Protein AF-0000000086156108 (afdb_homodimer)

Nearest PDB structures (foldseek):
  8uez-assembly1_1Y  TM=4.919E-01  e=1.118E+00  Sus scrofa
  5xtc-assembly1_V  TM=6.334E-01  e=3.491E+00  Homo sapiens
  8uew-assembly1_1Y  TM=4.995E-01  e=1.581E+00  Sus scrofa
  7ak6-assembly1_Y  TM=5.318E-01  e=2.725E+00  Mus musculus
  5xtc-assembly1_V  TM=6.334E-01  e=2.615E+00  Homo sapiens

Structure (mmCIF, N/CA/C/O backbone):
data_AF-0000000086156108-model_v1
#
loop_
_entity.id
_entity.type
_entity.pdbx_description
1 polymer 'Peroxisomal membrane protein 4'
#
loop_
_atom_site.group_PDB
_atom_site.id
_atom_site.type_symbol
_atom_site.label_atom_id
_atom_site.label_alt_id
_atom_site.label_comp_id
_atom_site.label_asym_id
_atom_site.label_entity_id
_atom_site.label_seq_id
_atom_site.pdbx_PDB_ins_code
_atom_site.Cartn_x
_atom_site.Cartn_y
_atom_site.Cartn_z
_atom_site.occupancy
_atom_site.B_iso_or_equiv
_atom_site.auth_seq_id
_atom_site.auth_comp_id
_atom_site.auth_asym_id
_atom_site.auth_atom_id
_atom_site.pdbx_PDB_model_num
ATOM 1 N N . MET A 1 1 ? -0.778 -34.375 -17.172 1 77.62 1 MET A N 1
ATOM 2 C CA . MET A 1 1 ? -1.794 -34.219 -16.141 1 77.62 1 MET A CA 1
ATOM 3 C C . MET A 1 1 ? -1.161 -34.219 -14.75 1 77.62 1 MET A C 1
ATOM 5 O O . MET A 1 1 ? -1.37 -33.312 -13.969 1 77.62 1 MET A O 1
ATOM 9 N N . MET A 1 2 ? -0.231 -35.125 -14.516 1 89 2 MET A N 1
ATOM 10 C CA . MET A 1 2 ? 0.404 -35.219 -13.203 1 89 2 MET A CA 1
ATOM 11 C C . MET A 1 2 ? 1.257 -34 -12.93 1 89 2 MET A C 1
ATOM 13 O O . MET A 1 2 ? 1.215 -33.438 -11.828 1 89 2 MET A O 1
ATOM 17 N N . GLU A 1 3 ? 1.919 -33.531 -13.969 1 93.5 3 GLU A N 1
ATOM 18 C CA . GLU A 1 3 ? 2.775 -32.344 -13.797 1 93.5 3 GLU A CA 1
ATOM 19 C C . GLU A 1 3 ? 1.951 -31.094 -13.516 1 93.5 3 GLU A C 1
ATOM 21 O O . GLU A 1 3 ? 2.375 -30.234 -12.75 1 93.5 3 GLU A O 1
ATOM 26 N N . ALA A 1 4 ? 0.832 -31.031 -14.188 1 95.56 4 ALA A N 1
ATOM 27 C CA . ALA A 1 4 ? -0.06 -29.906 -13.945 1 95.56 4 ALA A CA 1
ATOM 28 C C . ALA A 1 4 ? -0.558 -29.891 -12.5 1 95.56 4 ALA A C 1
ATOM 30 O O . ALA A 1 4 ? -0.595 -28.844 -11.859 1 95.56 4 ALA A O 1
ATOM 31 N N . ALA A 1 5 ? -0.933 -31.062 -11.992 1 96.81 5 ALA A N 1
ATOM 32 C CA . ALA A 1 5 ? -1.405 -31.188 -10.617 1 96.81 5 ALA A CA 1
ATOM 33 C C . ALA A 1 5 ? -0.309 -30.812 -9.625 1 96.81 5 ALA A C 1
ATOM 35 O O . ALA A 1 5 ? -0.571 -30.141 -8.625 1 96.81 5 ALA A O 1
ATOM 36 N N . LEU A 1 6 ? 0.897 -31.219 -9.906 1 97.12 6 LEU A N 1
ATOM 37 C CA . LEU A 1 6 ? 2.02 -30.906 -9.031 1 97.12 6 LEU A CA 1
ATOM 38 C C . LEU A 1 6 ? 2.326 -29.406 -9.062 1 97.12 6 LEU A C 1
ATOM 40 O O . LEU A 1 6 ? 2.682 -28.828 -8.031 1 97.12 6 LEU A O 1
ATOM 44 N N . SER A 1 7 ? 2.24 -28.828 -10.234 1 97.75 7 SER A N 1
ATOM 45 C CA . SER A 1 7 ? 2.439 -27.391 -10.344 1 97.75 7 SER A CA 1
ATOM 46 C C . SER A 1 7 ? 1.41 -26.625 -9.523 1 97.75 7 SER A C 1
ATOM 48 O O . SER A 1 7 ? 1.742 -25.625 -8.867 1 97.75 7 SER A O 1
ATOM 50 N N . VAL A 1 8 ? 0.176 -27.078 -9.539 1 98.44 8 VAL A N 1
ATOM 51 C CA . VAL A 1 8 ? -0.891 -26.453 -8.766 1 98.44 8 VAL A CA 1
ATOM 52 C C . VAL A 1 8 ? -0.595 -26.609 -7.27 1 98.44 8 VAL A C 1
ATOM 54 O O . VAL A 1 8 ? -0.672 -25.625 -6.52 1 98.44 8 VAL A O 1
ATOM 57 N N . LEU A 1 9 ? -0.222 -27.797 -6.844 1 98.19 9 LEU A N 1
ATOM 58 C CA . LEU A 1 9 ? 0.06 -28.062 -5.438 1 98.19 9 LEU A CA 1
ATOM 59 C C . LEU A 1 9 ? 1.244 -27.234 -4.953 1 98.19 9 LEU A C 1
ATOM 61 O O . LEU A 1 9 ? 1.215 -26.688 -3.85 1 98.19 9 LEU A O 1
ATOM 65 N N . ARG A 1 10 ? 2.281 -27.172 -5.781 1 98.12 10 ARG A N 1
ATOM 66 C CA . ARG A 1 10 ? 3.439 -26.359 -5.422 1 98.12 10 ARG A CA 1
ATOM 67 C C . ARG A 1 10 ? 3.068 -24.875 -5.344 1 98.12 10 ARG A C 1
ATOM 69 O O . ARG A 1 10 ? 3.564 -24.156 -4.48 1 98.12 10 ARG A O 1
ATOM 76 N N . GLY A 1 11 ? 2.242 -24.406 -6.289 1 98.5 11 GLY A N 1
ATOM 77 C CA . GLY A 1 11 ? 1.744 -23.047 -6.238 1 98.5 11 GLY A CA 1
ATOM 78 C C . GLY A 1 11 ? 0.982 -22.734 -4.961 1 98.5 11 GLY A C 1
ATOM 79 O O . GLY A 1 11 ? 1.173 -21.672 -4.363 1 98.5 11 GLY A O 1
ATOM 80 N N . VAL A 1 12 ? 0.138 -23.641 -4.551 1 98.69 12 VAL A N 1
ATOM 81 C CA . VAL A 1 12 ? -0.616 -23.484 -3.311 1 98.69 12 VAL A CA 1
ATOM 82 C C . VAL A 1 12 ? 0.346 -23.375 -2.129 1 98.69 12 VAL A C 1
ATOM 84 O O . VAL A 1 12 ? 0.198 -22.516 -1.27 1 98.69 12 VAL A O 1
ATOM 87 N N . ARG A 1 13 ? 1.321 -24.281 -2.119 1 98.56 13 ARG A N 1
ATOM 88 C CA . ARG A 1 13 ? 2.33 -24.266 -1.064 1 98.56 13 ARG A CA 1
ATOM 89 C C . ARG A 1 13 ? 3.078 -22.938 -1.044 1 98.56 13 ARG A C 1
ATOM 91 O O . ARG A 1 13 ? 3.252 -22.328 0.017 1 98.56 13 ARG A O 1
ATOM 98 N N . ASN A 1 14 ? 3.504 -22.453 -2.184 1 98.56 14 ASN A N 1
ATOM 99 C CA . ASN A 1 14 ? 4.223 -21.188 -2.26 1 98.56 14 ASN A CA 1
ATOM 100 C C . ASN A 1 14 ? 3.35 -20.016 -1.806 1 98.56 14 ASN A C 1
ATOM 102 O O . ASN A 1 14 ? 3.846 -19.062 -1.207 1 98.56 14 ASN A O 1
ATOM 106 N N . GLY A 1 15 ? 2.057 -20.125 -2.115 1 98.69 15 GLY A N 1
ATOM 107 C CA . GLY A 1 15 ? 1.124 -19.094 -1.67 1 98.69 15 GLY A CA 1
ATOM 108 C C . GLY A 1 15 ? 0.994 -19.031 -0.16 1 98.69 15 GLY A C 1
ATOM 109 O O . GLY A 1 15 ? 1.028 -17.938 0.42 1 98.69 15 GLY A O 1
ATOM 110 N N . THR A 1 16 ? 0.87 -20.172 0.483 1 98.5 16 THR A N 1
ATOM 111 C CA . THR A 1 16 ? 0.756 -20.172 1.938 1 98.5 16 THR A CA 1
ATOM 112 C C . THR A 1 16 ? 2.059 -19.703 2.582 1 98.5 16 THR A C 1
ATOM 114 O O . THR A 1 16 ? 2.037 -18.969 3.566 1 98.5 16 THR A O 1
ATOM 117 N N . PHE A 1 17 ? 3.148 -20.172 2.006 1 97.94 17 PHE A N 1
ATOM 118 C CA . PHE A 1 17 ? 4.461 -19.797 2.523 1 97.94 17 PHE A CA 1
ATOM 119 C C . PHE A 1 17 ? 4.668 -18.297 2.463 1 97.94 17 PHE A C 1
ATOM 121 O O . PHE A 1 17 ? 4.953 -17.656 3.48 1 97.94 17 PHE A O 1
ATOM 128 N N . TYR A 1 18 ? 4.457 -17.781 1.289 1 97.44 18 TYR A N 1
ATOM 129 C CA . TYR A 1 18 ? 4.715 -16.359 1.062 1 97.44 18 TYR A CA 1
ATOM 130 C C . TYR A 1 18 ? 3.703 -15.508 1.808 1 97.44 18 TYR A C 1
ATOM 132 O O . TYR A 1 18 ? 4.062 -14.469 2.377 1 97.44 18 TYR A O 1
ATOM 140 N N . GLY A 1 19 ? 2.471 -15.898 1.773 1 97.75 19 GLY A N 1
ATOM 141 C CA . GLY A 1 19 ? 1.443 -15.18 2.504 1 97.75 19 GLY A CA 1
ATOM 142 C C . GLY A 1 19 ? 1.752 -15.031 3.982 1 97.75 19 GLY A C 1
ATOM 143 O O . GLY A 1 19 ? 1.628 -13.945 4.547 1 97.75 19 GLY A O 1
ATOM 144 N N . THR A 1 20 ? 2.176 -16.109 4.555 1 97.69 20 THR A N 1
ATOM 145 C CA . THR A 1 20 ? 2.52 -16.094 5.973 1 97.69 20 THR A CA 1
ATOM 146 C C . THR A 1 20 ? 3.768 -15.25 6.219 1 97.69 20 THR A C 1
ATOM 148 O O . THR A 1 20 ? 3.787 -14.406 7.121 1 97.69 20 THR A O 1
ATOM 151 N N . LYS A 1 21 ? 4.688 -15.461 5.367 1 95.56 21 LYS A N 1
ATOM 152 C CA . LYS A 1 21 ? 5.984 -14.805 5.527 1 95.56 21 LYS A CA 1
ATOM 153 C C . LYS A 1 21 ? 5.84 -13.289 5.531 1 95.56 21 LYS A C 1
ATOM 155 O O . LYS A 1 21 ? 6.48 -12.594 6.328 1 95.56 21 LYS A O 1
ATOM 160 N N . ILE A 1 22 ? 4.957 -12.758 4.703 1 94.44 22 ILE A N 1
ATOM 161 C CA . ILE A 1 22 ? 4.906 -11.312 4.52 1 94.44 22 ILE A CA 1
ATOM 162 C C . ILE A 1 22 ? 3.822 -10.711 5.414 1 94.44 22 ILE A C 1
ATOM 164 O O . ILE A 1 22 ? 3.984 -9.617 5.949 1 94.44 22 ILE A O 1
ATOM 168 N N . ARG A 1 23 ? 2.766 -11.398 5.629 1 96 23 ARG A N 1
ATOM 169 C CA . ARG A 1 23 ? 1.626 -10.805 6.32 1 96 23 ARG A CA 1
ATOM 170 C C . ARG A 1 23 ? 1.772 -10.93 7.832 1 96 23 ARG A C 1
ATOM 172 O O . ARG A 1 23 ? 1.341 -10.055 8.578 1 96 23 ARG A O 1
ATOM 179 N N . ALA A 1 24 ? 2.375 -11.969 8.328 1 95.94 24 ALA A N 1
ATOM 180 C CA . ALA A 1 24 ? 2.447 -12.195 9.766 1 95.94 24 ALA A CA 1
ATOM 181 C C . ALA A 1 24 ? 3.123 -11.023 10.477 1 95.94 24 ALA A C 1
ATOM 183 O O . ALA A 1 24 ? 2.543 -10.422 11.375 1 95.94 24 ALA A O 1
ATOM 184 N N . PRO A 1 25 ? 4.324 -10.688 10.031 1 94.12 25 PRO A N 1
ATOM 185 C CA . PRO A 1 25 ? 4.957 -9.547 10.703 1 94.12 25 PRO A CA 1
ATOM 186 C C . PRO A 1 25 ? 4.191 -8.242 10.5 1 94.12 25 PRO A C 1
ATOM 188 O O . PRO A 1 25 ? 4.102 -7.426 11.422 1 94.12 25 PRO A O 1
ATOM 191 N N . HIS A 1 26 ? 3.645 -8.047 9.336 1 91.75 26 HIS A N 1
ATOM 192 C CA . HIS A 1 26 ? 2.861 -6.848 9.062 1 91.75 26 HIS A CA 1
ATOM 193 C C . HIS A 1 26 ? 1.633 -6.777 9.969 1 91.75 26 HIS A C 1
ATOM 195 O O . HIS A 1 26 ? 1.346 -5.73 10.555 1 91.75 26 HIS A O 1
ATOM 201 N N . ALA A 1 27 ? 0.904 -7.906 10.031 1 94.38 27 ALA A N 1
ATOM 202 C CA . ALA A 1 27 ? -0.27 -7.973 10.898 1 94.38 27 ALA A CA 1
ATOM 203 C C . ALA A 1 27 ? 0.114 -7.75 12.359 1 94.38 27 ALA A C 1
ATOM 205 O O . ALA A 1 27 ? -0.606 -7.078 13.102 1 94.38 27 ALA A O 1
ATOM 206 N N . PHE A 1 28 ? 1.196 -8.336 12.75 1 93.88 28 PHE A N 1
ATOM 207 C CA . PHE A 1 28 ? 1.688 -8.156 14.117 1 93.88 28 PHE A CA 1
ATOM 208 C C . PHE A 1 28 ? 1.883 -6.684 14.438 1 93.88 28 PHE A C 1
ATOM 210 O O . PHE A 1 28 ? 1.365 -6.188 15.438 1 93.88 28 PHE A O 1
ATOM 217 N N . VAL A 1 29 ? 2.48 -5.977 13.523 1 90.12 29 VAL A N 1
ATOM 218 C CA . VAL A 1 29 ? 2.791 -4.566 13.727 1 90.12 29 VAL A CA 1
ATOM 219 C C . VAL A 1 29 ? 1.499 -3.752 13.742 1 90.12 29 VAL A C 1
ATOM 221 O O . VAL A 1 29 ? 1.271 -2.951 14.648 1 90.12 29 VAL A O 1
ATOM 224 N N . MET A 1 30 ? 0.661 -3.977 12.852 1 89.38 30 MET A N 1
ATOM 225 C CA . MET A 1 30 ? -0.542 -3.162 12.695 1 89.38 30 MET A CA 1
ATOM 226 C C . MET A 1 30 ? -1.505 -3.391 13.859 1 89.38 30 MET A C 1
ATOM 228 O O . MET A 1 30 ? -2.113 -2.445 14.359 1 89.38 30 MET A O 1
ATOM 232 N N . VAL A 1 31 ? -1.625 -4.598 14.273 1 92.69 31 VAL A N 1
ATOM 233 C CA . VAL A 1 31 ? -2.547 -4.934 15.352 1 92.69 31 VAL A CA 1
ATOM 234 C C . VAL A 1 31 ? -2.053 -4.324 16.656 1 92.69 31 VAL A C 1
ATOM 236 O O . VAL A 1 31 ? -2.832 -3.734 17.406 1 92.69 31 VAL A O 1
ATOM 239 N N . PHE A 1 32 ? -0.806 -4.391 16.875 1 91.75 32 PHE A N 1
ATOM 240 C CA . PHE A 1 32 ? -0.268 -3.914 18.156 1 91.75 32 PHE A CA 1
ATOM 241 C C . PHE A 1 32 ? -0.175 -2.393 18.156 1 91.75 32 PHE A C 1
ATOM 243 O O . PHE A 1 32 ? -0.213 -1.773 19.219 1 91.75 32 PHE A O 1
ATOM 250 N N . LEU A 1 33 ? -0.192 -1.805 17.047 1 87.06 33 LEU A N 1
ATOM 251 C CA . LEU A 1 33 ? -0.114 -0.35 16.969 1 87.06 33 LEU A CA 1
ATOM 252 C C . LEU A 1 33 ? -1.504 0.274 17.031 1 87.06 33 LEU A C 1
ATOM 254 O O . LEU A 1 33 ? -1.683 1.349 17.609 1 87.06 33 LEU A O 1
ATOM 258 N N . PHE A 1 34 ? -2.469 -0.407 16.516 1 88.06 34 PHE A N 1
ATOM 259 C CA . PHE A 1 34 ? -3.691 0.345 16.25 1 88.06 34 PHE A CA 1
ATOM 260 C C . PHE A 1 34 ? -4.883 -0.306 16.938 1 88.06 34 PHE A C 1
ATOM 262 O O . PHE A 1 34 ? -5.941 0.314 17.094 1 88.06 34 PHE A O 1
ATOM 269 N N . GLN A 1 35 ? -4.719 -1.556 17.266 1 89.5 35 GLN A N 1
ATOM 270 C CA . GLN A 1 35 ? -5.859 -2.207 17.906 1 89.5 35 GLN A CA 1
ATOM 271 C C . GLN A 1 35 ? -5.727 -2.189 19.422 1 89.5 35 GLN A C 1
ATOM 273 O O . GLN A 1 35 ? -4.617 -2.254 19.953 1 89.5 35 GLN A O 1
ATOM 278 N N . ARG A 1 36 ? -6.828 -2.029 20.078 1 91.69 36 ARG A N 1
ATOM 279 C CA . ARG A 1 36 ? -6.883 -2.119 21.547 1 91.69 36 ARG A CA 1
ATOM 280 C C . ARG A 1 36 ? -7.402 -3.482 21.984 1 91.69 36 ARG A C 1
ATOM 282 O O . ARG A 1 36 ? -8.156 -4.133 21.266 1 91.69 36 ARG A O 1
ATOM 289 N N . GLY A 1 37 ? -6.922 -4.043 23.156 1 94.38 37 GLY A N 1
ATOM 290 C CA . GLY A 1 37 ? -7.359 -5.316 23.703 1 94.38 37 GLY A CA 1
ATOM 291 C C . GLY A 1 37 ? -6.27 -6.043 24.469 1 94.38 37 GLY A C 1
ATOM 292 O O . GLY A 1 37 ? -5.148 -5.547 24.594 1 94.38 37 GLY A O 1
ATOM 293 N N . THR A 1 38 ? -6.758 -7.195 24.969 1 95.75 38 THR A N 1
ATOM 294 C CA . THR A 1 38 ? -5.812 -8.047 25.703 1 95.75 38 THR A CA 1
ATOM 295 C C . THR A 1 38 ? -4.801 -8.664 24.734 1 95.75 38 THR A C 1
ATOM 297 O O . THR A 1 38 ? -5 -8.648 23.516 1 95.75 38 THR A O 1
ATOM 300 N N . LEU A 1 39 ? -3.699 -9.156 25.266 1 94.94 39 LEU A N 1
ATOM 301 C CA . LEU A 1 39 ? -2.689 -9.836 24.453 1 94.94 39 LEU A CA 1
ATOM 302 C C . LEU A 1 39 ? -3.309 -10.984 23.672 1 94.94 39 LEU A C 1
ATOM 304 O O . LEU A 1 39 ? -2.977 -11.188 22.5 1 94.94 39 LEU A O 1
ATOM 308 N N . ARG A 1 40 ? -4.211 -11.641 24.297 1 94.25 40 ARG A N 1
ATOM 309 C CA . ARG A 1 40 ? -4.871 -12.773 23.641 1 94.25 40 ARG A CA 1
ATOM 310 C C . ARG A 1 40 ? -5.703 -12.312 22.453 1 94.25 40 ARG A C 1
ATOM 312 O O . ARG A 1 40 ? -5.672 -12.93 21.391 1 94.25 40 ARG A O 1
ATOM 319 N N . GLU A 1 41 ? -6.355 -11.289 22.672 1 95.19 41 GLU A N 1
ATOM 320 C CA . GLU A 1 41 ? -7.176 -10.742 21.594 1 95.19 41 GLU A CA 1
ATOM 321 C C . GLU A 1 41 ? -6.309 -10.258 20.438 1 95.19 41 GLU A C 1
ATOM 323 O O . GLU A 1 41 ? -6.652 -10.461 19.266 1 95.19 41 GLU A O 1
ATOM 328 N N . LYS A 1 42 ? -5.242 -9.633 20.75 1 95.62 42 LYS A N 1
ATOM 329 C CA . LYS A 1 42 ? -4.336 -9.117 19.734 1 95.62 42 LYS A CA 1
ATOM 330 C C . LYS A 1 42 ? -3.688 -10.25 18.938 1 95.62 42 LYS A C 1
ATOM 332 O O . LYS A 1 42 ? -3.607 -10.195 17.719 1 95.62 42 LYS A O 1
ATOM 337 N N . LEU A 1 43 ? -3.244 -11.242 19.625 1 95.06 43 LEU A N 1
ATOM 338 C CA . LEU A 1 43 ? -2.629 -12.383 18.969 1 95.06 43 LEU A CA 1
ATOM 339 C C . LEU A 1 43 ? -3.639 -13.109 18.078 1 95.06 43 LEU A C 1
ATOM 341 O O . LEU A 1 43 ? -3.293 -13.586 17 1 95.06 43 LEU A O 1
ATOM 345 N N . HIS A 1 44 ? -4.859 -13.18 18.531 1 95.94 44 HIS A N 1
ATOM 346 C CA . HIS A 1 44 ? -5.918 -13.75 17.719 1 95.94 44 HIS A CA 1
ATOM 347 C C . HIS A 1 44 ? -6.109 -12.945 16.422 1 95.94 44 HIS A C 1
ATOM 349 O O . HIS A 1 44 ? -6.305 -13.523 15.359 1 95.94 44 HIS A O 1
ATOM 355 N N . GLY A 1 45 ? -6.062 -11.672 16.562 1 95.81 45 GLY A N 1
ATOM 356 C CA . GLY A 1 45 ? -6.16 -10.805 15.391 1 95.81 45 GLY A CA 1
ATOM 357 C C . GLY A 1 45 ? -5.039 -11.023 14.391 1 95.81 45 GLY A C 1
ATOM 358 O O . GLY A 1 45 ? -5.281 -11.078 13.18 1 95.81 45 GLY A O 1
ATOM 359 N N . VAL A 1 46 ? -3.84 -11.172 14.93 1 96.5 46 VAL A N 1
ATOM 360 C CA . VAL A 1 46 ? -2.674 -11.391 14.078 1 96.5 46 VAL A CA 1
ATOM 361 C C . VAL A 1 46 ? -2.838 -12.695 13.297 1 96.5 46 VAL A C 1
ATOM 363 O O . VAL A 1 46 ? -2.646 -12.727 12.078 1 96.5 46 VAL A O 1
ATOM 366 N N . VAL A 1 47 ? -3.236 -13.781 13.977 1 97.12 47 VAL A N 1
ATOM 367 C CA . VAL A 1 47 ? -3.377 -15.094 13.367 1 97.12 47 VAL A CA 1
ATOM 368 C C . VAL A 1 47 ? -4.5 -15.07 12.328 1 97.12 47 VAL A C 1
ATOM 370 O O . VAL A 1 47 ? -4.352 -15.594 11.227 1 97.12 47 VAL A O 1
ATOM 373 N N . ARG A 1 48 ? -5.547 -14.438 12.633 1 97 48 ARG A N 1
ATOM 374 C CA . ARG A 1 48 ? -6.703 -14.383 11.742 1 97 48 ARG A CA 1
ATOM 375 C C . ARG A 1 48 ? -6.363 -13.664 10.445 1 97 48 ARG A C 1
ATOM 377 O O . ARG A 1 48 ? -6.672 -14.156 9.359 1 97 48 ARG A O 1
ATOM 384 N N . LEU A 1 49 ? -5.781 -12.531 10.555 1 96.81 49 LEU A N 1
ATOM 385 C CA . LEU A 1 49 ? -5.441 -11.742 9.375 1 96.81 49 LEU A CA 1
ATOM 386 C C . LEU A 1 49 ? -4.395 -12.453 8.523 1 96.81 49 LEU A C 1
ATOM 388 O O . LEU A 1 49 ? -4.457 -12.414 7.297 1 96.81 49 LEU A O 1
ATOM 392 N N . THR A 1 50 ? -3.414 -13.039 9.219 1 97.81 50 THR A N 1
ATOM 393 C CA . THR A 1 50 ? -2.389 -13.805 8.516 1 97.81 50 THR A CA 1
ATOM 394 C C . THR A 1 50 ? -3.01 -14.977 7.758 1 97.81 50 THR A C 1
ATOM 396 O O . THR A 1 50 ? -2.701 -15.203 6.586 1 97.81 50 THR A O 1
ATOM 399 N N . PHE A 1 51 ? -3.887 -15.703 8.43 1 97.94 51 PHE A N 1
ATOM 400 C CA . PHE A 1 51 ? -4.547 -16.844 7.812 1 97.94 51 PHE A CA 1
ATOM 401 C C . PHE A 1 51 ? -5.359 -16.422 6.598 1 97.94 51 PHE A C 1
ATOM 403 O O . PHE A 1 51 ? -5.297 -17.047 5.543 1 97.94 51 PHE A O 1
ATOM 410 N N . GLU A 1 52 ? -6.105 -15.391 6.754 1 97.5 52 GLU A N 1
ATOM 411 C CA . GLU A 1 52 ? -6.934 -14.906 5.656 1 97.5 52 GLU A CA 1
ATOM 412 C C . GLU A 1 52 ? -6.094 -14.594 4.426 1 97.5 52 GLU A C 1
ATOM 414 O O . GLU A 1 52 ? -6.406 -15.039 3.32 1 97.5 52 GLU A O 1
ATOM 419 N N . HIS A 1 53 ? -5.055 -13.836 4.621 1 98.06 53 HIS A N 1
ATOM 420 C CA . HIS A 1 53 ? -4.18 -13.477 3.512 1 98.06 53 HIS A CA 1
ATOM 421 C C . HIS A 1 53 ? -3.547 -14.719 2.889 1 98.06 53 HIS A C 1
ATOM 423 O O . HIS A 1 53 ? -3.547 -14.875 1.666 1 98.06 53 HIS A O 1
ATOM 429 N N . SER A 1 54 ? -3.029 -15.562 3.752 1 98.38 54 SER A N 1
ATOM 430 C CA . SER A 1 54 ? -2.305 -16.75 3.293 1 98.38 54 SER A CA 1
ATOM 431 C C . SER A 1 54 ? -3.225 -17.703 2.537 1 98.38 54 SER A C 1
ATOM 433 O O . SER A 1 54 ? -2.857 -18.219 1.48 1 98.38 54 SER A O 1
ATOM 435 N N . LYS A 1 55 ? -4.379 -17.922 3.111 1 98.38 55 LYS A N 1
ATOM 436 C CA . LYS A 1 55 ? -5.359 -18.781 2.461 1 98.38 55 LYS A CA 1
ATOM 437 C C . LYS A 1 55 ? -5.773 -18.219 1.104 1 98.38 55 LYS A C 1
ATOM 439 O O . LYS A 1 55 ? -5.801 -18.938 0.108 1 98.38 55 LYS A O 1
ATOM 444 N N . ASN A 1 56 ? -6.078 -16.969 1.08 1 98.69 56 ASN A N 1
ATOM 445 C CA . ASN A 1 56 ? -6.527 -16.344 -0.16 1 98.69 56 ASN A CA 1
ATOM 446 C C . ASN A 1 56 ? -5.438 -16.375 -1.227 1 98.69 56 ASN A C 1
ATOM 448 O O . ASN A 1 56 ? -5.711 -16.656 -2.395 1 98.69 56 ASN A O 1
ATOM 452 N N . LEU A 1 57 ? -4.207 -16.094 -0.817 1 98.69 57 LEU A N 1
ATOM 453 C CA . LEU A 1 57 ? -3.104 -16.109 -1.769 1 98.69 57 LEU A CA 1
ATOM 454 C C . LEU A 1 57 ? -2.877 -17.516 -2.305 1 98.69 57 LEU A C 1
ATOM 456 O O . LEU A 1 57 ? -2.721 -17.719 -3.514 1 98.69 57 LEU A O 1
ATOM 460 N N . ALA A 1 58 ? -2.896 -18.469 -1.438 1 98.81 58 ALA A N 1
ATOM 461 C CA . ALA A 1 58 ? -2.711 -19.875 -1.821 1 98.81 58 ALA A CA 1
ATOM 462 C C . ALA A 1 58 ? -3.801 -20.328 -2.789 1 98.81 58 ALA A C 1
ATOM 464 O O . ALA A 1 58 ? -3.51 -20.922 -3.828 1 98.81 58 ALA A O 1
ATOM 465 N N . LEU A 1 59 ? -5 -20.047 -2.422 1 98.88 59 LEU A N 1
ATOM 466 C CA . LEU A 1 59 ? -6.129 -20.453 -3.254 1 98.88 59 LEU A CA 1
ATOM 467 C C . LEU A 1 59 ? -6.09 -19.75 -4.605 1 98.88 59 LEU A C 1
ATOM 469 O O . LEU A 1 59 ? -6.414 -20.344 -5.633 1 98.88 59 LEU A O 1
ATOM 473 N N . PHE A 1 60 ? -5.738 -18.5 -4.629 1 98.88 60 PHE A N 1
ATOM 474 C CA . PHE A 1 60 ? -5.633 -17.781 -5.898 1 98.88 60 PHE A CA 1
ATOM 475 C C . PHE A 1 60 ? -4.59 -18.438 -6.797 1 98.88 60 PHE A C 1
ATOM 477 O O . PHE A 1 60 ? -4.855 -18.703 -7.973 1 98.88 60 PHE A O 1
ATOM 484 N N . VAL A 1 61 ? -3.381 -18.688 -6.27 1 98.88 61 VAL A N 1
ATOM 485 C CA . VAL A 1 61 ? -2.32 -19.297 -7.07 1 98.88 61 VAL A CA 1
ATOM 486 C C . VAL A 1 61 ? -2.777 -20.641 -7.605 1 98.88 61 VAL A C 1
ATOM 488 O O . VAL A 1 61 ? -2.559 -20.969 -8.773 1 98.88 61 VAL A O 1
ATOM 491 N N . GLY A 1 62 ? -3.422 -21.406 -6.727 1 98.81 62 GLY A N 1
ATOM 492 C CA . GLY A 1 62 ? -3.943 -22.703 -7.137 1 98.81 62 GLY A CA 1
ATOM 493 C C . GLY A 1 62 ? -4.953 -22.609 -8.266 1 98.81 62 GLY A C 1
ATOM 494 O O . GLY A 1 62 ? -4.844 -23.328 -9.266 1 98.81 62 GLY A O 1
ATOM 495 N N . ILE A 1 63 ? -5.918 -21.734 -8.094 1 98.88 63 ILE A N 1
ATOM 496 C CA . ILE A 1 63 ? -6.965 -21.562 -9.102 1 98.88 63 ILE A CA 1
ATOM 497 C C . ILE A 1 63 ? -6.348 -21.047 -10.398 1 98.88 63 ILE A C 1
ATOM 499 O O . ILE A 1 63 ? -6.695 -21.531 -11.484 1 98.88 63 ILE A O 1
ATOM 503 N N . TYR A 1 64 ? -5.469 -20.078 -10.305 1 98.88 64 TYR A N 1
ATOM 504 C CA . TYR A 1 64 ? -4.785 -19.547 -11.477 1 98.88 64 TYR A CA 1
ATOM 505 C C . TYR A 1 64 ? -4.121 -20.656 -12.281 1 98.88 64 TYR A C 1
ATOM 507 O O . TYR A 1 64 ? -4.359 -20.781 -13.484 1 98.88 64 TYR A O 1
ATOM 515 N N . LYS A 1 65 ? -3.359 -21.516 -11.648 1 98.75 65 LYS A N 1
ATOM 516 C CA . LYS A 1 65 ? -2.615 -22.562 -12.336 1 98.75 65 LYS A CA 1
ATOM 517 C C . LYS A 1 65 ? -3.549 -23.672 -12.82 1 98.75 65 LYS A C 1
ATOM 519 O O . LYS A 1 65 ? -3.301 -24.297 -13.859 1 98.75 65 LYS A O 1
ATOM 524 N N . ALA A 1 66 ? -4.617 -23.922 -12.039 1 98.81 66 ALA A N 1
ATOM 525 C CA . ALA A 1 66 ? -5.602 -24.906 -12.484 1 98.81 66 ALA A CA 1
ATOM 526 C C . ALA A 1 66 ? -6.289 -24.453 -13.766 1 98.81 66 ALA A C 1
ATOM 528 O O . ALA A 1 66 ? -6.469 -25.234 -14.695 1 98.81 66 ALA A O 1
ATOM 529 N N . VAL A 1 67 ? -6.68 -23.203 -13.805 1 98.81 67 VAL A N 1
ATOM 530 C CA . VAL A 1 67 ? -7.32 -22.656 -15 1 98.81 67 VAL A CA 1
ATOM 531 C C . VAL A 1 67 ? -6.344 -22.688 -16.172 1 98.81 67 VAL A C 1
ATOM 533 O O . VAL A 1 67 ? -6.715 -23.062 -17.281 1 98.81 67 VAL A O 1
ATOM 536 N N . LEU A 1 68 ? -5.117 -22.297 -15.938 1 98.62 68 LEU A N 1
ATOM 537 C CA . LEU A 1 68 ? -4.109 -22.375 -16.984 1 98.62 68 LEU A CA 1
ATOM 538 C C . LEU A 1 68 ? -3.973 -23.797 -17.516 1 98.62 68 LEU A C 1
ATOM 540 O O . LEU A 1 68 ? -3.807 -24.016 -18.719 1 98.62 68 LEU A O 1
ATOM 544 N N . ALA A 1 69 ? -4.02 -24.781 -16.625 1 98.12 69 ALA A N 1
ATOM 545 C CA . ALA A 1 69 ? -3.896 -26.188 -17.016 1 98.12 69 ALA A CA 1
ATOM 546 C C . ALA A 1 69 ? -5.039 -26.594 -17.938 1 98.12 69 ALA A C 1
ATOM 548 O O . ALA A 1 69 ? -4.824 -27.281 -18.938 1 98.12 69 ALA A O 1
ATOM 549 N N . VAL A 1 70 ? -6.254 -26.172 -17.594 1 98.12 70 VAL A N 1
ATOM 550 C CA . VAL A 1 70 ? -7.43 -26.5 -18.391 1 98.12 70 VAL A CA 1
ATOM 551 C C . VAL A 1 70 ? -7.301 -25.844 -19.766 1 98.12 70 VAL A C 1
ATOM 553 O O . VAL A 1 70 ? -7.551 -26.484 -20.797 1 98.12 70 VAL A O 1
ATOM 556 N N . LEU A 1 71 ? -6.902 -24.578 -19.844 1 98 71 LEU A N 1
ATOM 557 C CA . LEU A 1 71 ? -6.762 -23.844 -21.094 1 98 71 LEU A CA 1
ATOM 558 C C . LEU A 1 71 ? -5.641 -24.438 -21.953 1 98 71 LEU A C 1
ATOM 560 O O . LEU A 1 71 ? -5.766 -24.516 -23.172 1 98 71 LEU A O 1
ATOM 564 N N . ARG A 1 72 ? -4.566 -24.781 -21.297 1 96.81 72 ARG A N 1
ATOM 565 C CA . ARG A 1 72 ? -3.455 -25.438 -21.984 1 96.81 72 ARG A CA 1
ATOM 566 C C . ARG A 1 72 ? -3.906 -26.75 -22.625 1 96.81 72 ARG A C 1
ATOM 568 O O . ARG A 1 72 ? -3.588 -27.016 -23.781 1 96.81 72 ARG A O 1
ATOM 575 N N . HIS A 1 73 ? -4.641 -27.562 -21.891 1 96.06 73 HIS A N 1
ATOM 576 C CA . HIS A 1 73 ? -5.152 -28.828 -22.391 1 96.06 73 HIS A CA 1
ATOM 577 C C . HIS A 1 73 ? -6.047 -28.609 -23.609 1 96.06 73 HIS A C 1
ATOM 579 O O . HIS A 1 73 ? -5.938 -29.344 -24.594 1 96.06 73 HIS A O 1
ATOM 585 N N . HIS A 1 74 ? -6.883 -27.672 -23.516 1 96.38 74 HIS A N 1
ATOM 586 C CA . HIS A 1 74 ? -7.754 -27.344 -24.656 1 96.38 74 HIS A CA 1
ATOM 587 C C . HIS A 1 74 ? -6.938 -26.969 -25.875 1 96.38 74 HIS A C 1
ATOM 589 O O . HIS A 1 74 ? -7.238 -27.422 -26.984 1 96.38 74 HIS A O 1
ATOM 595 N N . LYS A 1 75 ? -5.965 -26.141 -25.656 1 95.62 75 LYS A N 1
ATOM 596 C CA . LYS A 1 75 ? -5.113 -25.719 -26.766 1 95.62 75 LYS A CA 1
ATOM 597 C C . LYS A 1 75 ? -4.375 -26.922 -27.359 1 95.62 75 LYS A C 1
ATOM 599 O O . LYS A 1 75 ? -4.246 -27.031 -28.578 1 95.62 75 LYS A O 1
ATOM 604 N N . GLU A 1 76 ? -3.912 -27.797 -26.547 1 94.25 76 GLU A N 1
ATOM 605 C CA . GLU A 1 76 ? -3.225 -29 -27 1 94.25 76 GLU A CA 1
ATOM 606 C C . GLU A 1 76 ? -4.152 -29.875 -27.828 1 94.25 76 GLU A C 1
ATOM 608 O O . GLU A 1 76 ? -3.736 -30.438 -28.844 1 94.25 76 GLU A O 1
ATOM 613 N N . MET A 1 77 ? -5.352 -29.969 -27.422 1 94.88 77 MET A N 1
ATOM 614 C CA . MET A 1 77 ? -6.336 -30.781 -28.125 1 94.88 77 MET A CA 1
ATOM 615 C C . MET A 1 77 ? -6.652 -30.188 -29.5 1 94.88 77 MET A C 1
ATOM 617 O O . MET A 1 77 ? -6.855 -30.922 -30.469 1 94.88 77 MET A O 1
ATOM 621 N N . VAL A 1 78 ? -6.672 -28.891 -29.594 1 94.25 78 VAL A N 1
ATOM 622 C CA . VAL A 1 78 ? -7.113 -28.203 -30.812 1 94.25 78 VAL A CA 1
ATOM 623 C C . VAL A 1 78 ? -5.93 -28 -31.75 1 94.25 78 VAL A C 1
ATOM 625 O O . VAL A 1 78 ? -6.062 -28.156 -32.969 1 94.25 78 VAL A O 1
ATOM 628 N N . GLU A 1 79 ? -4.812 -27.594 -31.203 1 92.62 79 GLU A N 1
ATOM 629 C CA . GLU A 1 79 ? -3.697 -27.156 -32.031 1 92.62 79 GLU A CA 1
ATOM 630 C C . GLU A 1 79 ? -2.549 -28.156 -31.984 1 92.62 79 GLU A C 1
ATOM 632 O O . GLU A 1 79 ? -1.582 -28.047 -32.75 1 92.62 79 GLU A O 1
ATOM 637 N N . GLY A 1 80 ? -2.662 -29.141 -31.188 1 89.94 80 GLY A N 1
ATOM 638 C CA . GLY A 1 80 ? -1.652 -30.188 -31.109 1 89.94 80 GLY A CA 1
ATOM 639 C C . GLY A 1 80 ? -0.6 -29.922 -30.047 1 89.94 80 GLY A C 1
ATOM 640 O O . GLY A 1 80 ? -0.701 -30.422 -28.922 1 89.94 80 GLY A O 1
ATOM 641 N N . SER A 1 81 ? 0.414 -29.141 -30.297 1 87.94 81 SER A N 1
ATOM 642 C CA . SER A 1 81 ? 1.488 -29.016 -29.328 1 87.94 81 SER A CA 1
ATOM 643 C C . SER A 1 81 ? 1.555 -27.609 -28.75 1 87.94 81 SER A C 1
ATOM 645 O O . SER A 1 81 ? 1.185 -26.641 -29.422 1 87.94 81 SER A O 1
ATOM 647 N N . VAL A 1 82 ? 1.873 -27.531 -27.469 1 92 82 VAL A N 1
ATOM 648 C CA . VAL A 1 82 ? 2.117 -26.281 -26.75 1 92 82 VAL A CA 1
ATOM 649 C C . VAL A 1 82 ? 3.588 -26.203 -26.344 1 92 82 VAL A C 1
ATOM 651 O O . VAL A 1 82 ? 4.164 -27.188 -25.875 1 92 82 VAL A O 1
ATOM 654 N N . THR A 1 83 ? 4.207 -25.062 -26.469 1 91.06 83 THR A N 1
ATOM 655 C CA . THR A 1 83 ? 5.648 -24.922 -26.297 1 91.06 83 THR A CA 1
ATOM 656 C C . THR A 1 83 ? 5.98 -24.375 -24.922 1 91.06 83 THR A C 1
ATOM 658 O O . THR A 1 83 ? 7.109 -24.516 -24.438 1 91.06 83 THR A O 1
ATOM 661 N N . THR A 1 84 ? 5.109 -23.797 -24.25 1 93.12 84 THR A N 1
ATOM 662 C CA . THR A 1 84 ? 5.383 -23.188 -22.953 1 93.12 84 THR A CA 1
ATOM 663 C C . THR A 1 84 ? 5.43 -24.266 -21.859 1 93.12 84 THR A C 1
ATOM 665 O O . THR A 1 84 ? 4.945 -25.375 -22.047 1 93.12 84 THR A O 1
ATOM 668 N N . GLU A 1 85 ? 6.055 -23.922 -20.734 1 93.31 85 GLU A N 1
ATOM 669 C CA . GLU A 1 85 ? 6.184 -24.844 -19.625 1 93.31 85 GLU A CA 1
ATOM 670 C C . GLU A 1 85 ? 4.844 -25.047 -18.922 1 93.31 85 GLU A C 1
ATOM 672 O O . GLU A 1 85 ? 3.98 -24.172 -18.953 1 93.31 85 GLU A O 1
ATOM 677 N N . VAL A 1 86 ? 4.738 -26.234 -18.281 1 94 86 VAL A N 1
ATOM 678 C CA . VAL A 1 86 ? 3.568 -26.516 -17.453 1 94 86 VAL A CA 1
ATOM 679 C C . VAL A 1 86 ? 3.467 -25.484 -16.328 1 94 86 VAL A C 1
ATOM 681 O O . VAL A 1 86 ? 4.465 -25.156 -15.695 1 94 86 VAL A O 1
ATOM 684 N N . GLY A 1 87 ? 2.283 -24.953 -16.094 1 95.94 87 GLY A N 1
ATOM 685 C CA . GLY A 1 87 ? 2.072 -23.938 -15.078 1 95.94 87 GLY A CA 1
ATOM 686 C C . GLY A 1 87 ? 2.111 -22.516 -15.625 1 95.94 87 GLY A C 1
ATOM 687 O O . GLY A 1 87 ? 1.792 -21.562 -14.922 1 95.94 87 GLY A O 1
ATOM 688 N N . LYS A 1 88 ? 2.494 -22.422 -16.859 1 97.56 88 LYS A N 1
ATOM 689 C CA . LYS A 1 88 ? 2.562 -21.141 -17.547 1 97.56 88 LYS A CA 1
ATOM 690 C C . LYS A 1 88 ? 1.495 -21.047 -18.641 1 97.56 88 LYS A C 1
ATOM 692 O O . LYS A 1 88 ? 0.993 -22.062 -19.125 1 97.56 88 LYS A O 1
ATOM 697 N N . PRO A 1 89 ? 1.174 -19.844 -18.969 1 98.06 89 PRO A N 1
ATOM 698 C CA . PRO A 1 89 ? 0.145 -19.703 -20 1 98.06 89 PRO A CA 1
ATOM 699 C C . PRO A 1 89 ? 0.611 -20.188 -21.375 1 98.06 89 PRO A C 1
ATOM 701 O O . PRO A 1 89 ? 1.743 -19.922 -21.781 1 98.06 89 PRO A O 1
ATOM 704 N N . ALA A 1 90 ? -0.342 -20.891 -22.062 1 97.25 90 ALA A N 1
ATOM 705 C CA . ALA A 1 90 ? -0.05 -21.375 -23.406 1 97.25 90 ALA A CA 1
ATOM 706 C C . ALA A 1 90 ? -0.236 -20.25 -24.438 1 97.25 90 ALA A C 1
ATOM 708 O O . ALA A 1 90 ? 0.41 -20.25 -25.484 1 97.25 90 ALA A O 1
ATOM 709 N N . GLU A 1 91 ? -1.149 -19.359 -24.125 1 96.62 91 GLU A N 1
ATOM 710 C CA . GLU A 1 91 ? -1.422 -18.172 -24.938 1 96.62 91 GLU A CA 1
ATOM 711 C C . GLU A 1 91 ? -1.408 -16.906 -24.078 1 96.62 91 GLU A C 1
ATOM 713 O O . GLU A 1 91 ? -1.612 -16.984 -22.859 1 96.62 91 GLU A O 1
ATOM 718 N N . HIS A 1 92 ? -1.256 -15.781 -24.734 1 95.38 92 HIS A N 1
ATOM 719 C CA . HIS A 1 92 ? -1.111 -14.516 -24.031 1 95.38 92 HIS A CA 1
ATOM 720 C C . HIS A 1 92 ? -2.357 -14.188 -23.219 1 95.38 92 HIS A C 1
ATOM 722 O O . HIS A 1 92 ? -2.26 -13.641 -22.125 1 95.38 92 HIS A O 1
ATOM 728 N N . TRP A 1 93 ? -3.486 -14.562 -23.781 1 97.56 93 TRP A N 1
ATOM 729 C CA . TRP A 1 93 ? -4.719 -14.141 -23.125 1 97.56 93 TRP A CA 1
ATOM 730 C C . TRP A 1 93 ? -5.109 -15.117 -22.016 1 97.56 93 TRP A C 1
ATOM 732 O O . TRP A 1 93 ? -5.992 -14.82 -21.203 1 97.56 93 TRP A O 1
ATOM 742 N N . HIS A 1 94 ? -4.426 -16.312 -21.922 1 98.75 94 HIS A N 1
ATOM 743 C CA . HIS A 1 94 ? -4.746 -17.297 -20.891 1 98.75 94 HIS A CA 1
ATOM 744 C C . HIS A 1 94 ? -4.535 -16.719 -19.5 1 98.75 94 HIS A C 1
ATOM 746 O O . HIS A 1 94 ? -5.316 -17 -18.578 1 98.75 94 HIS A O 1
ATOM 752 N N . ALA A 1 95 ? -3.514 -15.922 -19.391 1 98.81 95 ALA A N 1
ATOM 753 C CA . ALA A 1 95 ? -3.186 -15.336 -18.094 1 98.81 95 ALA A CA 1
ATOM 754 C C . ALA A 1 95 ? -4.305 -14.422 -17.609 1 98.81 95 ALA A C 1
ATOM 756 O O . ALA A 1 95 ? -4.676 -14.461 -16.422 1 98.81 95 ALA A O 1
ATOM 757 N N . ALA A 1 96 ? -4.84 -13.641 -18.531 1 98.88 96 ALA A N 1
ATOM 758 C CA . ALA A 1 96 ? -5.918 -12.719 -18.172 1 98.88 96 ALA A CA 1
ATOM 759 C C . ALA A 1 96 ? -7.164 -13.477 -17.734 1 98.88 96 ALA A C 1
ATOM 761 O O . ALA A 1 96 ? -7.812 -13.094 -16.75 1 98.88 96 ALA A O 1
ATOM 762 N N . VAL A 1 97 ? -7.461 -14.523 -18.406 1 98.88 97 VAL A N 1
ATOM 763 C CA . VAL A 1 97 ? -8.641 -15.32 -18.094 1 98.88 97 VAL A CA 1
ATOM 764 C C . VAL A 1 97 ? -8.469 -15.984 -16.719 1 98.88 97 VAL A C 1
ATOM 766 O O . VAL A 1 97 ? -9.359 -15.922 -15.875 1 98.88 97 VAL A O 1
ATOM 769 N N . ALA A 1 98 ? -7.316 -16.625 -16.531 1 98.94 98 ALA A N 1
ATOM 770 C CA . ALA A 1 98 ? -7.043 -17.281 -15.258 1 98.94 98 ALA A CA 1
ATOM 771 C C . ALA A 1 98 ? -7.039 -16.281 -14.109 1 98.94 98 ALA A C 1
ATOM 773 O O . ALA A 1 98 ? -7.582 -16.547 -13.039 1 98.94 98 ALA A O 1
ATOM 774 N N . GLY A 1 99 ? -6.422 -15.102 -14.32 1 98.88 99 GLY A N 1
ATOM 775 C CA . GLY A 1 99 ? -6.434 -14.031 -13.328 1 98.88 99 GLY A CA 1
ATOM 776 C C . GLY A 1 99 ? -7.828 -13.531 -13.008 1 98.88 99 GLY A C 1
ATOM 777 O O . GLY A 1 99 ? -8.148 -13.273 -11.844 1 98.88 99 GLY A O 1
ATOM 778 N N . ALA A 1 100 ? -8.664 -13.414 -14.039 1 98.88 100 ALA A N 1
ATOM 779 C CA . ALA A 1 100 ? -10.039 -12.961 -13.852 1 98.88 100 ALA A CA 1
ATOM 780 C C . ALA A 1 100 ? -10.844 -13.961 -13.023 1 98.88 100 ALA A C 1
ATOM 782 O O . ALA A 1 100 ? -11.547 -13.578 -12.086 1 98.88 100 ALA A O 1
ATOM 783 N N . VAL A 1 101 ? -10.711 -15.227 -13.328 1 98.88 101 VAL A N 1
ATOM 784 C CA . VAL A 1 101 ? -11.445 -16.281 -12.633 1 98.88 101 VAL A CA 1
ATOM 785 C C . VAL A 1 101 ? -11.031 -16.312 -11.164 1 98.88 101 VAL A C 1
ATOM 787 O O . VAL A 1 101 ? -11.875 -16.281 -10.266 1 98.88 101 VAL A O 1
ATOM 790 N N . GLY A 1 102 ? -9.727 -16.375 -10.945 1 98.81 102 GLY A N 1
ATOM 791 C CA . GLY A 1 102 ? -9.234 -16.375 -9.578 1 98.81 102 GLY A CA 1
ATOM 792 C C . GLY A 1 102 ? -9.562 -15.094 -8.82 1 98.81 102 GLY A C 1
ATOM 793 O O . GLY A 1 102 ? -9.914 -15.133 -7.641 1 98.81 102 GLY A O 1
ATOM 794 N N . GLY A 1 103 ? -9.406 -13.93 -9.516 1 98.69 103 GLY A N 1
ATOM 795 C CA . GLY A 1 103 ? -9.734 -12.648 -8.906 1 98.69 103 GLY A CA 1
ATOM 796 C C . GLY A 1 103 ? -11.164 -12.57 -8.414 1 98.69 103 GLY A C 1
ATOM 797 O O . GLY A 1 103 ? -11.422 -12.156 -7.281 1 98.69 103 GLY A O 1
ATOM 798 N N . TYR A 1 104 ? -12.062 -13.055 -9.227 1 98.44 104 TYR A N 1
ATOM 799 C CA . TYR A 1 104 ? -13.477 -13.023 -8.875 1 98.44 104 TYR A CA 1
ATOM 800 C C . TYR A 1 104 ? -13.773 -13.969 -7.711 1 98.44 104 TYR A C 1
ATOM 802 O O . TYR A 1 104 ? -14.43 -13.578 -6.742 1 98.44 104 TYR A O 1
ATOM 810 N N . LEU A 1 105 ? -13.273 -15.117 -7.684 1 98.56 105 LEU A N 1
ATOM 811 C CA . LEU A 1 105 ? -13.633 -16.172 -6.742 1 98.56 105 LEU A CA 1
ATOM 812 C C . LEU A 1 105 ? -12.992 -15.922 -5.379 1 98.56 105 LEU A C 1
ATOM 814 O O . LEU A 1 105 ? -13.594 -16.234 -4.344 1 98.56 105 LEU A O 1
ATOM 818 N N . ILE A 1 106 ? -11.789 -15.359 -5.375 1 98.69 106 ILE A N 1
ATOM 819 C CA . ILE A 1 106 ? -11.023 -15.328 -4.133 1 98.69 106 ILE A CA 1
ATOM 820 C C . ILE A 1 106 ? -11.016 -13.914 -3.57 1 98.69 106 ILE A C 1
ATOM 822 O O . ILE A 1 106 ? -11.25 -13.711 -2.379 1 98.69 106 ILE A O 1
ATOM 826 N N . TRP A 1 107 ? -10.742 -12.977 -4.477 1 98.31 107 TRP A N 1
ATOM 827 C CA . TRP A 1 107 ? -10.508 -11.617 -4.004 1 98.31 107 TRP A CA 1
ATOM 828 C C . TRP A 1 107 ? -11.766 -10.766 -4.141 1 98.31 107 TRP A C 1
ATOM 830 O O . TRP A 1 107 ? -11.82 -9.641 -3.639 1 98.31 107 TRP A O 1
ATOM 840 N N . GLY A 1 108 ? -12.82 -11.305 -4.738 1 97.56 108 GLY A N 1
ATOM 841 C CA . GLY A 1 108 ? -14.055 -10.578 -4.984 1 97.56 108 GLY A CA 1
ATOM 842 C C . GLY A 1 108 ? -14.875 -10.352 -3.73 1 97.56 108 GLY A C 1
ATOM 843 O O . GLY A 1 108 ? -15.742 -9.477 -3.695 1 97.56 108 GLY A O 1
ATOM 844 N N . ARG A 1 109 ? -14.625 -11.195 -2.727 1 95.62 109 ARG A N 1
ATOM 845 C CA . ARG A 1 109 ? -15.266 -10.961 -1.438 1 95.62 109 ARG A CA 1
ATOM 846 C C . ARG A 1 109 ? -14.555 -9.859 -0.658 1 95.62 109 ARG A C 1
ATOM 848 O O . ARG A 1 109 ? -13.359 -9.969 -0.371 1 95.62 109 ARG A O 1
ATOM 855 N N . TYR A 1 110 ? -15.383 -8.891 -0.221 1 94.62 110 TYR A N 1
ATOM 856 C CA . TYR A 1 110 ? -14.773 -7.742 0.435 1 94.62 110 TYR A CA 1
ATOM 857 C C . TYR A 1 110 ? -14.289 -8.109 1.833 1 94.62 110 TYR A C 1
ATOM 859 O O . TYR A 1 110 ? -15.008 -8.75 2.6 1 94.62 110 TYR A O 1
ATOM 867 N N . SER A 1 111 ? -13.164 -7.781 2.199 1 95.38 111 SER A N 1
ATOM 868 C CA . SER A 1 111 ? -12.539 -7.703 3.516 1 95.38 111 SER A CA 1
ATOM 869 C C . SER A 1 111 ? -11.422 -6.668 3.539 1 95.38 111 SER A C 1
ATOM 871 O O . SER A 1 111 ? -10.938 -6.246 2.486 1 95.38 111 SER A O 1
ATOM 873 N N . GLY A 1 112 ? -11.055 -6.242 4.676 1 93.5 112 GLY A N 1
ATOM 874 C CA . GLY A 1 112 ? -9.945 -5.297 4.773 1 93.5 112 GLY A CA 1
ATOM 875 C C . GLY A 1 112 ? -8.695 -5.777 4.066 1 93.5 112 GLY A C 1
ATOM 876 O O . GLY A 1 112 ? -8.039 -5 3.369 1 93.5 112 GLY A O 1
ATOM 877 N N . VAL A 1 113 ? -8.406 -6.988 4.25 1 94.5 113 VAL A N 1
ATOM 878 C CA . VAL A 1 113 ? -7.211 -7.578 3.652 1 94.5 113 VAL A CA 1
ATOM 879 C C . VAL A 1 113 ? -7.348 -7.598 2.131 1 94.5 113 VAL A C 1
ATOM 881 O O . VAL A 1 113 ? -6.453 -7.145 1.414 1 94.5 113 VAL A O 1
ATOM 884 N N . ASN A 1 114 ? -8.523 -8.062 1.614 1 97.06 114 ASN A N 1
ATOM 885 C CA . ASN A 1 114 ? -8.75 -8.148 0.175 1 97.06 114 ASN A CA 1
ATOM 886 C C . ASN A 1 114 ? -8.727 -6.77 -0.478 1 97.06 114 ASN A C 1
ATOM 888 O O . ASN A 1 114 ? -8.18 -6.605 -1.569 1 97.06 114 ASN A O 1
ATOM 892 N N . TYR A 1 115 ? -9.297 -5.855 0.219 1 96.12 115 TYR A N 1
ATOM 893 C CA . TYR A 1 115 ? -9.352 -4.5 -0.319 1 96.12 115 TYR A CA 1
ATOM 894 C C . TYR A 1 115 ? -7.961 -3.887 -0.4 1 96.12 115 TYR A C 1
ATOM 896 O O . TYR A 1 115 ? -7.617 -3.244 -1.395 1 96.12 115 TYR A O 1
ATOM 904 N N . GLN A 1 116 ? -7.195 -4.066 0.621 1 94.56 116 GLN A N 1
ATOM 905 C CA . GLN A 1 116 ? -5.832 -3.549 0.652 1 94.56 116 GLN A CA 1
ATOM 906 C C . GLN A 1 116 ? -5.004 -4.113 -0.498 1 94.56 116 GLN A C 1
ATOM 908 O O . GLN A 1 116 ? -4.27 -3.375 -1.161 1 94.56 116 GLN A O 1
ATOM 913 N N . ILE A 1 117 ? -5.102 -5.301 -0.802 1 96.94 117 ILE A N 1
ATOM 914 C CA . ILE A 1 117 ? -4.367 -5.953 -1.881 1 96.94 117 ILE A CA 1
ATOM 915 C C . ILE A 1 117 ? -4.848 -5.422 -3.229 1 96.94 117 ILE A C 1
ATOM 917 O O . ILE A 1 117 ? -4.039 -5.133 -4.113 1 96.94 117 ILE A O 1
ATOM 921 N N . ALA A 1 118 ? -6.176 -5.324 -3.348 1 97 118 ALA A N 1
ATOM 922 C CA . ALA A 1 118 ? -6.758 -4.824 -4.594 1 97 118 ALA A CA 1
ATOM 923 C C . ALA A 1 118 ? -6.25 -3.422 -4.91 1 97 118 ALA A C 1
ATOM 925 O O . ALA A 1 118 ? -5.898 -3.125 -6.055 1 97 118 ALA A O 1
ATOM 926 N N . MET A 1 119 ? -6.184 -2.564 -3.918 1 96.94 119 MET A N 1
ATOM 927 C CA . MET A 1 119 ? -5.746 -1.186 -4.117 1 96.94 119 MET A CA 1
ATOM 928 C C . MET A 1 119 ? -4.258 -1.127 -4.445 1 96.94 119 MET A C 1
ATOM 930 O O . MET A 1 119 ? -3.834 -0.327 -5.281 1 96.94 119 MET A O 1
ATOM 934 N N . TYR A 1 120 ? -3.543 -1.972 -3.809 1 96.69 120 TYR A N 1
ATOM 935 C CA . TYR A 1 120 ? -2.117 -2.092 -4.098 1 96.69 120 TYR A CA 1
ATOM 936 C C . TYR A 1 120 ? -1.888 -2.465 -5.559 1 96.69 120 TYR A C 1
ATOM 938 O O . TYR A 1 120 ? -1.112 -1.811 -6.258 1 96.69 120 TYR A O 1
ATOM 946 N N . LEU A 1 121 ? -2.562 -3.438 -6.012 1 98.44 121 LEU A N 1
ATOM 947 C CA . LEU A 1 121 ? -2.416 -3.922 -7.379 1 98.44 121 LEU A CA 1
ATOM 948 C C . LEU A 1 121 ? -2.959 -2.906 -8.375 1 98.44 121 LEU A C 1
ATOM 950 O O . LEU A 1 121 ? -2.4 -2.736 -9.461 1 98.44 121 LEU A O 1
ATOM 954 N N . PHE A 1 122 ? -4.051 -2.266 -7.996 1 98.25 122 PHE A N 1
ATOM 955 C CA . PHE A 1 122 ? -4.703 -1.302 -8.875 1 98.25 122 PHE A CA 1
ATOM 956 C C . PHE A 1 122 ? -3.723 -0.221 -9.312 1 98.25 122 PHE A C 1
ATOM 958 O O . PHE A 1 122 ? -3.564 0.03 -10.516 1 98.25 122 PHE A O 1
ATOM 965 N N . ALA A 1 123 ? -3.035 0.379 -8.367 1 98.06 123 ALA A N 1
ATOM 966 C CA . ALA A 1 123 ? -2.061 1.424 -8.672 1 98.06 123 ALA A CA 1
ATOM 967 C C . ALA A 1 123 ? -0.927 0.882 -9.539 1 98.06 123 ALA A C 1
ATOM 969 O O . ALA A 1 123 ? -0.498 1.536 -10.492 1 98.06 123 ALA A O 1
ATOM 970 N N . ARG A 1 124 ? -0.441 -0.285 -9.289 1 97 124 ARG A N 1
ATOM 971 C CA . ARG A 1 124 ? 0.688 -0.863 -10.008 1 97 124 ARG A CA 1
ATOM 972 C C . ARG A 1 124 ? 0.288 -1.257 -11.422 1 97 124 ARG A C 1
ATOM 974 O O . ARG A 1 124 ? 1.103 -1.185 -12.352 1 97 124 ARG A O 1
ATOM 981 N N . VAL A 1 125 ? -0.967 -1.735 -11.555 1 98 125 VAL A N 1
ATOM 982 C CA . VAL A 1 125 ? -1.472 -2.086 -12.875 1 98 125 VAL A CA 1
ATOM 983 C C . VAL A 1 125 ? -1.534 -0.836 -13.75 1 98 125 VAL A C 1
ATOM 985 O O . VAL A 1 125 ? -1.144 -0.871 -14.922 1 98 125 VAL A O 1
ATOM 988 N N . ILE A 1 126 ? -2.012 0.273 -13.211 1 97.19 126 ILE A N 1
ATOM 989 C CA . ILE A 1 126 ? -2.117 1.513 -13.977 1 97.19 126 ILE A CA 1
ATOM 990 C C . ILE A 1 126 ? -0.728 1.972 -14.406 1 97.19 126 ILE A C 1
ATOM 992 O O . ILE A 1 126 ? -0.511 2.293 -15.578 1 97.19 126 ILE A O 1
ATOM 996 N N . ILE A 1 127 ? 0.216 1.953 -13.539 1 95.88 127 ILE A N 1
ATOM 997 C CA . ILE A 1 127 ? 1.57 2.398 -13.852 1 95.88 127 ILE A CA 1
ATOM 998 C C . ILE A 1 127 ? 2.225 1.421 -14.82 1 95.88 127 ILE A C 1
ATOM 1000 O O . ILE A 1 127 ? 2.904 1.834 -15.766 1 95.88 127 ILE A O 1
ATOM 1004 N N . GLY A 1 128 ? 2.02 0.105 -14.586 1 96.5 128 GLY A N 1
ATOM 1005 C CA . GLY A 1 128 ? 2.529 -0.89 -15.516 1 96.5 128 GLY A CA 1
ATOM 1006 C C . GLY A 1 128 ? 1.995 -0.718 -16.922 1 96.5 128 GLY A C 1
ATOM 1007 O O . GLY A 1 128 ? 2.746 -0.827 -17.891 1 96.5 128 GLY A O 1
ATOM 1008 N N . ALA A 1 129 ? 0.671 -0.472 -17.047 1 96.81 129 ALA A N 1
ATOM 1009 C CA . ALA A 1 129 ? 0.059 -0.24 -18.344 1 96.81 129 ALA A CA 1
ATOM 1010 C C . ALA A 1 129 ? 0.658 0.991 -19.031 1 96.81 129 ALA A C 1
ATOM 1012 O O . ALA A 1 129 ? 0.918 0.98 -20.234 1 96.81 129 ALA A O 1
ATOM 1013 N N . ALA A 1 130 ? 0.897 2.08 -18.25 1 94.62 130 ALA A N 1
ATOM 1014 C CA . ALA A 1 130 ? 1.512 3.287 -18.797 1 94.62 130 ALA A CA 1
ATOM 1015 C C . ALA A 1 130 ? 2.91 2.998 -19.328 1 94.62 130 ALA A C 1
ATOM 1017 O O . ALA A 1 130 ? 3.297 3.512 -20.375 1 94.62 130 ALA A O 1
ATOM 1018 N N . ARG A 1 131 ? 3.643 2.182 -18.641 1 94.81 131 ARG A N 1
ATOM 1019 C CA . ARG A 1 131 ? 4.992 1.826 -19.062 1 94.81 131 ARG A CA 1
ATOM 1020 C C . ARG A 1 131 ? 4.965 1.003 -20.344 1 94.81 131 ARG A C 1
ATOM 1022 O O . ARG A 1 131 ? 5.824 1.168 -21.219 1 94.81 131 ARG A O 1
ATOM 1029 N N . VAL A 1 132 ? 3.967 0.117 -20.422 1 96.69 132 VAL A N 1
ATOM 1030 C CA . VAL A 1 132 ? 3.816 -0.687 -21.625 1 96.69 132 VAL A CA 1
ATOM 1031 C C . VAL A 1 132 ? 3.475 0.216 -22.812 1 96.69 132 VAL A C 1
ATOM 1033 O O . VAL A 1 132 ? 4.043 0.07 -23.891 1 96.69 132 VAL A O 1
ATOM 1036 N N . LEU A 1 133 ? 2.518 1.155 -22.641 1 95.38 133 LEU A N 1
ATOM 1037 C CA . LEU A 1 133 ? 2.131 2.092 -23.688 1 95.38 133 LEU A CA 1
ATOM 1038 C C . LEU A 1 133 ? 3.316 2.953 -24.109 1 95.38 133 LEU A C 1
ATOM 1040 O O . LEU A 1 133 ? 3.502 3.221 -25.297 1 95.38 133 LEU A O 1
ATOM 1044 N N . ALA A 1 134 ? 4.129 3.375 -23.156 1 93.19 134 ALA A N 1
ATOM 1045 C CA . ALA A 1 134 ? 5.336 4.145 -23.453 1 93.19 134 ALA A CA 1
ATOM 1046 C C . ALA A 1 134 ? 6.324 3.322 -24.281 1 93.19 134 ALA A C 1
ATOM 1048 O O . ALA A 1 134 ? 6.879 3.814 -25.266 1 93.19 134 ALA A O 1
ATOM 1049 N N . LYS A 1 135 ? 6.535 2.111 -23.844 1 93.44 135 LYS A N 1
ATOM 1050 C CA . LYS A 1 135 ? 7.441 1.201 -24.547 1 93.44 135 LYS A CA 1
ATOM 1051 C C . LYS A 1 135 ? 7.012 0.993 -25.984 1 93.44 135 LYS A C 1
ATOM 1053 O O . LYS A 1 135 ? 7.852 0.859 -26.875 1 93.44 135 LYS A O 1
ATOM 1058 N N . ARG A 1 136 ? 5.75 0.964 -26.188 1 95.44 136 ARG A N 1
ATOM 1059 C CA . ARG A 1 136 ? 5.207 0.736 -27.531 1 95.44 136 ARG A CA 1
ATOM 1060 C C . ARG A 1 136 ? 5.164 2.033 -28.328 1 95.44 136 ARG A C 1
ATOM 1062 O O . ARG A 1 136 ? 4.664 2.055 -29.453 1 95.44 136 ARG A O 1
ATOM 1069 N N . GLY A 1 137 ? 5.496 3.186 -27.719 1 93.25 137 GLY A N 1
ATOM 1070 C CA . GLY A 1 137 ? 5.613 4.457 -28.406 1 93.25 137 GLY A CA 1
ATOM 1071 C C . GLY A 1 137 ? 4.297 5.199 -28.516 1 93.25 137 GLY A C 1
ATOM 1072 O O . GLY A 1 137 ? 4.137 6.07 -29.375 1 93.25 137 GLY A O 1
ATOM 1073 N N . ILE A 1 138 ? 3.396 4.801 -27.734 1 91.75 138 ILE A N 1
ATOM 1074 C CA . ILE A 1 138 ? 2.074 5.414 -27.828 1 91.75 138 ILE A CA 1
ATOM 1075 C C . ILE A 1 138 ? 2.078 6.766 -27.125 1 91.75 138 ILE A C 1
ATOM 1077 O O . ILE A 1 138 ? 2.459 6.855 -25.953 1 91.75 138 ILE A O 1
ATOM 1081 N N . TYR A 1 139 ? 1.672 7.82 -27.859 1 86.06 139 TYR A N 1
ATOM 1082 C CA . TYR A 1 139 ? 1.554 9.164 -27.297 1 86.06 139 TYR A CA 1
ATOM 1083 C C . TYR A 1 139 ? 0.356 9.266 -26.359 1 86.06 139 TYR A C 1
ATOM 1085 O O . TYR A 1 139 ? -0.703 8.695 -26.641 1 86.06 139 TYR A O 1
ATOM 1093 N N . PRO A 1 140 ? 0.581 10 -25.234 1 86.94 140 PRO A N 1
ATOM 1094 C CA . PRO A 1 140 ? 1.655 10.852 -24.719 1 86.94 140 PRO A CA 1
ATOM 1095 C C . PRO A 1 140 ? 2.605 10.102 -23.797 1 86.94 140 PRO A C 1
ATOM 1097 O O . PRO A 1 140 ? 3.566 10.688 -23.281 1 86.94 140 PRO A O 1
ATOM 1100 N N . PHE A 1 141 ? 2.453 8.906 -23.641 1 84.81 141 PHE A N 1
ATOM 1101 C CA . PHE A 1 141 ? 3.223 8.148 -22.656 1 84.81 141 PHE A CA 1
ATOM 1102 C C . PHE A 1 141 ? 4.672 7.996 -23.109 1 84.81 141 PHE A C 1
ATOM 1104 O O . PHE A 1 141 ? 5.57 7.848 -22.281 1 84.81 141 PHE A O 1
ATOM 1111 N N . ALA A 1 142 ? 4.926 8.07 -24.391 1 84.94 142 ALA A N 1
ATOM 1112 C CA . ALA A 1 142 ? 6.254 7.844 -24.969 1 84.94 142 ALA A CA 1
ATOM 1113 C C . ALA A 1 142 ? 7.094 9.117 -24.922 1 84.94 142 ALA A C 1
ATOM 1115 O O . ALA A 1 142 ? 8.32 9.062 -25.031 1 84.94 142 ALA A O 1
ATOM 1116 N N . GLN A 1 143 ? 6.633 10.18 -24.734 1 76.19 143 GLN A N 1
ATOM 1117 C CA . GLN A 1 143 ? 7.348 11.438 -24.922 1 76.19 143 GLN A CA 1
ATOM 1118 C C . GLN A 1 143 ? 8.062 11.859 -23.641 1 76.19 143 GLN A C 1
ATOM 1120 O O . GLN A 1 143 ? 8.992 12.672 -23.688 1 76.19 143 GLN A O 1
ATOM 1125 N N . HIS A 1 144 ? 7.719 11.211 -22.562 1 76.12 144 HIS A N 1
ATOM 1126 C CA . HIS A 1 144 ? 8.227 11.758 -21.297 1 76.12 144 HIS A CA 1
ATOM 1127 C C . HIS A 1 144 ? 9.008 10.711 -20.531 1 76.12 144 HIS A C 1
ATOM 1129 O O . HIS A 1 144 ? 8.641 9.531 -20.516 1 76.12 144 HIS A O 1
ATOM 1135 N N . LYS A 1 145 ? 10.031 11.289 -20.031 1 83.56 145 LYS A N 1
ATOM 1136 C CA . LYS A 1 145 ? 10.828 10.445 -19.156 1 83.56 145 LYS A CA 1
ATOM 1137 C C . LYS A 1 145 ? 10.227 10.391 -17.75 1 83.56 145 LYS A C 1
ATOM 1139 O O . LYS A 1 145 ? 9.641 11.359 -17.297 1 83.56 145 LYS A O 1
ATOM 1144 N N . PHE A 1 146 ? 10.305 9.258 -17.094 1 80.75 146 PHE A N 1
ATOM 1145 C CA . PHE A 1 146 ? 9.773 9.039 -15.75 1 80.75 146 PHE A CA 1
ATOM 1146 C C . PHE A 1 146 ? 10.219 10.148 -14.805 1 80.75 146 PHE A C 1
ATOM 1148 O O . PHE A 1 146 ? 9.414 10.656 -14.016 1 80.75 146 PHE A O 1
ATOM 1155 N N . LYS A 1 147 ? 11.43 10.547 -14.867 1 85.06 147 LYS A N 1
ATOM 1156 C CA . LYS A 1 147 ? 12 11.539 -13.961 1 85.06 147 LYS A CA 1
ATOM 1157 C C . LYS A 1 147 ? 11.305 12.891 -14.117 1 85.06 147 LYS A C 1
ATOM 1159 O O . LYS A 1 147 ? 11.25 13.68 -13.164 1 85.06 147 LYS A O 1
ATOM 1164 N N . ASP A 1 148 ? 10.773 13.156 -15.281 1 87.81 148 ASP A N 1
ATOM 1165 C CA . ASP A 1 148 ? 10.102 14.43 -15.547 1 87.81 148 ASP A CA 1
ATOM 1166 C C . ASP A 1 148 ? 8.625 14.359 -15.164 1 87.81 148 ASP A C 1
ATOM 1168 O O . ASP A 1 148 ? 8.031 15.367 -14.773 1 87.81 148 ASP A O 1
ATOM 1172 N N . VAL A 1 149 ? 8.102 13.234 -15.289 1 91.81 149 VAL A N 1
ATOM 1173 C CA . VAL A 1 149 ? 6.664 13.062 -15.102 1 91.81 149 VAL A CA 1
ATOM 1174 C C . VAL A 1 149 ? 6.359 12.844 -13.617 1 91.81 149 VAL A C 1
ATOM 1176 O O . VAL A 1 149 ? 5.312 13.266 -13.125 1 91.81 149 VAL A O 1
ATOM 1179 N N . TYR A 1 150 ? 7.246 12.219 -12.938 1 94.88 150 TYR A N 1
ATOM 1180 C CA . TYR A 1 150 ? 7.02 11.781 -11.562 1 94.88 150 TYR A CA 1
ATOM 1181 C C . TYR A 1 150 ? 6.688 12.969 -10.664 1 94.88 150 TYR A C 1
ATOM 1183 O O . TYR A 1 150 ? 5.676 12.961 -9.961 1 94.88 150 TYR A O 1
ATOM 1191 N N . PRO A 1 151 ? 7.453 14.055 -10.727 1 97.19 151 PRO A N 1
ATOM 1192 C CA . PRO A 1 151 ? 7.129 15.18 -9.844 1 97.19 151 PRO A CA 1
ATOM 1193 C C . PRO A 1 151 ? 5.754 15.781 -10.141 1 97.19 151 PRO A C 1
ATOM 1195 O O . PRO A 1 151 ? 5.051 16.203 -9.227 1 97.19 151 PRO A O 1
ATOM 1198 N N . VAL A 1 152 ? 5.379 15.867 -11.367 1 96.69 152 VAL A N 1
ATOM 1199 C CA . VAL A 1 152 ? 4.082 16.406 -11.758 1 96.69 152 VAL A CA 1
ATOM 1200 C C . VAL A 1 152 ? 2.969 15.484 -11.266 1 96.69 152 VAL A C 1
ATOM 1202 O O . VAL A 1 152 ? 1.938 15.953 -10.773 1 96.69 152 VAL A O 1
ATOM 1205 N N . PHE A 1 153 ? 3.197 14.188 -11.414 1 97.19 153 PHE A N 1
ATOM 1206 C CA . PHE A 1 153 ? 2.244 13.18 -10.977 1 97.19 153 PHE A CA 1
ATOM 1207 C C . PHE A 1 153 ? 1.989 13.289 -9.477 1 97.19 153 PHE A C 1
ATOM 1209 O O . PHE A 1 153 ? 0.838 13.359 -9.039 1 97.19 153 PHE A O 1
ATOM 1216 N N . VAL A 1 154 ? 3.039 13.367 -8.703 1 98.44 154 VAL A N 1
ATOM 1217 C CA . VAL A 1 154 ? 2.895 13.391 -7.25 1 98.44 154 VAL A CA 1
ATOM 1218 C C . VAL A 1 154 ? 2.248 14.711 -6.816 1 98.44 154 VAL A C 1
ATOM 1220 O O . VAL A 1 154 ? 1.471 14.742 -5.859 1 98.44 154 VAL A O 1
ATOM 1223 N N . THR A 1 155 ? 2.592 15.789 -7.492 1 98.75 155 THR A N 1
ATOM 1224 C CA . THR A 1 155 ? 1.973 17.078 -7.223 1 98.75 155 THR A CA 1
ATOM 1225 C C . THR A 1 155 ? 0.457 17 -7.375 1 98.75 155 THR A C 1
ATOM 1227 O O . THR A 1 155 ? -0.287 17.438 -6.496 1 98.75 155 THR A O 1
ATOM 1230 N N . ALA A 1 156 ? 0.017 16.406 -8.453 1 98.62 156 ALA A N 1
ATOM 1231 C CA . ALA A 1 156 ? -1.413 16.266 -8.711 1 98.62 156 ALA A CA 1
ATOM 1232 C C . ALA A 1 156 ? -2.076 15.375 -7.664 1 98.62 156 ALA A C 1
ATOM 1234 O O . ALA A 1 156 ? -3.186 15.664 -7.207 1 98.62 156 ALA A O 1
ATOM 1235 N N . VAL A 1 157 ? -1.397 14.312 -7.258 1 98.75 157 VAL A N 1
ATOM 1236 C CA . VAL A 1 157 ? -1.93 13.375 -6.27 1 98.75 157 VAL A CA 1
ATOM 1237 C C . VAL A 1 157 ? -2.109 14.086 -4.93 1 98.75 157 VAL A C 1
ATOM 1239 O O . VAL A 1 157 ? -3.174 14.008 -4.316 1 98.75 157 VAL A O 1
ATOM 1242 N N . TRP A 1 158 ? -1.134 14.828 -4.527 1 98.88 158 TRP A N 1
ATOM 1243 C CA . TRP A 1 158 ? -1.182 15.484 -3.225 1 98.88 158 TRP A CA 1
ATOM 1244 C C . TRP A 1 158 ? -2.158 16.656 -3.238 1 98.88 158 TRP A C 1
ATOM 1246 O O . TRP A 1 158 ? -2.834 16.922 -2.24 1 98.88 158 TRP A O 1
ATOM 1256 N N . ALA A 1 159 ? -2.199 17.375 -4.375 1 98.94 159 ALA A N 1
ATOM 1257 C CA . ALA A 1 159 ? -3.234 18.406 -4.504 1 98.94 159 ALA A CA 1
ATOM 1258 C C . ALA A 1 159 ? -4.625 17.797 -4.332 1 98.94 159 ALA A C 1
ATOM 1260 O O . ALA A 1 159 ? -5.457 18.344 -3.598 1 98.94 159 ALA A O 1
ATOM 1261 N N . SER A 1 160 ? -4.832 16.703 -4.93 1 98.81 160 SER A N 1
ATOM 1262 C CA . SER A 1 160 ? -6.141 16.062 -4.941 1 98.81 160 SER A CA 1
ATOM 1263 C C . SER A 1 160 ? -6.496 15.5 -3.566 1 98.81 160 SER A C 1
ATOM 1265 O O . SER A 1 160 ? -7.605 15.719 -3.072 1 98.81 160 SER A O 1
ATOM 1267 N N . VAL A 1 161 ? -5.57 14.805 -2.916 1 98.81 161 VAL A N 1
ATOM 1268 C CA . VAL A 1 161 ? -5.898 14.148 -1.656 1 98.81 161 VAL A CA 1
ATOM 1269 C C . VAL A 1 161 ? -6.148 15.195 -0.575 1 98.81 161 VAL A C 1
ATOM 1271 O O . VAL A 1 161 ? -7.023 15.016 0.278 1 98.81 161 VAL A O 1
ATOM 1274 N N . MET A 1 162 ? -5.391 16.312 -0.634 1 98.88 162 MET A N 1
ATOM 1275 C CA . MET A 1 162 ? -5.625 17.344 0.37 1 98.88 162 MET A CA 1
ATOM 1276 C C . MET A 1 162 ? -6.957 18.047 0.128 1 98.88 162 MET A C 1
ATOM 1278 O O . MET A 1 162 ? -7.648 18.422 1.078 1 98.88 162 MET A O 1
ATOM 1282 N N . TRP A 1 163 ? -7.285 18.266 -1.133 1 98.81 163 TRP A N 1
ATOM 1283 C CA . TRP A 1 163 ? -8.602 18.828 -1.442 1 98.81 163 TRP A CA 1
ATOM 1284 C C . TRP A 1 163 ? -9.711 17.906 -0.959 1 98.81 163 TRP A C 1
ATOM 1286 O O . TRP A 1 163 ? -10.664 18.359 -0.32 1 98.81 163 TRP A O 1
ATOM 1296 N N . LEU A 1 164 ? -9.609 16.609 -1.239 1 98.75 164 LEU A N 1
ATOM 1297 C CA . LEU A 1 164 ? -10.609 15.633 -0.795 1 98.75 164 LEU A CA 1
ATOM 1298 C C . LEU A 1 164 ? -10.719 15.625 0.725 1 98.75 164 LEU A C 1
ATOM 1300 O O . LEU A 1 164 ? -11.828 15.641 1.27 1 98.75 164 LEU A O 1
ATOM 1304 N N . TYR A 1 165 ? -9.586 15.625 1.375 1 98.75 165 TYR A N 1
ATOM 1305 C CA . TYR A 1 165 ? -9.562 15.547 2.83 1 98.75 165 TYR A CA 1
ATOM 1306 C C . TYR A 1 165 ? -10.305 16.719 3.453 1 98.75 165 TYR A C 1
ATOM 1308 O O . TYR A 1 165 ? -11.148 16.531 4.332 1 98.75 165 TYR A O 1
ATOM 1316 N N . GLU A 1 166 ? -10.031 17.891 2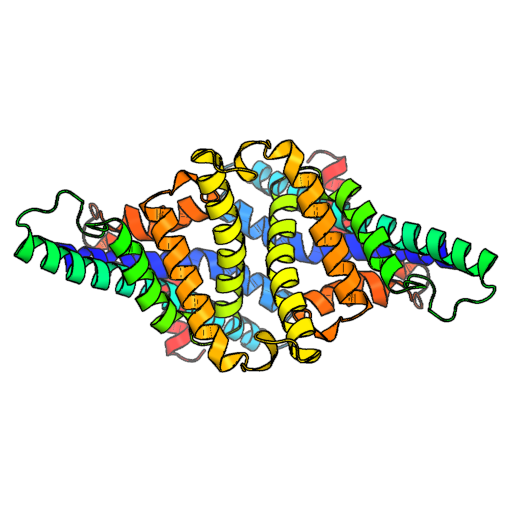.91 1 98.62 166 GLU A N 1
ATOM 1317 C CA . GLU A 1 166 ? -10.57 19.094 3.543 1 98.62 166 GLU A CA 1
ATOM 1318 C C . GLU A 1 166 ? -12.023 19.312 3.143 1 98.62 166 GLU A C 1
ATOM 1320 O O . GLU A 1 166 ? -12.812 19.87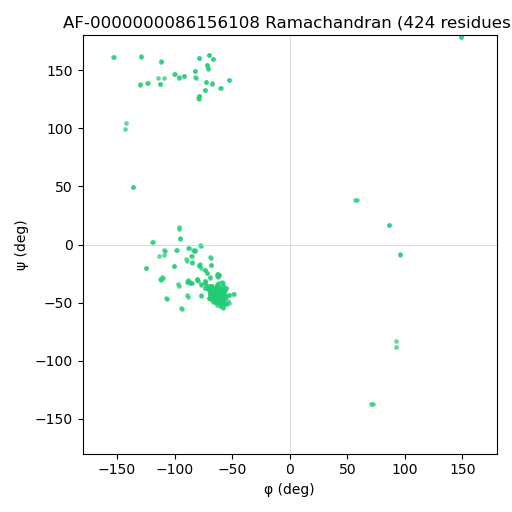5 3.916 1 98.62 166 GLU A O 1
ATOM 1325 N N . ASN A 1 167 ? -12.391 18.875 1.959 1 98 167 ASN A N 1
ATOM 1326 C CA . ASN A 1 167 ? -13.711 19.234 1.454 1 98 167 ASN A CA 1
ATOM 1327 C C . ASN A 1 167 ? -14.633 18.016 1.391 1 98 167 ASN A C 1
ATOM 1329 O O . ASN A 1 167 ? -15.859 18.156 1.438 1 98 167 ASN A O 1
ATOM 1333 N N . GLU A 1 168 ? -14.062 16.906 1.221 1 98.19 168 GLU A N 1
ATOM 1334 C CA . GLU A 1 168 ? -14.812 15.656 1.073 1 98.19 168 GLU A CA 1
ATOM 1335 C C . GLU A 1 168 ? -14.195 14.531 1.896 1 98.19 168 GLU A C 1
ATOM 1337 O O . GLU A 1 168 ? -13.969 13.43 1.387 1 98.19 168 GLU A O 1
ATOM 1342 N N . GLY A 1 169 ? -13.914 14.766 3.141 1 97.62 169 GLY A N 1
ATOM 1343 C CA . GLY A 1 169 ? -13.156 13.852 3.982 1 97.62 169 GLY A CA 1
ATOM 1344 C C . GLY A 1 169 ? -13.805 12.477 4.098 1 97.62 169 GLY A C 1
ATOM 1345 O O . GLY A 1 169 ? -13.109 11.469 4.211 1 97.62 169 GLY A O 1
ATOM 1346 N N . ALA A 1 170 ? -15.125 12.43 4.062 1 96.44 170 ALA A N 1
ATOM 1347 C CA . ALA A 1 170 ? -15.867 11.18 4.238 1 96.44 170 ALA A CA 1
ATOM 1348 C C . ALA A 1 170 ? -15.648 10.242 3.053 1 96.44 170 ALA A C 1
ATOM 1350 O O . ALA A 1 170 ? -15.961 9.055 3.131 1 96.44 170 ALA A O 1
ATOM 1351 N N . SER A 1 171 ? -15.172 10.773 1.937 1 96.38 171 SER A N 1
ATOM 1352 C CA . SER A 1 171 ? -14.938 9.961 0.748 1 96.38 171 SER A CA 1
ATOM 1353 C C . SER A 1 171 ? -13.641 9.164 0.866 1 96.38 171 SER A C 1
ATOM 1355 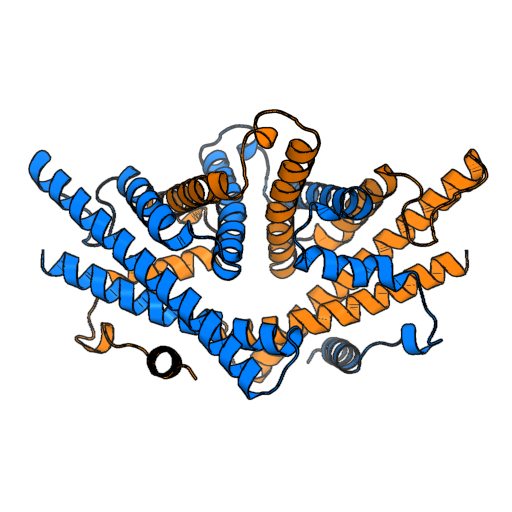O O . SER A 1 171 ? -13.414 8.219 0.106 1 96.38 171 SER A O 1
ATOM 1357 N N . LEU A 1 172 ? -12.758 9.547 1.775 1 97.31 172 LEU A N 1
ATOM 1358 C CA . LEU A 1 172 ? -11.484 8.859 1.944 1 97.31 172 LEU A CA 1
ATOM 1359 C C . LEU A 1 172 ? -11.648 7.613 2.811 1 97.31 172 LEU A C 1
ATOM 1361 O O . LEU A 1 172 ? -12.555 7.547 3.645 1 97.31 172 LEU A O 1
ATOM 1365 N N . HIS A 1 173 ? -10.812 6.652 2.506 1 94.5 173 HIS A N 1
ATOM 1366 C CA . HIS A 1 173 ? -10.781 5.473 3.361 1 94.5 173 HIS A CA 1
ATOM 1367 C C . HIS A 1 173 ? -10.586 5.855 4.824 1 94.5 173 HIS A C 1
ATOM 1369 O O . HIS A 1 173 ? -9.781 6.738 5.141 1 94.5 173 HIS A O 1
ATOM 1375 N N . PRO A 1 174 ? -11.234 5.188 5.73 1 94.38 174 PRO A N 1
ATOM 1376 C CA . PRO A 1 174 ? -11.234 5.59 7.141 1 94.38 174 PRO A CA 1
ATOM 1377 C C . PRO A 1 174 ? -9.836 5.602 7.75 1 94.38 174 PRO A C 1
ATOM 1379 O O . PRO A 1 174 ? -9.5 6.496 8.531 1 94.38 174 PRO A O 1
ATOM 1382 N N . SER A 1 175 ? -9.016 4.645 7.43 1 92 175 SER A N 1
ATOM 1383 C CA . SER A 1 175 ? -7.668 4.594 7.98 1 92 175 SER A CA 1
ATOM 1384 C C . SER A 1 175 ? -6.84 5.797 7.531 1 92 175 SER A C 1
ATOM 1386 O O . SER A 1 175 ? -6.098 6.375 8.32 1 92 175 SER A O 1
ATOM 1388 N N . LEU A 1 176 ? -6.988 6.184 6.312 1 96.12 176 LEU A N 1
ATOM 1389 C CA . LEU A 1 176 ? -6.293 7.352 5.789 1 96.12 176 LEU A CA 1
ATOM 1390 C C . LEU A 1 176 ? -6.805 8.633 6.441 1 96.12 176 LEU A C 1
ATOM 1392 O O . LEU A 1 176 ? -6.012 9.477 6.859 1 96.12 176 LEU A O 1
ATOM 1396 N N . ARG A 1 177 ? -8.086 8.734 6.559 1 97.5 177 ARG A N 1
ATOM 1397 C CA . ARG A 1 177 ? -8.688 9.914 7.168 1 97.5 177 ARG A CA 1
ATOM 1398 C C . ARG A 1 177 ? -8.211 10.086 8.609 1 97.5 177 ARG A C 1
ATOM 1400 O O . ARG A 1 177 ? -7.914 11.203 9.039 1 97.5 177 ARG A O 1
ATOM 1407 N N . LYS A 1 178 ? -8.148 9.008 9.266 1 96.19 178 LYS A N 1
ATOM 1408 C CA . LYS A 1 178 ? -7.703 9.062 10.656 1 96.19 178 LYS A CA 1
ATOM 1409 C C . LYS A 1 178 ? -6.277 9.594 10.758 1 96.19 178 LYS A C 1
ATOM 1411 O O . LYS A 1 178 ? -5.98 10.43 11.617 1 96.19 178 LYS A O 1
ATOM 1416 N N . SER A 1 179 ? -5.414 9.086 9.914 1 96.75 179 SER A N 1
ATOM 1417 C CA . SER A 1 179 ? -4.043 9.578 9.875 1 96.75 179 SER A CA 1
ATOM 1418 C C . SER A 1 179 ? -3.994 11.07 9.555 1 96.75 179 SER A C 1
ATOM 1420 O O . SER A 1 179 ? -3.244 11.82 10.18 1 96.75 179 SER A O 1
ATOM 1422 N N . MET A 1 180 ? -4.812 11.469 8.664 1 98.56 180 MET A N 1
ATOM 1423 C CA . MET A 1 180 ? -4.809 12.867 8.227 1 98.56 180 MET A CA 1
ATOM 1424 C C . MET A 1 180 ? -5.422 13.766 9.297 1 98.56 180 MET A C 1
ATOM 1426 O O . MET A 1 180 ? -4.988 14.906 9.477 1 98.56 180 MET A O 1
ATOM 1430 N N . ASP A 1 181 ? -6.352 13.25 10.039 1 98.5 181 ASP A N 1
ATOM 1431 C CA . ASP A 1 181 ? -6.891 14 11.172 1 98.5 181 ASP A CA 1
ATOM 1432 C C . ASP A 1 181 ? -5.805 14.305 12.195 1 98.5 181 ASP A C 1
ATOM 1434 O O . ASP A 1 181 ? -5.711 15.43 12.695 1 98.5 181 ASP A O 1
ATOM 1438 N N . PHE A 1 182 ? -5.051 13.367 12.445 1 98 182 PHE A N 1
ATOM 1439 C CA . PHE A 1 182 ? -3.967 13.555 13.406 1 98 182 PHE A CA 1
ATOM 1440 C C . PHE A 1 182 ? -2.971 14.586 12.906 1 98 182 PHE A C 1
ATOM 1442 O O . PHE A 1 182 ? -2.525 15.453 13.664 1 98 182 PHE A O 1
ATOM 1449 N N . LEU A 1 183 ? -2.662 14.57 11.688 1 98.62 183 LEU A N 1
ATOM 1450 C CA . LEU A 1 183 ? -1.622 15.406 11.094 1 98.62 183 LEU A CA 1
ATOM 1451 C C . LEU A 1 183 ? -2.115 16.844 10.906 1 98.62 183 LEU A C 1
ATOM 1453 O O . LEU A 1 183 ? -1.416 17.797 11.25 1 98.62 183 LEU A O 1
ATOM 1457 N N . TYR A 1 184 ? -3.355 16.953 10.414 1 98.5 184 TYR A N 1
ATOM 1458 C CA . TYR A 1 184 ? -3.742 18.25 9.891 1 98.5 184 TYR A CA 1
ATOM 1459 C C . TYR A 1 184 ? -4.82 18.891 10.758 1 98.5 184 TYR A C 1
ATOM 1461 O O . TYR A 1 184 ? -4.93 20.125 10.82 1 98.5 184 TYR A O 1
ATOM 1469 N N . ASP A 1 185 ? -5.613 18.078 11.375 1 98.19 185 ASP A N 1
ATOM 1470 C CA . ASP A 1 185 ? -6.691 18.625 12.195 1 98.19 185 ASP A CA 1
ATOM 1471 C C . ASP A 1 185 ? -6.262 18.734 13.656 1 98.19 185 ASP A C 1
ATOM 1473 O O . ASP A 1 185 ? -6.301 19.828 14.234 1 98.19 185 ASP A O 1
ATOM 1477 N N . GLU A 1 186 ? -5.824 17.672 14.234 1 97.44 186 GLU A N 1
ATOM 1478 C CA . GLU A 1 186 ? -5.438 17.672 15.641 1 97.44 186 GLU A CA 1
ATOM 1479 C C . GLU A 1 186 ? -4.27 18.609 15.891 1 97.44 186 GLU A C 1
ATOM 1481 O O . GLU A 1 186 ? -4.113 19.141 17 1 97.44 186 GLU A O 1
ATOM 1486 N N . SER A 1 187 ? -3.52 18.844 14.93 1 97.56 187 SER A N 1
ATOM 1487 C CA . SER A 1 187 ? -2.355 19.719 15.07 1 97.56 187 SER A CA 1
ATOM 1488 C C . SER A 1 187 ? -2.766 21.188 15.094 1 97.56 187 SER A C 1
ATOM 1490 O O . SER A 1 187 ? -1.919 22.078 15.242 1 97.56 187 SER A O 1
ATOM 1492 N N . CYS A 1 188 ? -4.008 21.484 14.969 1 96.62 188 CYS A N 1
ATOM 1493 C CA . CYS A 1 188 ? -4.516 22.844 15.062 1 96.62 188 CYS A CA 1
ATOM 1494 C C . CYS A 1 188 ? -4.836 23.219 16.5 1 96.62 188 CYS A C 1
ATOM 1496 O O . CYS A 1 188 ? -5.195 24.359 16.797 1 96.62 188 CYS A O 1
ATOM 1498 N N . ARG A 1 189 ? -4.672 22.312 17.344 1 94.62 189 ARG A N 1
ATOM 1499 C CA . ARG A 1 189 ? -4.969 22.516 18.766 1 94.62 189 ARG A CA 1
ATOM 1500 C C . ARG A 1 189 ? -3.799 22.078 19.641 1 94.62 189 ARG A C 1
ATOM 1502 O O . ARG A 1 189 ? -3.137 21.094 19.344 1 94.62 189 ARG A O 1
ATOM 1509 N N . TRP A 1 190 ? -3.48 22.844 20.625 1 92 190 TRP A N 1
ATOM 1510 C CA . TRP A 1 190 ? -2.449 22.516 21.594 1 92 190 TRP A CA 1
ATOM 1511 C C . TRP A 1 190 ? -2.855 22.984 23 1 92 190 TRP A C 1
ATOM 1513 O O . TRP A 1 190 ? -3.17 24.156 23.203 1 92 190 TRP A O 1
ATOM 1523 N N . SER A 1 191 ? -3.238 22.062 23.797 1 90.38 191 SER A N 1
ATOM 1524 C CA . SER A 1 191 ? -3.73 22.422 25.125 1 90.38 191 SER A CA 1
ATOM 1525 C C . SER A 1 191 ? -2.789 21.922 26.219 1 90.38 191 SER A C 1
ATOM 1527 O O . SER A 1 191 ? -2.895 22.344 27.375 1 90.38 191 SER A O 1
ATOM 1529 N N . ALA A 1 192 ? -1.829 21.109 25.859 1 91.81 192 ALA A N 1
ATOM 1530 C CA . ALA A 1 192 ? -0.94 20.516 26.859 1 91.81 192 ALA A CA 1
ATOM 1531 C C . ALA A 1 192 ? 0.346 21.328 26.984 1 91.81 192 ALA A C 1
ATOM 1533 O O . ALA A 1 192 ? 1.352 20.828 27.5 1 91.81 192 ALA A O 1
ATOM 1534 N N . GLY A 1 193 ? 0.369 22.531 26.422 1 91.5 193 GLY A N 1
ATOM 1535 C CA . GLY A 1 193 ? 1.533 23.391 26.547 1 91.5 193 GLY A CA 1
ATOM 1536 C C . GLY A 1 193 ? 2.711 22.922 25.719 1 91.5 193 GLY A C 1
ATOM 1537 O O . GLY A 1 193 ? 2.539 22.531 24.562 1 91.5 193 GLY A O 1
ATOM 1538 N N . VAL A 1 194 ? 3.898 22.953 26.234 1 92.94 194 VAL A N 1
ATOM 1539 C CA . VAL A 1 194 ? 5.141 22.719 25.5 1 92.94 194 VAL A CA 1
ATOM 1540 C C . VAL A 1 194 ? 5.234 21.25 25.094 1 92.94 194 VAL A C 1
ATOM 1542 O O . VAL A 1 194 ? 5.84 20.922 24.078 1 92.94 194 VAL A O 1
ATOM 1545 N N . SER A 1 195 ? 4.641 20.375 25.828 1 93.56 195 SER A N 1
ATOM 1546 C CA . SER A 1 195 ? 4.695 18.953 25.578 1 93.56 195 SER A CA 1
ATOM 1547 C C . SER A 1 195 ? 4.09 18.609 24.219 1 93.56 195 SER A C 1
ATOM 1549 O O . SER A 1 195 ? 4.477 17.625 23.594 1 93.56 195 SER A O 1
ATOM 1551 N N . ASP A 1 196 ? 3.174 19.438 23.734 1 95.19 196 ASP A N 1
ATOM 1552 C CA . ASP A 1 196 ? 2.523 19.234 22.453 1 95.19 196 ASP A CA 1
ATOM 1553 C C . ASP A 1 196 ? 3.51 19.422 21.297 1 95.19 196 ASP A C 1
ATOM 1555 O O . ASP A 1 196 ? 3.246 19 20.172 1 95.19 196 ASP A O 1
ATOM 1559 N N . PHE A 1 197 ? 4.691 19.953 21.578 1 97 197 PHE A N 1
ATOM 1560 C CA . PHE A 1 197 ? 5.613 20.344 20.531 1 97 197 PHE A CA 1
ATOM 1561 C C . PHE A 1 197 ? 6.914 19.562 20.625 1 97 197 PHE A C 1
ATOM 1563 O O . PHE A 1 197 ? 7.809 19.719 19.781 1 97 197 PHE A O 1
ATOM 1570 N N . LEU A 1 198 ? 7.016 18.641 21.562 1 96.44 198 LEU A N 1
ATOM 1571 C CA . LEU A 1 198 ? 8.227 17.859 21.781 1 96.44 198 LEU A CA 1
ATOM 1572 C C . LEU A 1 198 ? 8.188 16.562 20.969 1 96.44 198 LEU A C 1
ATOM 1574 O O . LEU A 1 198 ? 7.129 15.961 20.828 1 96.44 198 LEU A O 1
ATOM 1578 N N . PRO A 1 199 ? 9.359 16.172 20.516 1 96.06 199 PRO A N 1
ATOM 1579 C CA . PRO A 1 199 ? 9.398 14.875 19.828 1 96.06 199 PRO A CA 1
ATOM 1580 C C . PRO A 1 199 ? 9.203 13.695 20.781 1 96.06 199 PRO A C 1
ATOM 1582 O O . PRO A 1 199 ? 9.5 13.805 21.969 1 96.06 199 PRO A O 1
ATOM 1585 N N . SER A 1 200 ? 8.656 12.602 20.297 1 95.75 200 SER A N 1
ATOM 1586 C CA . SER A 1 200 ? 8.641 11.367 21.078 1 95.75 200 SER A CA 1
ATOM 1587 C C . SER A 1 200 ? 10.047 10.82 21.266 1 95.75 200 SER A C 1
ATOM 1589 O O . SER A 1 200 ? 10.961 11.156 20.516 1 95.75 200 SER A O 1
ATOM 1591 N N . PRO A 1 201 ? 10.234 9.984 22.25 1 95.12 201 PRO A N 1
ATOM 1592 C CA . PRO A 1 201 ? 11.547 9.359 22.422 1 95.12 201 PRO A CA 1
ATOM 1593 C C . PRO A 1 201 ? 12.008 8.594 21.188 1 95.12 201 PRO A C 1
ATOM 1595 O O . PRO A 1 201 ? 13.188 8.656 20.828 1 95.12 201 PRO A O 1
ATOM 1598 N N . ALA A 1 202 ? 11.102 7.941 20.562 1 95.25 202 ALA A N 1
ATOM 1599 C CA . ALA A 1 202 ? 11.453 7.199 19.359 1 95.25 202 ALA A CA 1
ATOM 1600 C C . ALA A 1 202 ? 11.914 8.141 18.25 1 95.25 202 ALA A C 1
ATOM 1602 O O . ALA A 1 202 ? 12.898 7.863 17.562 1 95.25 202 ALA A O 1
ATOM 1603 N N . THR A 1 203 ? 11.211 9.219 18.109 1 96.69 203 THR A N 1
ATOM 1604 C CA . THR A 1 203 ? 11.586 10.219 17.109 1 96.69 203 THR A CA 1
ATOM 1605 C C . THR A 1 203 ? 12.969 10.797 17.406 1 96.69 203 THR A C 1
ATOM 1607 O O . THR A 1 203 ? 13.805 10.906 16.516 1 96.69 203 THR A O 1
ATOM 1610 N N . ALA A 1 204 ? 13.164 11.133 18.641 1 96.75 204 ALA A N 1
ATOM 1611 C CA . ALA A 1 204 ? 14.453 11.688 19.047 1 96.75 204 ALA A CA 1
ATOM 1612 C C . ALA A 1 204 ? 15.578 10.695 18.766 1 96.75 204 ALA A C 1
ATOM 1614 O O . ALA A 1 204 ? 16.641 11.086 18.281 1 96.75 204 ALA A O 1
ATOM 1615 N N . ALA A 1 205 ? 15.359 9.461 19.078 1 95.62 205 ALA A N 1
ATOM 1616 C CA . ALA A 1 205 ? 16.375 8.422 18.859 1 95.62 205 ALA A CA 1
ATOM 1617 C C . ALA A 1 205 ? 16.719 8.305 17.375 1 95.62 205 ALA A C 1
ATOM 1619 O O . ALA A 1 205 ? 17.891 8.242 17 1 95.62 205 ALA A O 1
ATOM 1620 N N . VAL A 1 206 ? 15.703 8.328 16.531 1 95.81 206 VAL A N 1
ATOM 1621 C CA . VAL A 1 206 ? 15.914 8.18 15.094 1 95.81 206 VAL A CA 1
ATOM 1622 C C . VAL A 1 206 ? 16.719 9.359 14.562 1 95.81 206 VAL A C 1
ATOM 1624 O O . VAL A 1 206 ? 17.672 9.18 13.797 1 95.81 206 VAL A O 1
ATOM 1627 N N . PHE A 1 207 ? 16.391 10.492 14.969 1 95.31 207 PHE A N 1
ATOM 1628 C CA . PHE A 1 207 ? 17.062 11.688 14.477 1 95.31 207 PHE A CA 1
ATOM 1629 C C . PHE A 1 207 ? 18.5 11.75 15.008 1 95.31 207 PHE A C 1
ATOM 1631 O O . PHE A 1 207 ? 19.406 12.125 14.273 1 95.31 207 PHE A O 1
ATOM 1638 N N . LEU A 1 208 ? 18.703 11.328 16.25 1 94 208 LEU A N 1
ATOM 1639 C CA . LEU A 1 208 ? 20.047 11.297 16.828 1 94 208 LEU A CA 1
ATOM 1640 C C . LEU A 1 208 ? 20.922 10.273 16.125 1 94 208 LEU A C 1
ATOM 1642 O O . LEU A 1 208 ? 22.078 10.562 15.805 1 94 208 LEU A O 1
ATOM 1646 N N . LEU A 1 209 ? 20.391 9.102 15.922 1 94.12 209 LEU A N 1
ATOM 1647 C CA . LEU A 1 209 ? 21.141 8.039 15.266 1 94.12 209 LEU A CA 1
ATOM 1648 C C . LEU A 1 209 ? 21.5 8.438 13.836 1 94.12 209 LEU A C 1
ATOM 1650 O O . LEU A 1 209 ? 22.578 8.109 13.344 1 94.12 209 LEU A O 1
ATOM 1654 N N . THR A 1 210 ? 20.609 9.086 13.18 1 92.75 210 THR A N 1
ATOM 1655 C CA . THR A 1 210 ? 20.875 9.57 11.836 1 92.75 210 THR A CA 1
ATOM 1656 C C . THR A 1 210 ? 21.984 10.625 11.852 1 92.75 210 THR A C 1
ATOM 1658 O O . THR A 1 210 ? 22.891 10.594 11.008 1 92.75 210 THR A O 1
ATOM 1661 N N . TRP A 1 211 ? 21.891 11.492 12.781 1 91.06 211 TRP A N 1
ATOM 1662 C CA . TRP A 1 211 ? 22.891 12.547 12.922 1 91.06 211 TRP A CA 1
ATOM 1663 C C . TRP A 1 211 ? 24.266 11.953 13.203 1 91.06 211 TRP A C 1
ATOM 1665 O O . TRP A 1 211 ? 25.281 12.453 12.711 1 91.06 211 TRP A O 1
ATOM 1675 N N . MET A 1 212 ? 24.328 10.867 13.891 1 90.88 212 MET A N 1
ATOM 1676 C CA . MET A 1 212 ? 25.562 10.203 14.258 1 90.88 212 MET A CA 1
ATOM 1677 C C . MET A 1 212 ? 26.078 9.336 13.109 1 90.88 212 MET A C 1
ATOM 1679 O O . MET A 1 212 ? 27.172 8.773 13.195 1 90.88 212 MET A O 1
ATOM 1683 N N . GLU A 1 213 ? 25.312 9.266 12.109 1 85.75 213 GLU A N 1
ATOM 1684 C CA . GLU A 1 213 ? 25.672 8.445 10.953 1 85.75 213 GLU A CA 1
ATOM 1685 C C . GLU A 1 213 ? 25.875 6.988 11.352 1 85.75 213 GLU A C 1
ATOM 1687 O O . GLU A 1 213 ? 26.859 6.363 10.945 1 85.75 213 GLU A O 1
ATOM 1692 N N . ILE A 1 214 ? 25.016 6.566 12.258 1 73.75 214 ILE A N 1
ATOM 1693 C CA . ILE A 1 214 ? 25.016 5.164 12.656 1 73.75 214 ILE A CA 1
ATOM 1694 C C . ILE A 1 214 ? 23.906 4.418 11.922 1 73.75 214 ILE A C 1
ATOM 1696 O O . ILE A 1 214 ? 22.812 4.953 11.727 1 73.75 214 ILE A O 1
ATOM 1700 N N . MET B 1 1 ? -0.725 35.656 13.625 1 77.25 1 MET B N 1
ATOM 1701 C CA . MET B 1 1 ? 0.593 35.25 13.148 1 77.25 1 MET B CA 1
ATOM 1702 C C . MET B 1 1 ? 1.221 34.219 14.086 1 77.25 1 MET B C 1
ATOM 1704 O O . MET B 1 1 ? 1.614 33.156 13.656 1 77.25 1 MET B O 1
ATOM 1708 N N . MET B 1 2 ? 1.105 34.469 15.383 1 88.38 2 MET B N 1
ATOM 1709 C CA . MET B 1 2 ? 1.706 33.562 16.359 1 88.38 2 MET B CA 1
ATOM 1710 C C . MET B 1 2 ? 0.996 32.219 16.344 1 88.38 2 MET B C 1
ATOM 1712 O O . MET B 1 2 ? 1.645 31.156 16.359 1 88.38 2 MET B O 1
ATOM 1716 N N . GLU B 1 3 ? -0.308 32.25 16.172 1 93.44 3 GLU B N 1
ATOM 1717 C CA . GLU B 1 3 ? -1.076 31.016 16.172 1 93.44 3 GLU B CA 1
ATOM 1718 C C . GLU B 1 3 ? -0.772 30.188 14.922 1 93.44 3 GLU B C 1
ATOM 1720 O O . GLU B 1 3 ? -0.742 28.953 14.984 1 93.44 3 GLU B O 1
ATOM 1725 N N . ALA B 1 4 ? -0.609 30.891 13.844 1 95.56 4 ALA B N 1
ATOM 1726 C CA . ALA B 1 4 ? -0.257 30.203 12.602 1 95.56 4 ALA B CA 1
ATOM 1727 C C . ALA B 1 4 ? 1.092 29.5 12.734 1 95.56 4 ALA B C 1
ATOM 1729 O O . ALA B 1 4 ? 1.246 28.359 12.305 1 95.56 4 ALA B O 1
ATOM 1730 N N . ALA B 1 5 ? 2.059 30.188 13.328 1 96.75 5 ALA B N 1
ATOM 1731 C CA . ALA B 1 5 ? 3.389 29.625 13.531 1 96.75 5 ALA B CA 1
ATOM 1732 C C . ALA B 1 5 ? 3.328 28.406 14.445 1 96.75 5 ALA B C 1
ATOM 1734 O O . ALA B 1 5 ? 3.998 27.406 14.195 1 96.75 5 ALA B O 1
ATOM 1735 N N . LEU B 1 6 ? 2.523 28.469 15.469 1 97.12 6 LEU B N 1
ATOM 1736 C CA . LEU B 1 6 ? 2.383 27.359 16.391 1 97.12 6 LEU B CA 1
ATOM 1737 C C . LEU B 1 6 ? 1.698 26.172 15.727 1 97.12 6 LEU B C 1
ATOM 1739 O O . LEU B 1 6 ? 2.043 25.016 15.992 1 97.12 6 LEU B O 1
ATOM 1743 N N . SER B 1 7 ? 0.701 26.469 14.914 1 97.75 7 SER B N 1
ATOM 1744 C CA . SER B 1 7 ? 0.04 25.406 14.164 1 97.75 7 SER B CA 1
ATOM 1745 C C . SER B 1 7 ? 1.021 24.688 13.25 1 97.75 7 SER B C 1
ATOM 1747 O O . SER B 1 7 ? 0.975 23.453 13.125 1 97.75 7 SER B O 1
ATOM 1749 N N . VAL B 1 8 ? 1.901 25.438 12.617 1 98.44 8 VAL B N 1
ATOM 1750 C CA . VAL B 1 8 ? 2.918 24.859 11.742 1 98.44 8 VAL B CA 1
ATOM 1751 C C . VAL B 1 8 ? 3.869 23.984 12.562 1 98.44 8 VAL B C 1
ATOM 1753 O O . VAL B 1 8 ? 4.152 22.844 12.188 1 98.44 8 VAL B O 1
ATOM 1756 N N . LEU B 1 9 ? 4.332 24.5 13.688 1 98.19 9 LEU B N 1
ATOM 1757 C CA . LEU B 1 9 ? 5.273 23.781 14.539 1 98.19 9 LEU B CA 1
ATOM 1758 C C . LEU B 1 9 ? 4.641 22.5 15.07 1 98.19 9 LEU B C 1
ATOM 1760 O O . LEU B 1 9 ? 5.289 21.438 15.109 1 98.19 9 LEU B O 1
ATOM 1764 N N . ARG B 1 10 ? 3.396 22.594 15.5 1 98.12 10 ARG B N 1
ATOM 1765 C CA . ARG B 1 10 ? 2.701 21.406 15.984 1 98.12 10 ARG B CA 1
ATOM 1766 C C . ARG B 1 10 ? 2.506 20.391 14.867 1 98.12 10 ARG B C 1
ATOM 1768 O O . ARG B 1 10 ? 2.6 19.188 15.094 1 98.12 10 ARG B O 1
ATOM 1775 N N . GLY B 1 11 ? 2.166 20.859 13.664 1 98.5 11 GLY B N 1
ATOM 1776 C CA . GLY B 1 11 ? 2.066 19.984 12.508 1 98.5 11 GLY B CA 1
ATOM 1777 C C . GLY B 1 11 ? 3.355 19.25 12.211 1 98.5 11 GLY B C 1
ATOM 1778 O O . GLY B 1 11 ? 3.338 18.047 11.93 1 98.5 11 GLY B O 1
ATOM 1779 N N . VAL B 1 12 ? 4.453 19.938 12.273 1 98.69 12 VAL B N 1
ATOM 1780 C CA . VAL B 1 12 ? 5.762 19.344 12.055 1 98.69 12 VAL B CA 1
ATOM 1781 C C . VAL B 1 12 ? 6.012 18.25 13.102 1 98.69 12 VAL B C 1
ATOM 1783 O O . VAL B 1 12 ? 6.449 17.156 12.773 1 98.69 12 VAL B O 1
ATOM 1786 N N . ARG B 1 13 ? 5.719 18.594 14.352 1 98.56 13 ARG B N 1
ATOM 1787 C CA . ARG B 1 13 ? 5.875 17.625 15.438 1 98.56 13 ARG B CA 1
ATOM 1788 C C . ARG B 1 13 ? 5.008 16.406 15.195 1 98.56 13 ARG B C 1
ATOM 1790 O O . ARG B 1 13 ? 5.48 15.266 15.336 1 98.56 13 ARG B O 1
ATOM 1797 N N . ASN B 1 14 ? 3.764 16.578 14.836 1 98.56 14 ASN B N 1
ATOM 1798 C CA . ASN B 1 14 ? 2.865 15.453 14.578 1 98.56 14 ASN B CA 1
ATOM 1799 C C . ASN B 1 14 ? 3.35 14.609 13.406 1 98.56 14 ASN B C 1
ATOM 1801 O O . ASN B 1 14 ? 3.18 13.383 13.406 1 98.56 14 ASN B O 1
ATOM 1805 N N . GLY B 1 15 ? 3.934 15.281 12.422 1 98.69 15 GLY B N 1
ATOM 1806 C CA . GLY B 1 15 ? 4.496 14.562 11.289 1 98.69 15 GLY B CA 1
ATOM 1807 C C . GLY B 1 15 ? 5.652 13.656 11.672 1 98.69 15 GLY B C 1
ATOM 1808 O O . GLY B 1 15 ? 5.703 12.5 11.258 1 98.69 15 GLY B O 1
ATOM 1809 N N . THR B 1 16 ? 6.566 14.164 12.484 1 98.5 16 THR B N 1
ATOM 1810 C CA . THR B 1 16 ? 7.695 13.344 12.906 1 98.5 16 THR B CA 1
ATOM 1811 C C . THR B 1 16 ? 7.223 12.195 13.797 1 98.5 16 THR B C 1
ATOM 1813 O O . THR B 1 16 ? 7.711 11.07 13.68 1 98.5 16 THR B O 1
ATOM 1816 N N . PHE B 1 17 ? 6.297 12.523 14.664 1 98 17 PHE B N 1
ATOM 1817 C CA . PHE B 1 17 ? 5.762 11.516 15.578 1 98 17 PHE B CA 1
ATOM 1818 C C . PHE B 1 17 ? 5.109 10.375 14.812 1 98 17 PHE B C 1
ATOM 1820 O O . PHE B 1 17 ? 5.473 9.211 14.992 1 98 17 PHE B O 1
ATOM 1827 N N . TYR B 1 18 ? 4.219 10.766 13.953 1 97.5 18 TYR B N 1
ATOM 1828 C CA . TYR B 1 18 ? 3.443 9.766 13.219 1 97.5 18 TYR B CA 1
ATOM 1829 C C . TYR B 1 18 ? 4.324 9.016 12.227 1 97.5 18 TYR B C 1
ATOM 1831 O O . TYR B 1 18 ? 4.188 7.801 12.07 1 97.5 18 TYR B O 1
ATOM 1839 N N . GLY B 1 19 ? 5.168 9.734 11.555 1 97.81 19 GLY B N 1
ATOM 1840 C CA . GLY B 1 19 ? 6.094 9.094 10.633 1 97.81 19 GLY B CA 1
ATOM 1841 C C . GLY B 1 19 ? 6.938 8.016 11.281 1 97.81 19 GLY B C 1
ATOM 1842 O O . GLY B 1 19 ? 7.07 6.914 10.742 1 97.81 19 GLY B O 1
ATOM 1843 N N . THR B 1 20 ? 7.438 8.328 12.43 1 97.69 20 THR B N 1
ATOM 1844 C CA . THR B 1 20 ? 8.258 7.371 13.156 1 97.69 20 THR B CA 1
ATOM 1845 C C . THR B 1 20 ? 7.41 6.199 13.648 1 97.69 20 THR B C 1
ATOM 1847 O O . THR B 1 20 ? 7.789 5.039 13.477 1 97.69 20 THR B O 1
ATOM 1850 N N . LYS B 1 21 ? 6.305 6.562 14.141 1 95.56 21 LYS B N 1
ATOM 1851 C CA . LYS B 1 21 ? 5.43 5.566 14.758 1 95.56 21 LYS B CA 1
ATOM 1852 C C . LYS B 1 21 ? 5.031 4.488 13.75 1 95.56 21 LYS B C 1
ATOM 1854 O O . LYS B 1 21 ? 5.004 3.303 14.086 1 95.56 21 LYS B O 1
ATOM 1859 N N . ILE B 1 22 ? 4.797 4.867 12.516 1 94.5 22 ILE B N 1
ATOM 1860 C CA . ILE B 1 22 ? 4.234 3.924 11.555 1 94.5 22 ILE B CA 1
ATOM 1861 C C . ILE B 1 22 ? 5.352 3.303 10.727 1 94.5 22 ILE B C 1
ATOM 1863 O O . ILE B 1 22 ? 5.301 2.117 10.391 1 94.5 22 ILE B O 1
ATOM 1867 N N . ARG B 1 23 ? 6.359 4.027 10.422 1 96.12 23 ARG B N 1
ATOM 1868 C CA . ARG B 1 23 ? 7.363 3.549 9.477 1 96.12 23 ARG B CA 1
ATOM 1869 C C . ARG B 1 23 ? 8.414 2.699 10.18 1 96.12 23 ARG B C 1
ATOM 1871 O O . ARG B 1 23 ? 8.938 1.745 9.602 1 96.12 23 ARG B O 1
ATOM 1878 N N . ALA B 1 24 ? 8.75 2.977 11.414 1 95.94 24 ALA B N 1
ATOM 1879 C CA . ALA B 1 24 ? 9.828 2.264 12.094 1 95.94 24 ALA B CA 1
ATOM 1880 C C . ALA B 1 24 ? 9.555 0.764 12.133 1 95.94 24 ALA B C 1
ATO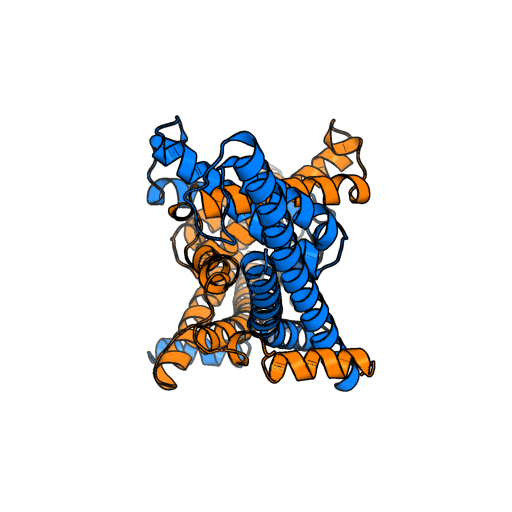M 1882 O O . ALA B 1 24 ? 10.359 -0.035 11.656 1 95.94 24 ALA B O 1
ATOM 1883 N N . PRO B 1 25 ? 8.391 0.396 12.641 1 94.12 25 PRO B N 1
ATOM 1884 C CA . PRO B 1 25 ? 8.133 -1.046 12.656 1 94.12 25 PRO B CA 1
ATOM 1885 C C . PRO B 1 25 ? 8.023 -1.641 11.258 1 94.12 25 PRO B C 1
ATOM 1887 O O . PRO B 1 25 ? 8.477 -2.762 11.016 1 94.12 25 PRO B O 1
ATOM 1890 N N . HIS B 1 26 ? 7.438 -0.917 10.336 1 92 26 HIS B N 1
ATOM 1891 C CA . HIS B 1 26 ? 7.328 -1.393 8.961 1 92 26 HIS B CA 1
ATOM 1892 C C . HIS B 1 26 ?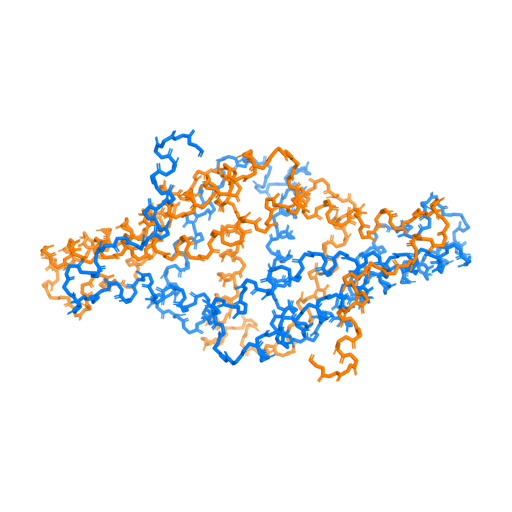 8.703 -1.588 8.336 1 92 26 HIS B C 1
ATOM 1894 O O . HIS B 1 26 ? 8.961 -2.615 7.707 1 92 26 HIS B O 1
ATOM 1900 N N . ALA B 1 27 ? 9.555 -0.56 8.508 1 94.5 27 ALA B N 1
ATOM 1901 C CA . ALA B 1 27 ? 10.922 -0.652 7.988 1 94.5 27 ALA B CA 1
ATOM 1902 C C . ALA B 1 27 ? 11.68 -1.807 8.641 1 94.5 27 ALA B C 1
ATOM 1904 O O . ALA B 1 27 ? 12.438 -2.512 7.973 1 94.5 27 ALA B O 1
ATOM 1905 N N . PHE B 1 28 ? 11.5 -1.963 9.914 1 93.94 28 PHE B N 1
ATOM 1906 C CA . PHE B 1 28 ? 12.141 -3.061 10.633 1 93.94 28 PHE B CA 1
ATOM 1907 C C . PHE B 1 28 ? 11.773 -4.402 10.008 1 93.94 28 PHE B C 1
ATOM 1909 O O . PHE B 1 28 ? 12.656 -5.199 9.688 1 93.94 28 PHE B O 1
ATOM 1916 N N . VAL B 1 29 ? 10.523 -4.578 9.703 1 90.31 29 VAL B N 1
ATOM 1917 C CA . VAL B 1 29 ? 10.023 -5.84 9.156 1 90.31 29 VAL B CA 1
ATOM 1918 C C . VAL B 1 29 ? 10.562 -6.035 7.742 1 90.31 29 VAL B C 1
ATOM 1920 O O . VAL B 1 29 ? 11.102 -7.094 7.418 1 90.31 29 VAL B O 1
ATOM 1923 N N . MET B 1 30 ? 10.5 -5.07 6.961 1 89.62 30 MET B N 1
ATOM 1924 C CA . MET B 1 30 ? 10.852 -5.195 5.547 1 89.62 30 MET B CA 1
ATOM 1925 C C . MET B 1 30 ? 12.352 -5.406 5.383 1 89.62 30 MET B C 1
ATOM 1927 O O . MET B 1 30 ? 12.781 -6.211 4.551 1 89.62 30 MET B O 1
ATOM 1931 N N . VAL B 1 31 ? 13.109 -4.719 6.156 1 92.81 31 VAL B N 1
ATOM 1932 C CA . VAL B 1 31 ? 14.562 -4.816 6.055 1 92.81 31 VAL B CA 1
ATOM 1933 C C . VAL B 1 31 ? 15.016 -6.203 6.508 1 92.81 31 VAL B C 1
ATOM 1935 O O . VAL B 1 31 ? 15.844 -6.836 5.848 1 92.81 31 VAL B O 1
ATOM 1938 N N . PHE B 1 32 ? 14.445 -6.684 7.535 1 91.81 32 PHE B N 1
ATOM 1939 C CA . PHE B 1 32 ? 14.883 -7.961 8.086 1 91.81 32 PHE B CA 1
ATOM 1940 C C . PHE B 1 32 ? 14.352 -9.117 7.254 1 91.81 32 PHE B C 1
ATOM 1942 O O . PHE B 1 32 ? 14.945 -10.195 7.223 1 91.81 32 PHE B O 1
ATOM 1949 N N . LEU B 1 33 ? 13.359 -8.898 6.52 1 87.25 33 LEU B N 1
ATOM 1950 C CA . LEU B 1 33 ? 12.781 -9.945 5.688 1 87.25 33 LEU B CA 1
ATOM 1951 C C . LEU B 1 33 ? 13.461 -9.992 4.324 1 87.25 33 LEU B C 1
ATOM 1953 O O . LEU B 1 33 ? 13.641 -11.07 3.752 1 87.25 33 LEU B O 1
ATOM 1957 N N . PHE B 1 34 ? 13.891 -8.875 3.838 1 88.19 34 PHE B N 1
ATOM 1958 C CA . PHE B 1 34 ? 14.195 -8.883 2.412 1 88.19 34 PHE B CA 1
ATOM 1959 C C . PHE B 1 34 ? 15.633 -8.43 2.164 1 88.19 34 PHE B C 1
ATOM 1961 O O . PHE B 1 34 ? 16.172 -8.625 1.072 1 88.19 34 PHE B O 1
ATOM 1968 N N . GLN B 1 35 ? 16.156 -7.762 3.145 1 89.56 35 GLN B N 1
ATOM 1969 C CA . GLN B 1 35 ? 17.531 -7.293 2.918 1 89.56 35 GLN B CA 1
ATOM 1970 C C . GLN B 1 35 ? 18.547 -8.25 3.533 1 89.56 35 GLN B C 1
ATOM 1972 O O . GLN B 1 35 ? 18.281 -8.875 4.559 1 89.56 35 GLN B O 1
ATOM 1977 N N . ARG B 1 36 ? 19.656 -8.391 2.863 1 91.88 36 ARG B N 1
ATOM 1978 C CA . ARG B 1 36 ? 20.781 -9.172 3.385 1 91.88 36 ARG B CA 1
ATOM 1979 C C . ARG B 1 36 ? 21.859 -8.266 3.973 1 91.88 36 ARG B C 1
ATOM 1981 O O . ARG B 1 36 ? 21.984 -7.109 3.57 1 91.88 36 ARG B O 1
ATOM 1988 N N . GLY B 1 37 ? 22.594 -8.711 5.055 1 94.44 37 GLY B N 1
ATOM 1989 C CA . GLY B 1 37 ? 23.672 -7.957 5.684 1 94.44 37 GLY B CA 1
ATOM 1990 C C . GLY B 1 37 ? 23.797 -8.227 7.172 1 94.44 37 GLY B C 1
ATOM 1991 O O . GLY B 1 37 ? 23.031 -9.016 7.73 1 94.44 37 GLY B O 1
ATOM 1992 N N . THR B 1 38 ? 24.828 -7.531 7.68 1 95.69 38 THR B N 1
ATOM 1993 C CA . THR B 1 38 ? 25.047 -7.641 9.117 1 95.69 38 THR B CA 1
ATOM 1994 C C . THR B 1 38 ? 23.938 -6.938 9.891 1 95.69 38 THR B C 1
ATOM 1996 O O . THR B 1 38 ? 23.172 -6.16 9.312 1 95.69 38 THR B O 1
ATOM 1999 N N . LEU B 1 39 ? 23.812 -7.23 11.164 1 94.94 39 LEU B N 1
ATOM 2000 C CA . LEU B 1 39 ? 22.844 -6.57 12.023 1 94.94 39 LEU B CA 1
ATOM 2001 C C . LEU B 1 39 ? 23.016 -5.055 11.984 1 94.94 39 LEU B C 1
ATOM 2003 O O . LEU B 1 39 ? 22.031 -4.312 11.945 1 94.94 39 LEU B O 1
ATOM 2007 N N . ARG B 1 40 ? 24.219 -4.641 11.922 1 94.25 40 ARG B N 1
ATOM 2008 C CA . ARG B 1 40 ? 24.516 -3.211 11.891 1 94.25 40 ARG B CA 1
ATOM 2009 C C . ARG B 1 40 ? 24 -2.578 10.602 1 94.25 40 ARG B C 1
ATOM 2011 O O . ARG B 1 40 ? 23.422 -1.497 10.625 1 94.25 40 ARG B O 1
ATOM 2018 N N . GLU B 1 41 ? 24.234 -3.254 9.586 1 95.19 41 GLU B N 1
ATOM 2019 C CA . GLU B 1 41 ? 23.766 -2.756 8.297 1 95.19 41 GLU B CA 1
ATOM 2020 C C . GLU B 1 41 ? 22.25 -2.705 8.234 1 95.19 41 GLU B C 1
ATOM 2022 O O . GLU B 1 41 ? 21.672 -1.752 7.703 1 95.19 41 GLU B O 1
ATOM 2027 N N . LYS B 1 42 ? 21.625 -3.689 8.758 1 95.56 42 LYS B N 1
ATOM 2028 C CA . LYS B 1 42 ? 20.172 -3.754 8.758 1 95.56 42 LYS B CA 1
ATOM 2029 C C . LYS B 1 42 ? 19.562 -2.656 9.633 1 95.56 42 LYS B C 1
ATOM 2031 O O . LYS B 1 42 ? 18.609 -1.99 9.234 1 95.56 42 LYS B O 1
ATOM 2036 N N . LEU B 1 43 ? 20.125 -2.477 10.781 1 95 43 LEU B N 1
ATOM 2037 C CA . LEU B 1 43 ? 19.641 -1.437 11.672 1 95 43 LEU B CA 1
ATOM 2038 C C . LEU B 1 43 ? 19.844 -0.054 11.062 1 95 43 LEU B C 1
ATOM 2040 O O . LEU B 1 43 ? 19 0.831 11.227 1 95 43 LEU B O 1
ATOM 2044 N N . HIS B 1 44 ? 20.938 0.113 10.375 1 95.94 44 HIS B N 1
ATOM 2045 C CA . HIS B 1 44 ? 21.156 1.363 9.664 1 95.94 44 HIS B CA 1
ATOM 2046 C C . HIS B 1 44 ? 20.094 1.6 8.609 1 95.94 44 HIS B C 1
ATOM 2048 O O . HIS B 1 44 ? 19.609 2.727 8.438 1 95.94 44 HIS B O 1
ATOM 2054 N N . GLY B 1 45 ? 19.734 0.572 7.918 1 95.81 45 GLY B N 1
ATOM 2055 C CA . GLY B 1 45 ? 18.672 0.661 6.93 1 95.81 45 GLY B CA 1
ATOM 2056 C C . GLY B 1 45 ? 17.328 1.052 7.527 1 95.81 45 GLY B C 1
ATOM 2057 O O . GLY B 1 45 ? 16.609 1.887 6.969 1 95.81 45 GLY B O 1
ATOM 2058 N N . VAL B 1 46 ? 17.047 0.457 8.688 1 96.56 46 VAL B N 1
ATOM 2059 C CA . VAL B 1 46 ? 15.789 0.748 9.367 1 96.56 46 VAL B CA 1
ATOM 2060 C C . VAL B 1 46 ? 15.742 2.225 9.758 1 96.56 46 VAL B C 1
ATOM 2062 O O . VAL B 1 46 ? 14.75 2.91 9.5 1 96.56 46 VAL B O 1
ATOM 2065 N N . VAL B 1 47 ? 16.828 2.746 10.344 1 97.19 47 VAL B N 1
ATOM 2066 C CA . VAL B 1 47 ? 16.891 4.125 10.812 1 97.19 47 VAL B CA 1
ATOM 2067 C C . VAL B 1 47 ? 16.812 5.082 9.625 1 97.19 47 VAL B C 1
ATOM 2069 O O . VAL B 1 47 ? 16.094 6.078 9.672 1 97.19 47 VAL B O 1
ATOM 2072 N N . ARG B 1 48 ? 17.469 4.777 8.594 1 96.94 48 ARG B N 1
ATOM 2073 C CA . ARG B 1 48 ? 17.5 5.641 7.418 1 96.94 48 ARG B CA 1
ATOM 2074 C C . ARG B 1 48 ? 16.125 5.766 6.789 1 96.94 48 ARG B C 1
ATOM 2076 O O . ARG B 1 48 ? 15.664 6.871 6.484 1 96.94 48 ARG B O 1
ATOM 2083 N N . LEU B 1 49 ? 15.477 4.672 6.57 1 96.88 49 LEU B N 1
ATOM 2084 C CA . LEU B 1 49 ? 14.156 4.68 5.945 1 96.88 49 LEU B CA 1
ATOM 2085 C C . LEU B 1 49 ? 13.133 5.375 6.836 1 96.88 49 LEU B C 1
ATOM 2087 O O . LEU B 1 49 ? 12.266 6.098 6.344 1 96.88 49 LEU B O 1
ATOM 2091 N N . THR B 1 50 ? 13.242 5.09 8.141 1 97.88 50 THR B N 1
ATOM 2092 C CA . THR B 1 50 ? 12.352 5.742 9.094 1 97.88 50 THR B CA 1
ATOM 2093 C C . THR B 1 50 ? 12.555 7.258 9.078 1 97.88 50 THR B C 1
ATOM 2095 O O . THR B 1 50 ? 11.594 8.016 9.031 1 97.88 50 THR B O 1
ATOM 2098 N N . PHE B 1 51 ? 13.812 7.684 9.109 1 97.94 51 PHE B N 1
ATOM 2099 C CA . PHE B 1 51 ? 14.133 9.102 9.094 1 97.94 51 PHE B CA 1
ATOM 2100 C C . PHE B 1 51 ? 13.602 9.766 7.824 1 97.94 51 PHE B C 1
ATOM 2102 O O . PHE B 1 51 ? 13.008 10.844 7.883 1 97.94 51 PHE B O 1
ATOM 2109 N N . GLU B 1 52 ? 13.828 9.156 6.723 1 97.5 52 GLU B N 1
ATOM 2110 C CA . GLU B 1 52 ? 13.375 9.711 5.453 1 97.5 52 GLU B CA 1
ATOM 2111 C C . GLU B 1 52 ? 11.867 9.945 5.461 1 97.5 52 GLU B C 1
ATOM 2113 O O . GLU B 1 52 ? 11.398 11.031 5.113 1 97.5 52 GLU B O 1
ATOM 2118 N N . HIS B 1 53 ? 11.141 8.938 5.84 1 98.06 53 HIS B N 1
ATOM 2119 C CA . HIS B 1 53 ? 9.688 9.047 5.887 1 98.06 53 HIS B CA 1
ATOM 2120 C C . HIS B 1 53 ? 9.25 10.133 6.867 1 98.06 53 HIS B C 1
ATOM 2122 O O . HIS B 1 53 ? 8.414 10.969 6.535 1 98.06 53 HIS B O 1
ATOM 2128 N N . SER B 1 54 ? 9.836 10.086 8.039 1 98.38 54 SER B N 1
ATOM 2129 C CA . SER B 1 54 ? 9.445 10.992 9.109 1 98.38 54 SER B CA 1
ATOM 2130 C C . SER B 1 54 ? 9.758 12.445 8.742 1 98.38 54 SER B C 1
ATOM 2132 O O . SER B 1 54 ? 8.93 13.336 8.953 1 98.38 54 SER B O 1
ATOM 2134 N N . LYS B 1 55 ? 10.945 12.633 8.234 1 98.38 55 LYS B N 1
ATOM 2135 C CA . LYS B 1 55 ? 11.344 13.969 7.812 1 98.38 55 LYS B CA 1
ATOM 2136 C C . LYS B 1 55 ? 10.422 14.492 6.711 1 98.38 55 LYS B C 1
ATOM 2138 O O . LYS B 1 55 ? 9.945 15.625 6.781 1 98.38 55 LYS B O 1
ATOM 2143 N N . ASN B 1 56 ? 10.188 13.672 5.738 1 98.69 56 ASN B N 1
ATOM 2144 C CA . ASN B 1 56 ? 9.359 14.094 4.617 1 98.69 56 ASN B CA 1
ATOM 2145 C C . ASN B 1 56 ? 7.93 14.391 5.059 1 98.69 56 ASN B C 1
ATOM 2147 O O . ASN B 1 56 ? 7.336 15.383 4.625 1 98.69 56 ASN B O 1
ATOM 2151 N N . LEU B 1 57 ? 7.391 13.555 5.922 1 98.69 57 LEU B N 1
ATOM 2152 C CA . LEU B 1 57 ? 6.035 13.773 6.414 1 98.69 57 LEU B CA 1
ATOM 2153 C C . LEU B 1 57 ? 5.957 15.062 7.23 1 98.69 57 LEU B C 1
ATOM 2155 O O . LEU B 1 57 ? 5.043 15.867 7.043 1 98.69 57 LEU B O 1
ATOM 2159 N N . ALA B 1 58 ? 6.902 15.266 8.078 1 98.81 58 ALA B N 1
ATOM 2160 C CA . ALA B 1 58 ? 6.957 16.469 8.914 1 98.81 58 ALA B CA 1
ATOM 2161 C C . ALA B 1 58 ? 7.062 17.719 8.055 1 98.81 58 ALA B C 1
ATOM 2163 O O . ALA B 1 58 ? 6.32 18.688 8.258 1 98.81 58 ALA B O 1
ATOM 2164 N N . LEU B 1 59 ? 7.965 17.688 7.137 1 98.88 59 LEU B N 1
ATOM 2165 C CA . LEU B 1 59 ? 8.172 18.844 6.273 1 98.88 59 LEU B CA 1
ATOM 2166 C C . LEU B 1 59 ? 6.941 19.109 5.418 1 98.88 59 LEU B C 1
ATOM 2168 O O . LEU B 1 59 ? 6.574 20.266 5.191 1 98.88 59 LEU B O 1
ATOM 2172 N N . PHE B 1 60 ? 6.305 18.094 4.918 1 98.88 60 PHE B N 1
ATOM 2173 C CA . PHE B 1 60 ? 5.09 18.281 4.137 1 98.88 60 PHE B CA 1
ATOM 2174 C C . PHE B 1 60 ? 4.008 18.953 4.973 1 98.88 60 PHE B C 1
ATOM 2176 O O . PHE B 1 60 ? 3.402 19.938 4.535 1 98.88 60 PHE B O 1
ATOM 2183 N N . VAL B 1 61 ? 3.754 18.438 6.188 1 98.88 61 VAL B N 1
ATOM 2184 C CA . VAL B 1 61 ? 2.721 19.016 7.043 1 98.88 61 VAL B CA 1
ATOM 2185 C C . VAL B 1 61 ? 3.041 20.469 7.328 1 98.88 61 VAL B C 1
ATOM 2187 O O . VAL B 1 61 ? 2.158 21.328 7.277 1 98.88 61 VAL B O 1
ATOM 2190 N N . GLY B 1 62 ? 4.309 20.734 7.613 1 98.81 62 GLY B N 1
ATOM 2191 C CA . GLY B 1 62 ? 4.742 22.094 7.859 1 98.81 62 GLY B CA 1
ATOM 2192 C C . GLY B 1 62 ? 4.5 23.016 6.68 1 98.81 62 GLY B C 1
ATOM 2193 O O . GLY B 1 62 ? 3.943 24.109 6.84 1 98.81 62 GLY B O 1
ATOM 2194 N N . ILE B 1 63 ? 4.93 22.578 5.523 1 98.88 63 ILE B N 1
ATOM 2195 C CA . ILE B 1 63 ? 4.773 23.375 4.312 1 98.88 63 ILE B CA 1
ATOM 2196 C C . ILE B 1 63 ? 3.291 23.578 4.008 1 98.88 63 ILE B C 1
ATOM 2198 O O . ILE B 1 63 ? 2.863 24.672 3.658 1 98.88 63 ILE B O 1
ATOM 2202 N N . TYR B 1 64 ? 2.518 22.516 4.105 1 98.88 64 TYR B N 1
ATOM 2203 C CA . TYR B 1 64 ? 1.079 22.594 3.879 1 98.88 64 TYR B CA 1
ATOM 2204 C C . TYR B 1 64 ? 0.443 23.672 4.742 1 98.88 64 TYR B C 1
ATOM 2206 O O . TYR B 1 64 ? -0.243 24.562 4.23 1 98.88 64 TYR B O 1
ATOM 2214 N N . LYS B 1 65 ? 0.727 23.703 6.027 1 98.75 65 LYS B N 1
ATOM 2215 C CA . LYS B 1 65 ? 0.117 24.656 6.961 1 98.75 65 LYS B CA 1
ATOM 2216 C C . LYS B 1 65 ? 0.683 26.047 6.77 1 98.75 65 LYS B C 1
ATOM 2218 O O . LYS B 1 65 ? -0.025 27.047 6.957 1 98.75 65 LYS B O 1
ATOM 2223 N N . ALA B 1 66 ? 1.971 26.109 6.395 1 98.75 66 ALA B N 1
ATOM 2224 C CA . ALA B 1 66 ? 2.559 27.422 6.105 1 98.75 66 ALA B CA 1
ATOM 2225 C C . ALA B 1 66 ? 1.894 28.062 4.895 1 98.75 66 ALA B C 1
ATOM 2227 O O . ALA B 1 66 ? 1.582 29.25 4.914 1 98.75 66 ALA B O 1
ATOM 2228 N N . VAL B 1 67 ? 1.703 27.281 3.861 1 98.81 67 VAL B N 1
ATOM 2229 C CA . VAL B 1 67 ? 1.048 27.797 2.662 1 98.81 67 VAL B CA 1
ATOM 2230 C C . VAL B 1 67 ? -0.386 28.203 2.99 1 98.81 67 VAL B C 1
ATOM 2232 O O . VAL B 1 67 ? -0.853 29.266 2.555 1 98.81 67 VAL B O 1
ATOM 2235 N N . LEU B 1 68 ? -1.086 27.391 3.732 1 98.62 68 LEU B N 1
ATOM 2236 C CA . LEU B 1 68 ? -2.439 27.75 4.145 1 98.62 68 LEU B CA 1
ATOM 2237 C C . LEU B 1 68 ? -2.449 29.062 4.906 1 98.62 68 LEU B C 1
ATOM 2239 O O . LEU B 1 68 ? -3.359 29.875 4.738 1 98.62 68 LEU B O 1
ATOM 2243 N N . ALA B 1 69 ? -1.445 29.281 5.766 1 98.12 69 ALA B N 1
ATOM 2244 C CA . ALA B 1 69 ? -1.364 30.516 6.547 1 98.12 69 ALA B CA 1
ATOM 2245 C C . ALA B 1 69 ? -1.212 31.719 5.637 1 98.12 69 ALA B C 1
ATOM 2247 O O . ALA B 1 69 ? -1.845 32.75 5.863 1 98.12 69 ALA B O 1
ATOM 2248 N N . VAL B 1 70 ? -0.358 31.594 4.629 1 98.12 70 VAL B N 1
ATOM 2249 C CA . VAL B 1 70 ? -0.135 32.688 3.686 1 98.12 70 VAL B CA 1
ATOM 2250 C C . VAL B 1 70 ? -1.423 32.969 2.918 1 98.12 70 VAL B C 1
ATOM 2252 O O . VAL B 1 70 ? -1.815 34.125 2.764 1 98.12 70 VAL B O 1
ATOM 2255 N N . LEU B 1 71 ? -2.131 31.953 2.443 1 97.94 71 LEU B N 1
ATOM 2256 C CA . LEU B 1 71 ? -3.367 32.125 1.682 1 97.94 71 LEU B CA 1
ATOM 2257 C C . LEU B 1 71 ? -4.473 32.688 2.555 1 97.94 71 LEU B C 1
ATOM 2259 O O . LEU B 1 71 ? -5.262 33.531 2.092 1 97.94 71 LEU B O 1
ATOM 2263 N N . ARG B 1 72 ? -4.531 32.25 3.768 1 96.81 72 ARG B N 1
ATOM 2264 C CA . ARG B 1 72 ? -5.492 32.781 4.73 1 96.81 72 ARG B CA 1
ATOM 2265 C C . ARG B 1 72 ? -5.266 34.25 4.957 1 96.81 72 ARG B C 1
ATOM 2267 O O . ARG B 1 72 ? -6.219 35.031 4.945 1 96.81 72 ARG B O 1
ATOM 2274 N N . HIS 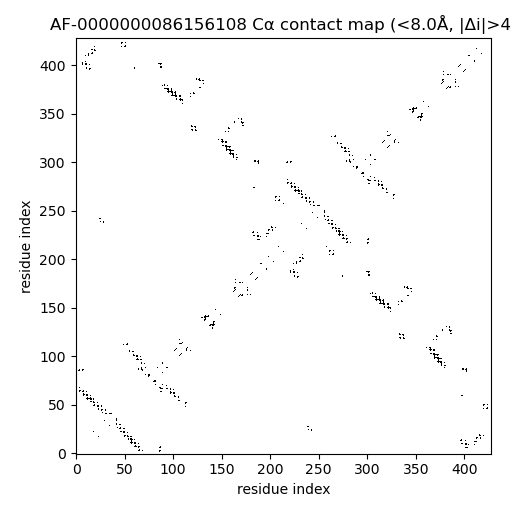B 1 73 ? -4.023 34.656 5.152 1 96.06 73 HIS B N 1
ATOM 2275 C CA . HIS B 1 73 ? -3.68 36.062 5.355 1 96.06 73 HIS B CA 1
ATOM 2276 C C . HIS B 1 73 ? -4.098 36.906 4.16 1 96.06 73 HIS B C 1
ATOM 2278 O O . HIS B 1 73 ? -4.652 38 4.328 1 96.06 73 HIS B O 1
ATOM 2284 N N . HIS B 1 74 ? -3.834 36.438 3.021 1 96.31 74 HIS B N 1
ATOM 2285 C CA . HIS B 1 74 ? -4.234 37.125 1.81 1 96.31 74 HIS B CA 1
ATOM 2286 C C . HIS B 1 74 ? -5.746 37.312 1.755 1 96.31 74 HIS B C 1
ATOM 2288 O O . HIS B 1 74 ? -6.234 38.406 1.42 1 96.31 74 HIS B O 1
ATOM 2294 N N . LYS B 1 75 ? -6.43 36.25 2.057 1 95.56 75 LYS B N 1
ATOM 2295 C CA . LYS B 1 75 ? -7.887 36.344 2.047 1 95.56 75 LYS B CA 1
ATOM 2296 C C . LYS B 1 75 ? -8.391 37.312 3.086 1 95.56 75 LYS B C 1
ATOM 2298 O O . LYS B 1 75 ? -9.328 38.094 2.824 1 95.56 75 LYS B O 1
ATOM 2303 N N . GLU B 1 76 ? -7.797 37.344 4.215 1 94.25 76 GLU B N 1
ATOM 2304 C CA . GLU B 1 76 ? -8.164 38.281 5.273 1 94.25 76 GLU B CA 1
ATOM 2305 C C . GLU B 1 76 ? -7.926 39.719 4.84 1 94.25 76 GLU B C 1
ATOM 2307 O O . GLU B 1 76 ? -8.734 40.594 5.129 1 94.25 76 GLU B O 1
ATOM 2312 N N . MET B 1 77 ? -6.883 39.938 4.145 1 94.88 77 MET B N 1
ATOM 2313 C CA . MET B 1 77 ? -6.543 41.281 3.668 1 94.88 77 MET B CA 1
ATOM 2314 C C . MET B 1 77 ? -7.535 41.75 2.613 1 94.88 77 MET B C 1
ATOM 2316 O O . MET B 1 77 ? -7.891 42.906 2.568 1 94.88 77 MET B O 1
ATOM 2320 N N . VAL B 1 78 ? -8.008 40.844 1.799 1 94.12 78 VAL B N 1
ATOM 2321 C CA . VAL B 1 78 ? -8.844 41.188 0.653 1 94.12 78 VAL B CA 1
ATOM 2322 C C . VAL B 1 78 ? -10.312 41.219 1.07 1 94.12 78 VAL B C 1
ATOM 2324 O O . VAL B 1 78 ? -11.062 42.094 0.661 1 94.12 78 VAL B O 1
ATOM 2327 N N . GLU B 1 79 ? -10.711 40.219 1.818 1 92.5 79 GLU B N 1
ATOM 2328 C CA . GLU B 1 79 ? -12.133 40.031 2.084 1 92.5 79 GLU B CA 1
ATOM 2329 C C . GLU B 1 79 ? -12.477 40.375 3.531 1 92.5 79 GLU B C 1
ATOM 2331 O O . GLU B 1 79 ? -13.656 40.438 3.902 1 92.5 79 GLU B O 1
ATOM 2336 N N . GLY B 1 80 ? -11.516 40.656 4.316 1 90.12 80 GLY B N 1
ATOM 2337 C CA . GLY B 1 80 ? -11.734 41.031 5.703 1 90.12 80 GLY B CA 1
ATOM 2338 C C . GLY B 1 80 ? -11.688 39.844 6.656 1 90.12 80 GLY B C 1
ATOM 2339 O O . GLY B 1 80 ? -10.625 39.25 6.855 1 90.12 80 GLY B O 1
ATOM 2340 N N . SER B 1 81 ? -12.766 39.156 6.902 1 88.06 81 SER B N 1
ATOM 2341 C CA . SER B 1 81 ? -12.734 38.125 7.945 1 88.06 81 SER B CA 1
ATOM 2342 C C . SER B 1 81 ? -12.805 36.719 7.352 1 88.06 81 SER B C 1
ATOM 2344 O O . SER B 1 81 ? -13.391 36.531 6.285 1 88.06 81 SER B O 1
ATOM 2346 N N . VAL B 1 82 ? -12.078 35.812 7.969 1 92.06 82 VAL B N 1
ATOM 2347 C CA . VAL B 1 82 ? -12.094 34.375 7.656 1 92.06 82 VAL B CA 1
ATOM 2348 C C . VAL B 1 82 ? -12.703 33.594 8.82 1 92.06 82 VAL B C 1
ATOM 2350 O O . VAL B 1 82 ? -12.406 33.875 9.984 1 92.06 82 VAL B O 1
ATOM 2353 N N . THR B 1 83 ? -13.539 32.625 8.547 1 91.12 83 THR B N 1
ATOM 2354 C CA . THR B 1 83 ? -14.328 31.969 9.57 1 91.12 83 THR B CA 1
ATOM 2355 C C . THR B 1 83 ? -13.695 30.641 9.961 1 91.12 83 THR B C 1
ATOM 2357 O O . THR B 1 83 ? -13.992 30.078 11.023 1 91.12 83 THR B O 1
ATOM 2360 N N . THR B 1 84 ? -12.859 30.094 9.203 1 93.25 84 THR B N 1
ATOM 2361 C CA . THR B 1 84 ? -12.266 28.797 9.492 1 93.25 84 THR B CA 1
ATOM 2362 C C . THR B 1 84 ? -11.156 28.922 10.531 1 93.25 84 THR B C 1
ATOM 2364 O O . THR B 1 84 ? -10.648 30.016 10.766 1 93.25 84 THR B O 1
ATOM 2367 N N . GLU B 1 85 ? -10.828 27.812 11.164 1 93.44 85 GLU B N 1
ATOM 2368 C CA . GLU B 1 85 ? -9.789 27.797 12.188 1 93.44 85 GLU B CA 1
ATOM 2369 C C . GLU B 1 85 ? -8.406 27.969 11.578 1 93.44 85 GLU B C 1
ATOM 2371 O O . GLU B 1 85 ? -8.188 27.609 10.422 1 93.44 85 GLU B O 1
ATOM 2376 N N . VAL B 1 86 ? -7.496 28.5 12.438 1 94.06 86 VAL B N 1
ATOM 2377 C CA . VAL B 1 86 ? -6.094 28.594 12.031 1 94.06 86 VAL B CA 1
ATOM 2378 C C . VAL B 1 86 ? -5.547 27.203 11.734 1 94.06 86 VAL B C 1
ATOM 2380 O O . VAL B 1 86 ? -5.789 26.266 12.484 1 94.06 86 VAL B O 1
ATOM 2383 N N . GLY B 1 87 ? -4.828 27.062 10.625 1 96 87 GLY B N 1
ATOM 2384 C CA . GLY B 1 87 ? -4.281 25.766 10.219 1 96 87 GLY B CA 1
ATOM 2385 C C . GLY B 1 87 ? -5.16 25.031 9.227 1 96 87 GLY B C 1
ATOM 2386 O O . GLY B 1 87 ? -4.75 24.016 8.664 1 96 87 GLY B O 1
ATOM 2387 N N . LYS B 1 88 ? -6.328 25.562 9.023 1 97.62 88 LYS B N 1
ATOM 2388 C CA . LYS B 1 88 ? -7.281 24.984 8.07 1 97.62 88 LYS B CA 1
ATOM 2389 C C . LYS B 1 88 ? -7.465 25.906 6.863 1 97.62 88 LYS B C 1
ATOM 2391 O O . LYS B 1 88 ? -7.188 27.109 6.938 1 97.62 88 LYS B O 1
ATOM 2396 N N . PRO B 1 89 ? -7.895 25.328 5.812 1 98.06 89 PRO B N 1
ATOM 2397 C CA . PRO B 1 89 ? -8.07 26.156 4.621 1 98.06 89 PRO B CA 1
ATOM 2398 C C . PRO B 1 89 ? -9.195 27.188 4.781 1 98.06 89 PRO B C 1
ATOM 2400 O O . PRO B 1 89 ? -10.266 26.859 5.301 1 98.06 89 PRO B O 1
ATOM 2403 N N . ALA B 1 90 ? -8.891 28.422 4.273 1 97.25 90 ALA B N 1
ATOM 2404 C CA . ALA B 1 90 ? -9.898 29.484 4.301 1 97.25 90 ALA B CA 1
ATOM 2405 C C . ALA B 1 90 ? -10.891 29.312 3.152 1 97.25 90 ALA B C 1
ATOM 2407 O O . ALA B 1 90 ? -12.047 29.734 3.262 1 97.25 90 ALA B O 1
ATOM 2408 N N . GLU B 1 91 ? -10.406 28.766 2.051 1 96.62 91 GLU B N 1
ATOM 2409 C CA . GLU B 1 91 ? -11.219 28.453 0.874 1 96.62 91 GLU B CA 1
ATOM 2410 C C . GLU B 1 91 ? -11.008 27.016 0.425 1 96.62 91 GLU B C 1
ATOM 2412 O O . GLU B 1 91 ? -9.977 26.406 0.734 1 96.62 91 GLU B O 1
ATOM 2417 N N . HIS B 1 92 ? -11.93 26.531 -0.365 1 95.25 92 HIS B N 1
ATOM 2418 C CA . HIS B 1 92 ? -11.922 25.125 -0.771 1 95.25 92 HIS B CA 1
ATOM 2419 C C . HIS B 1 92 ? -10.672 24.797 -1.588 1 95.25 92 HIS B C 1
ATOM 2421 O O . HIS B 1 92 ? -10.117 23.703 -1.475 1 95.25 92 HIS B O 1
ATOM 2427 N N . TRP B 1 93 ? -10.273 25.781 -2.375 1 97.56 93 TRP B N 1
ATOM 2428 C CA . TRP B 1 93 ? -9.188 25.469 -3.297 1 97.56 93 TRP B CA 1
ATOM 2429 C C . TRP B 1 93 ? -7.832 25.656 -2.621 1 97.56 93 TRP B C 1
ATOM 2431 O O . TRP B 1 93 ? -6.801 25.25 -3.156 1 97.56 93 TRP B O 1
ATOM 2441 N N . HIS B 1 94 ? -7.793 26.266 -1.377 1 98.75 94 HIS B N 1
ATOM 2442 C CA . HIS B 1 94 ? -6.539 26.484 -0.671 1 98.75 94 HIS B CA 1
ATOM 2443 C C . HIS B 1 94 ? -5.828 25.156 -0.38 1 98.75 94 HIS B C 1
ATOM 2445 O O . HIS B 1 94 ? -4.602 25.078 -0.471 1 98.75 94 HIS B O 1
ATOM 2451 N N . ALA B 1 95 ? -6.625 24.188 -0.071 1 98.81 95 ALA B N 1
ATOM 2452 C CA . ALA B 1 95 ? -6.062 22.875 0.271 1 98.81 95 ALA B CA 1
ATOM 2453 C C . ALA B 1 95 ? -5.324 22.281 -0.918 1 98.81 95 ALA B C 1
ATOM 2455 O O . ALA B 1 95 ? -4.227 21.734 -0.764 1 98.81 95 ALA B O 1
ATOM 2456 N N . ALA B 1 96 ? -5.922 22.406 -2.094 1 98.88 96 ALA B N 1
ATOM 2457 C CA . ALA B 1 96 ? -5.309 21.875 -3.303 1 98.88 96 ALA B CA 1
ATOM 2458 C C . ALA B 1 96 ? -3.984 22.562 -3.607 1 98.88 96 ALA B C 1
ATOM 2460 O O . ALA B 1 96 ? -3 21.922 -3.967 1 98.88 96 ALA B O 1
ATOM 2461 N N . VAL B 1 97 ? -3.959 23.844 -3.432 1 98.88 97 VAL B N 1
ATOM 2462 C CA . VAL B 1 97 ? -2.76 24.625 -3.709 1 98.88 97 VAL B CA 1
ATOM 2463 C C . VAL B 1 97 ? -1.66 24.25 -2.717 1 98.88 97 VAL B C 1
ATOM 2465 O O . VAL B 1 97 ? -0.522 23.984 -3.113 1 98.88 97 VAL B O 1
ATOM 2468 N N . ALA B 1 98 ? -2.008 24.234 -1.438 1 98.94 98 ALA B N 1
ATOM 2469 C CA . ALA B 1 98 ? -1.032 23.891 -0.408 1 98.94 98 ALA B CA 1
ATOM 2470 C C . ALA B 1 98 ? -0.519 22.453 -0.601 1 98.94 98 ALA B C 1
ATOM 2472 O O . ALA B 1 98 ? 0.68 22.203 -0.466 1 98.94 98 ALA B O 1
ATOM 2473 N N . GLY B 1 99 ? -1.426 21.516 -0.93 1 98.88 99 GLY B N 1
ATOM 2474 C CA . GLY B 1 99 ? -1.037 20.141 -1.228 1 98.88 99 GLY B CA 1
ATOM 2475 C C . GLY B 1 99 ? -0.117 20.031 -2.428 1 98.88 99 GLY B C 1
ATOM 2476 O O . GLY B 1 99 ? 0.838 19.25 -2.414 1 98.88 99 GLY B O 1
ATOM 2477 N N . ALA B 1 100 ? -0.401 20.812 -3.465 1 98.88 100 ALA B N 1
ATOM 2478 C CA . ALA B 1 100 ? 0.421 20.812 -4.672 1 98.88 100 ALA B CA 1
ATOM 2479 C C . ALA B 1 100 ? 1.831 21.312 -4.379 1 98.88 100 ALA B C 1
ATOM 2481 O O . ALA B 1 100 ? 2.816 20.703 -4.793 1 98.88 100 ALA B O 1
ATOM 2482 N N . VAL B 1 101 ? 1.928 22.391 -3.629 1 98.88 101 VAL B N 1
ATOM 2483 C CA . VAL B 1 101 ? 3.219 23 -3.307 1 98.88 101 VAL B CA 1
ATOM 2484 C C . VAL B 1 101 ? 4.047 22.031 -2.469 1 98.88 101 VAL B C 1
ATOM 2486 O O . VAL B 1 101 ? 5.199 21.734 -2.797 1 98.88 101 VAL B O 1
ATOM 2489 N N . GLY B 1 102 ? 3.447 21.516 -1.418 1 98.75 102 GLY B N 1
ATOM 2490 C CA . GLY B 1 102 ? 4.148 20.547 -0.589 1 98.75 102 GLY B CA 1
ATOM 2491 C C . GLY B 1 102 ? 4.484 19.266 -1.325 1 98.75 102 GLY B C 1
ATOM 2492 O O . GLY B 1 102 ? 5.566 18.703 -1.144 1 98.75 102 GLY B O 1
ATOM 2493 N N . GLY B 1 103 ? 3.508 18.766 -2.145 1 98.69 103 GLY B N 1
ATOM 2494 C CA . GLY B 1 103 ? 3.738 17.562 -2.936 1 98.69 103 GLY B CA 1
ATOM 2495 C C . GLY B 1 103 ? 4.941 17.688 -3.854 1 98.69 103 GLY B C 1
ATOM 2496 O O . GLY B 1 103 ? 5.789 16.781 -3.889 1 98.69 103 GLY B O 1
ATOM 2497 N N . TYR B 1 104 ? 5.047 18.812 -4.5 1 98.5 104 TYR B N 1
ATOM 2498 C CA . TYR B 1 104 ? 6.156 19.031 -5.426 1 98.5 104 TYR B CA 1
ATOM 2499 C C . TYR B 1 104 ? 7.477 19.125 -4.68 1 98.5 104 TYR B C 1
ATOM 2501 O O . TYR B 1 104 ? 8.461 18.484 -5.047 1 98.5 104 TYR B O 1
ATOM 2509 N N . LEU B 1 105 ? 7.566 19.812 -3.615 1 98.56 105 LEU B N 1
ATOM 2510 C CA . LEU B 1 105 ? 8.812 20.156 -2.928 1 98.56 105 LEU B CA 1
ATOM 2511 C C . LEU B 1 105 ? 9.336 18.969 -2.139 1 98.56 105 LEU B C 1
ATOM 2513 O O . LEU B 1 105 ? 10.547 18.766 -2.037 1 98.56 105 LEU B O 1
ATOM 2517 N N . ILE B 1 106 ? 8.43 18.156 -1.595 1 98.69 106 ILE B N 1
ATOM 2518 C CA . ILE B 1 106 ? 8.867 17.156 -0.626 1 98.69 106 ILE B CA 1
ATOM 2519 C C . ILE B 1 106 ? 8.812 15.773 -1.261 1 98.69 106 ILE B C 1
ATOM 2521 O O . ILE B 1 106 ? 9.758 14.992 -1.14 1 98.69 106 ILE B O 1
ATOM 2525 N N . TRP B 1 107 ? 7.695 15.523 -1.937 1 98.38 107 TRP B N 1
ATOM 2526 C CA . TRP B 1 107 ? 7.465 14.164 -2.406 1 98.38 107 TRP B CA 1
ATOM 2527 C C . TRP B 1 107 ? 7.855 14.023 -3.873 1 98.38 107 TRP B C 1
ATOM 2529 O O . TRP B 1 107 ? 7.898 12.906 -4.406 1 98.38 107 TRP B O 1
ATOM 2539 N N . GLY B 1 108 ? 8.227 15.109 -4.527 1 97.62 108 GLY B N 1
ATOM 2540 C CA . GLY B 1 108 ? 8.562 15.117 -5.941 1 97.62 108 GLY B CA 1
ATOM 2541 C C . GLY B 1 108 ? 9.906 14.469 -6.238 1 97.62 108 GLY B C 1
ATOM 2542 O O . GLY B 1 108 ? 10.172 14.078 -7.375 1 97.62 108 GLY B O 1
ATOM 2543 N N . ARG B 1 109 ? 10.75 14.422 -5.207 1 95.69 109 ARG B N 1
ATOM 2544 C CA . ARG B 1 109 ? 12 13.695 -5.371 1 95.69 109 ARG B CA 1
ATOM 2545 C C . ARG B 1 109 ? 11.789 12.188 -5.23 1 95.69 109 ARG B C 1
ATOM 2547 O O . ARG B 1 109 ? 11.32 11.719 -4.195 1 95.69 109 ARG B O 1
ATOM 2554 N N . TYR B 1 110 ? 12.289 11.484 -6.262 1 94.75 110 TYR B N 1
ATOM 2555 C CA . TYR B 1 110 ? 12.031 10.055 -6.277 1 94.75 110 TYR B CA 1
ATOM 2556 C C . TYR B 1 110 ? 12.875 9.336 -5.23 1 94.75 110 TYR B C 1
ATOM 2558 O O . TYR B 1 110 ? 14.078 9.586 -5.113 1 94.75 110 TYR B O 1
ATOM 2566 N N . SER B 1 111 ? 12.352 8.508 -4.48 1 95.31 111 SER B N 1
ATOM 2567 C CA . SER B 1 111 ? 12.914 7.473 -3.617 1 95.31 111 SER B CA 1
ATOM 2568 C C . SER B 1 111 ? 11.922 6.332 -3.41 1 95.31 111 SER B C 1
ATOM 2570 O O . SER B 1 111 ? 10.727 6.484 -3.676 1 95.31 111 SER B O 1
ATOM 2572 N N . GLY B 1 112 ? 12.398 5.219 -2.998 1 93.56 112 GLY B N 1
ATOM 2573 C CA . GLY B 1 112 ? 11.508 4.109 -2.719 1 93.56 112 GLY B CA 1
ATOM 2574 C C . GLY B 1 112 ? 10.383 4.473 -1.767 1 93.56 112 GLY B C 1
ATOM 2575 O O . GLY B 1 112 ? 9.227 4.102 -1.987 1 93.56 112 GLY B O 1
ATOM 2576 N N . VAL B 1 113 ? 10.727 5.172 -0.771 1 94.56 113 VAL B N 1
ATOM 2577 C CA . VAL B 1 113 ? 9.758 5.578 0.243 1 94.56 113 VAL B CA 1
ATOM 2578 C C . VAL B 1 113 ? 8.734 6.535 -0.37 1 94.56 113 VAL B C 1
ATOM 2580 O O . VAL B 1 113 ? 7.523 6.332 -0.235 1 94.56 113 VAL B O 1
ATOM 2583 N N . ASN B 1 114 ? 9.219 7.562 -1.12 1 97.06 114 ASN B N 1
ATOM 2584 C CA . ASN B 1 114 ? 8.328 8.547 -1.731 1 97.06 114 ASN B CA 1
ATOM 2585 C C . ASN B 1 114 ? 7.398 7.906 -2.754 1 97.06 114 ASN B C 1
ATOM 2587 O O . ASN B 1 114 ? 6.219 8.25 -2.83 1 97.06 114 ASN B O 1
ATOM 2591 N N . TYR B 1 115 ? 7.949 7.008 -3.477 1 96.12 115 TYR B N 1
ATOM 2592 C CA . TYR B 1 115 ? 7.156 6.336 -4.504 1 96.12 115 TYR B CA 1
ATOM 2593 C C . TYR B 1 115 ? 6.059 5.484 -3.881 1 96.12 115 TYR B C 1
ATOM 2595 O O . TYR B 1 115 ? 4.918 5.488 -4.352 1 96.12 115 TYR B O 1
ATOM 2603 N N . GLN B 1 116 ? 6.406 4.758 -2.865 1 94.81 116 GLN B N 1
ATOM 2604 C CA . GLN B 1 116 ? 5.438 3.92 -2.166 1 94.81 116 GLN B CA 1
ATOM 2605 C C . GLN B 1 116 ? 4.277 4.75 -1.63 1 94.81 116 GLN B C 1
ATOM 2607 O O . GLN B 1 116 ? 3.115 4.363 -1.765 1 94.81 116 GLN B O 1
ATOM 2612 N N . ILE B 1 117 ? 4.496 5.848 -1.101 1 97 117 ILE B N 1
ATOM 2613 C CA . ILE B 1 117 ? 3.471 6.73 -0.554 1 97 117 ILE B CA 1
ATOM 2614 C C . ILE B 1 117 ? 2.611 7.289 -1.687 1 97 117 ILE B C 1
ATOM 2616 O O . ILE B 1 117 ? 1.384 7.34 -1.575 1 97 117 ILE B O 1
ATOM 2620 N N . ALA B 1 118 ? 3.311 7.715 -2.75 1 97.06 118 ALA B N 1
ATOM 2621 C CA . ALA B 1 118 ? 2.594 8.266 -3.896 1 97.06 118 ALA B CA 1
ATOM 2622 C C . ALA B 1 118 ? 1.61 7.254 -4.469 1 97.06 118 ALA B C 1
ATOM 2624 O O . ALA B 1 118 ? 0.467 7.598 -4.781 1 97.06 118 ALA B O 1
ATOM 2625 N N . MET B 1 119 ? 2.016 6.012 -4.582 1 97 119 MET B N 1
ATOM 2626 C CA . MET B 1 119 ? 1.166 4.973 -5.152 1 97 119 MET B CA 1
ATOM 2627 C C . MET B 1 119 ? 0.007 4.645 -4.219 1 97 119 MET B C 1
ATOM 2629 O O . MET B 1 119 ? -1.115 4.41 -4.672 1 97 119 MET B O 1
ATOM 2633 N N . TYR B 1 120 ? 0.305 4.652 -2.973 1 96.75 120 TYR B N 1
ATOM 2634 C CA . TYR B 1 120 ? -0.732 4.449 -1.967 1 96.75 120 TYR B CA 1
ATOM 2635 C C . TYR B 1 120 ? -1.815 5.516 -2.08 1 96.75 120 TYR B C 1
ATOM 2637 O O . TYR B 1 120 ? -3.004 5.199 -2.148 1 96.75 120 TYR B O 1
ATOM 2645 N N . LEU B 1 121 ? -1.434 6.734 -2.148 1 98.44 121 LEU B N 1
ATOM 2646 C CA . LEU B 1 121 ? -2.365 7.855 -2.225 1 98.44 121 LEU B CA 1
ATOM 2647 C C . LEU B 1 121 ? -3.088 7.867 -3.566 1 98.44 121 LEU B C 1
ATOM 2649 O O . LEU B 1 121 ? -4.273 8.203 -3.635 1 98.44 121 LEU B O 1
ATOM 2653 N N . PHE B 1 122 ? -2.35 7.516 -4.617 1 98.31 122 PHE B N 1
ATOM 2654 C CA . PHE B 1 122 ? -2.904 7.531 -5.969 1 98.31 122 PHE B CA 1
ATOM 2655 C C . PHE B 1 122 ? -4.164 6.68 -6.047 1 98.31 122 PHE B C 1
ATOM 2657 O O . PHE B 1 122 ? -5.215 7.148 -6.492 1 98.31 122 PHE B O 1
ATOM 2664 N N . ALA B 1 123 ? -4.086 5.457 -5.578 1 98.06 123 ALA B N 1
ATOM 2665 C CA . ALA B 1 123 ? -5.234 4.551 -5.594 1 98.06 123 ALA B CA 1
ATOM 2666 C C . ALA B 1 123 ? -6.379 5.105 -4.75 1 98.06 123 ALA B C 1
ATOM 2668 O O . ALA B 1 123 ? -7.543 5.047 -5.152 1 98.06 123 ALA B O 1
ATOM 2669 N N . ARG B 1 124 ? -6.117 5.668 -3.609 1 97.06 124 ARG B N 1
ATOM 2670 C CA . ARG B 1 124 ? -7.141 6.164 -2.693 1 97.06 124 ARG B CA 1
ATOM 2671 C C . ARG B 1 124 ? -7.805 7.422 -3.244 1 97.06 124 ARG B C 1
ATOM 2673 O O . ARG B 1 124 ? -8.992 7.652 -3.012 1 97.06 124 ARG B O 1
ATOM 2680 N N . VAL B 1 125 ? -6.98 8.242 -3.92 1 98 125 VAL B N 1
ATOM 2681 C CA . VAL B 1 125 ? -7.527 9.445 -4.539 1 98 125 VAL B CA 1
ATOM 2682 C C . VAL B 1 125 ? -8.531 9.062 -5.625 1 98 125 VAL B C 1
ATOM 2684 O O . VAL B 1 125 ? -9.609 9.648 -5.723 1 98 125 VAL B O 1
ATOM 2687 N N . ILE B 1 126 ? -8.203 8.07 -6.445 1 97.25 126 ILE B N 1
ATOM 2688 C CA . ILE B 1 126 ? -9.094 7.637 -7.52 1 97.25 126 ILE B CA 1
ATOM 2689 C C . ILE B 1 126 ? -10.398 7.109 -6.93 1 97.25 126 ILE B C 1
ATOM 2691 O O . ILE B 1 126 ? -11.484 7.492 -7.363 1 97.25 126 ILE B O 1
ATOM 2695 N N . ILE B 1 127 ? -10.336 6.305 -5.93 1 95.88 127 ILE B N 1
ATOM 2696 C CA . ILE B 1 127 ? -11.523 5.723 -5.312 1 95.88 127 ILE B CA 1
ATOM 2697 C C . ILE B 1 127 ? -12.32 6.809 -4.594 1 95.88 127 ILE B C 1
ATOM 2699 O O . ILE B 1 127 ? -13.547 6.84 -4.668 1 95.88 127 ILE B O 1
ATOM 2703 N N . GLY B 1 128 ? -11.594 7.715 -3.879 1 96.5 128 GLY B N 1
ATOM 2704 C CA . GLY B 1 128 ? -12.266 8.836 -3.242 1 96.5 128 GLY B CA 1
ATOM 2705 C C . GLY B 1 128 ? -13.023 9.711 -4.223 1 96.5 128 GLY B C 1
ATOM 2706 O O . GLY B 1 128 ? -14.156 10.125 -3.947 1 96.5 128 GLY B O 1
ATOM 2707 N N . ALA B 1 129 ? -12.391 10.031 -5.367 1 96.75 129 ALA B N 1
ATOM 2708 C CA . ALA B 1 129 ? -13.047 10.828 -6.402 1 96.75 129 ALA B CA 1
ATOM 2709 C C . ALA B 1 129 ? -14.289 10.125 -6.93 1 96.75 129 ALA B C 1
ATOM 2711 O O . ALA B 1 129 ? -15.32 10.758 -7.152 1 96.75 129 ALA B O 1
ATOM 2712 N N . ALA B 1 130 ? -14.219 8.773 -7.121 1 94.56 130 ALA B N 1
ATOM 2713 C CA . ALA B 1 130 ? -15.375 8.008 -7.578 1 94.56 130 ALA B CA 1
ATOM 2714 C C . ALA B 1 130 ? -16.516 8.086 -6.57 1 94.56 130 ALA B C 1
ATOM 2716 O O . ALA B 1 130 ? -17.688 8.203 -6.953 1 94.56 130 ALA B O 1
ATOM 2717 N N . ARG B 1 131 ? -16.188 8.055 -5.316 1 94.75 131 ARG B N 1
ATOM 2718 C CA . ARG B 1 131 ? -17.203 8.133 -4.266 1 94.75 131 ARG B CA 1
ATOM 2719 C C . ARG B 1 131 ? -17.859 9.508 -4.242 1 94.75 131 ARG B C 1
ATOM 2721 O O . ARG B 1 131 ? -19.062 9.617 -4.008 1 94.75 131 ARG B O 1
ATOM 2728 N N . VAL B 1 132 ? -17.031 10.523 -4.477 1 96.69 132 VAL B N 1
ATOM 2729 C CA . VAL B 1 132 ? -17.578 11.875 -4.527 1 96.69 132 VAL B CA 1
ATOM 2730 C C . VAL B 1 132 ? -18.516 12.016 -5.715 1 96.69 132 VAL B C 1
ATOM 2732 O O . VAL B 1 132 ? -19.609 12.578 -5.586 1 96.69 132 VAL B O 1
ATOM 2735 N N . LEU B 1 133 ? -18.109 11.531 -6.914 1 95.31 133 LEU B N 1
ATOM 2736 C CA . LEU B 1 133 ? -18.938 11.578 -8.109 1 95.31 133 LEU B CA 1
ATOM 2737 C C . LEU B 1 133 ? -20.25 10.812 -7.895 1 95.31 133 LEU B C 1
ATOM 2739 O O . LEU B 1 133 ? -21.312 11.25 -8.328 1 95.31 133 LEU B O 1
ATOM 2743 N N . ALA B 1 134 ? -20.172 9.664 -7.223 1 93.06 134 ALA B N 1
ATOM 2744 C CA . ALA B 1 134 ? -21.359 8.883 -6.895 1 93.06 134 ALA B CA 1
ATOM 2745 C C . ALA B 1 134 ? -22.281 9.656 -5.973 1 93.06 134 ALA B C 1
ATOM 2747 O O . ALA B 1 134 ? -23.5 9.695 -6.195 1 93.06 134 ALA B O 1
ATOM 2748 N N . LYS B 1 135 ? -21.719 10.234 -4.957 1 93.31 135 LYS B N 1
ATOM 2749 C CA . LYS B 1 135 ? -22.469 11.023 -3.994 1 93.31 135 LYS B CA 1
ATOM 2750 C C . LYS B 1 135 ? -23.203 12.172 -4.68 1 93.31 135 LYS B C 1
ATOM 2752 O O . LYS B 1 135 ? -24.328 12.523 -4.289 1 93.31 135 LYS B O 1
ATOM 2757 N N . ARG B 1 136 ? -22.594 12.719 -5.664 1 95.38 136 ARG B N 1
ATOM 2758 C CA . ARG B 1 136 ? -23.172 13.844 -6.379 1 95.38 136 ARG B CA 1
ATOM 2759 C C . ARG B 1 136 ? -24.141 13.375 -7.453 1 95.38 136 ARG B C 1
ATOM 2761 O O . ARG B 1 136 ? -24.672 14.188 -8.219 1 95.38 136 ARG B O 1
ATOM 2768 N N . GLY B 1 137 ? -24.266 12.055 -7.676 1 93.19 137 GLY B N 1
ATOM 2769 C CA . GLY B 1 137 ? -25.25 11.484 -8.578 1 93.19 137 GLY B CA 1
ATOM 2770 C C . GLY B 1 137 ? -24.781 11.43 -10.023 1 93.19 137 GLY B C 1
ATOM 2771 O O . GLY B 1 137 ? -25.594 11.336 -10.945 1 93.19 137 GLY B O 1
ATOM 2772 N N . ILE B 1 138 ? -23.531 11.555 -10.18 1 91.62 138 ILE B N 1
ATOM 2773 C CA . ILE B 1 138 ? -23.016 11.594 -11.539 1 91.62 138 ILE B CA 1
ATOM 2774 C C . ILE B 1 138 ? -22.922 10.172 -12.094 1 91.62 138 ILE B C 1
ATOM 2776 O O . ILE B 1 138 ? -22.312 9.297 -11.477 1 91.62 138 ILE B O 1
ATOM 2780 N N . TYR B 1 139 ? -23.547 9.945 -13.266 1 85.94 139 TYR B N 1
ATOM 2781 C CA . TYR B 1 139 ? -23.5 8.664 -13.953 1 85.94 139 TYR B CA 1
ATOM 2782 C C . TYR B 1 139 ? -22.125 8.438 -14.578 1 85.94 139 TYR B C 1
ATOM 2784 O O . TYR B 1 139 ? -21.516 9.367 -15.117 1 85.94 139 TYR B O 1
ATOM 2792 N N . PRO B 1 140 ? -21.672 7.16 -14.469 1 86.69 140 PRO B N 1
ATOM 2793 C CA . PRO B 1 140 ? -22.203 5.879 -14.008 1 86.69 140 PRO B CA 1
ATOM 2794 C C . PRO B 1 140 ? -21.844 5.578 -12.547 1 86.69 140 PRO B C 1
ATOM 2796 O O . PRO B 1 140 ? -22.234 4.531 -12.023 1 86.69 140 PRO B O 1
ATOM 2799 N N . PHE B 1 141 ? -21.266 6.426 -11.898 1 84.62 141 PHE B N 1
ATOM 2800 C CA . PHE B 1 141 ? -20.781 6.16 -10.555 1 84.62 141 PHE B CA 1
ATOM 2801 C C . PHE B 1 141 ? -21.922 6.066 -9.562 1 84.62 141 PHE B C 1
ATOM 2803 O O . PHE B 1 141 ? -21.812 5.402 -8.531 1 84.62 141 PHE B O 1
ATOM 2810 N N . ALA B 1 142 ? -23.062 6.688 -9.867 1 84.81 142 ALA B N 1
ATOM 2811 C CA . ALA B 1 142 ? -24.203 6.762 -8.953 1 84.81 142 ALA B CA 1
ATOM 2812 C C . ALA B 1 142 ? -25.078 5.52 -9.078 1 84.81 142 ALA B C 1
ATOM 2814 O O . ALA B 1 142 ? -25.875 5.23 -8.188 1 84.81 142 ALA B O 1
ATOM 2815 N N . GLN B 1 143 ? -25 4.773 -9.961 1 75.81 143 GLN B N 1
ATOM 2816 C CA . GLN B 1 143 ? -25.969 3.721 -10.25 1 75.81 143 GLN B CA 1
ATOM 2817 C C . GLN B 1 143 ? -25.609 2.43 -9.523 1 75.81 143 GLN B C 1
ATOM 2819 O O . GLN B 1 143 ? -26.453 1.557 -9.336 1 75.81 143 GLN B O 1
ATOM 2824 N N . HIS B 1 144 ? -24.406 2.375 -9.031 1 75.88 144 HIS B N 1
ATOM 2825 C CA . HIS B 1 144 ? -23.969 1.066 -8.547 1 75.88 144 HIS B CA 1
ATOM 2826 C C . HIS B 1 144 ? -23.547 1.129 -7.086 1 75.88 144 HIS B C 1
ATOM 2828 O O . HIS B 1 144 ? -22.938 2.111 -6.652 1 75.88 144 HIS B O 1
ATOM 2834 N N . LYS B 1 145 ? -24 0.082 -6.516 1 82.88 145 LYS B N 1
ATOM 2835 C CA . LYS B 1 145 ? -23.578 -0.068 -5.129 1 82.88 145 LYS B CA 1
ATOM 2836 C C . LYS B 1 145 ? -22.172 -0.664 -5.047 1 82.88 145 LYS B C 1
ATOM 2838 O O . LYS B 1 145 ? -21.781 -1.468 -5.895 1 82.88 145 LYS B O 1
ATOM 2843 N N . PHE B 1 146 ? -21.359 -0.246 -4.105 1 80.56 146 PHE B N 1
ATOM 2844 C CA . PHE B 1 146 ? -19.984 -0.709 -3.9 1 80.56 146 PHE B CA 1
ATOM 2845 C C . PHE B 1 146 ? -19.922 -2.232 -3.91 1 80.56 146 PHE B C 1
ATOM 2847 O O . PHE B 1 146 ? -19.031 -2.816 -4.512 1 80.56 146 PHE B O 1
ATOM 2854 N N . LYS B 1 147 ? -20.844 -2.869 -3.277 1 85 147 LYS B N 1
ATOM 2855 C CA . LYS B 1 147 ? -20.859 -4.32 -3.139 1 85 147 LYS B CA 1
ATOM 2856 C C . LYS B 1 147 ? -20.969 -5.004 -4.5 1 85 147 LYS B C 1
ATOM 2858 O O . LYS B 1 147 ? -20.5 -6.133 -4.676 1 85 147 LYS B O 1
ATOM 2863 N N . ASP B 1 148 ? -21.578 -4.348 -5.445 1 87.69 148 ASP B N 1
ATOM 2864 C CA . ASP B 1 148 ? -21.766 -4.914 -6.777 1 87.69 148 ASP B CA 1
ATOM 2865 C C . ASP B 1 148 ? -20.578 -4.609 -7.68 1 87.69 148 ASP B C 1
ATOM 2867 O O . ASP B 1 148 ? -20.25 -5.402 -8.562 1 87.69 148 ASP B O 1
ATOM 2871 N N . VAL B 1 149 ? -19.984 -3.529 -7.445 1 91.81 149 VAL B N 1
ATOM 2872 C CA . VAL B 1 149 ? -18.938 -3.051 -8.328 1 91.81 149 VAL B CA 1
ATOM 2873 C C . VAL B 1 149 ? -17.594 -3.66 -7.906 1 91.81 149 VAL B C 1
ATOM 2875 O O . VAL B 1 149 ? -16.734 -3.936 -8.75 1 91.81 149 VAL B O 1
ATOM 2878 N N . TYR B 1 150 ? -17.422 -3.885 -6.652 1 94.81 150 TYR B N 1
ATOM 2879 C CA . TYR B 1 150 ? -16.141 -4.301 -6.09 1 94.81 150 TYR B CA 1
ATOM 2880 C C . TYR B 1 150 ? -15.672 -5.605 -6.719 1 94.81 150 TYR B C 1
ATOM 2882 O O . TYR B 1 150 ? -14.539 -5.688 -7.211 1 94.81 150 TYR B O 1
ATOM 2890 N N . PRO B 1 151 ? -16.531 -6.621 -6.824 1 97.19 151 PRO B N 1
ATOM 2891 C CA . PRO B 1 151 ? -16.047 -7.871 -7.422 1 97.19 151 PRO B CA 1
ATOM 2892 C C . PRO B 1 151 ? -15.633 -7.703 -8.883 1 97.19 151 PRO B C 1
ATOM 2894 O O . PRO B 1 151 ? -14.672 -8.336 -9.328 1 97.19 151 PRO B O 1
ATOM 2897 N N . VAL B 1 152 ? -16.328 -6.922 -9.617 1 96.69 152 VAL B N 1
ATOM 2898 C CA . VAL B 1 152 ? -16 -6.68 -11.023 1 96.69 152 VAL B CA 1
ATOM 2899 C C . VAL B 1 152 ? -14.68 -5.93 -11.117 1 96.69 152 VAL B C 1
ATOM 2901 O O . VAL B 1 152 ? -13.844 -6.242 -11.977 1 96.69 152 VAL B O 1
ATOM 2904 N N . PHE B 1 153 ? -14.508 -4.953 -10.234 1 97.19 153 PHE B N 1
ATOM 2905 C CA . PHE B 1 153 ? -13.289 -4.156 -10.188 1 97.19 153 PHE B CA 1
ATOM 2906 C C . PHE B 1 153 ? -12.078 -5.043 -9.914 1 97.19 153 PHE B C 1
ATOM 2908 O O . PHE B 1 153 ? -11.086 -4.984 -10.648 1 97.19 153 PHE B O 1
ATOM 2915 N N . VAL B 1 154 ? -12.172 -5.898 -8.93 1 98.44 154 VAL B N 1
ATOM 2916 C CA . VAL B 1 154 ? -11.039 -6.73 -8.547 1 98.44 154 VAL B CA 1
ATOM 2917 C C . VAL B 1 154 ? -10.75 -7.754 -9.641 1 98.44 154 VAL B C 1
ATOM 2919 O O . VAL B 1 154 ? -9.594 -8.094 -9.898 1 98.44 154 VAL B O 1
ATOM 2922 N N . THR B 1 155 ? -11.797 -8.258 -10.266 1 98.75 155 THR B N 1
ATOM 2923 C CA . THR B 1 155 ? -11.641 -9.18 -11.391 1 98.75 155 THR B CA 1
ATOM 2924 C C . THR B 1 155 ? -10.812 -8.547 -12.5 1 98.75 155 THR B C 1
ATOM 2926 O O . THR B 1 155 ? -9.859 -9.156 -12.992 1 98.75 155 THR B O 1
ATOM 2929 N N . ALA B 1 156 ? -11.141 -7.328 -12.844 1 98.62 156 ALA B N 1
ATOM 2930 C CA . ALA B 1 156 ? -10.422 -6.613 -13.891 1 98.62 156 ALA B CA 1
ATOM 2931 C C . ALA B 1 156 ? -8.969 -6.367 -13.492 1 98.62 156 ALA B C 1
ATOM 2933 O O . ALA B 1 156 ? -8.055 -6.496 -14.312 1 98.62 156 ALA B O 1
ATOM 2934 N N . VAL B 1 157 ? -8.742 -6.035 -12.219 1 98.75 157 VAL B N 1
ATOM 2935 C CA . VAL B 1 157 ? -7.398 -5.758 -11.719 1 98.75 157 VAL B CA 1
ATOM 2936 C C . VAL B 1 157 ? -6.543 -7.02 -11.805 1 98.75 157 VAL B C 1
ATOM 2938 O O . VAL B 1 157 ? -5.422 -6.984 -12.32 1 98.75 157 VAL B O 1
ATOM 2941 N N . TRP B 1 158 ? -7.074 -8.109 -11.398 1 98.88 158 TRP B N 1
ATOM 2942 C CA . TRP B 1 158 ? -6.309 -9.352 -11.367 1 98.88 158 TRP B CA 1
ATOM 2943 C C . TRP B 1 158 ? -6.102 -9.898 -12.781 1 98.88 158 TRP B C 1
ATOM 2945 O O . TRP B 1 158 ? -5.051 -10.461 -13.086 1 98.88 158 TRP B O 1
ATOM 2955 N N . ALA B 1 159 ? -7.145 -9.75 -13.625 1 98.88 159 ALA B N 1
ATOM 2956 C CA . ALA B 1 159 ? -6.938 -10.102 -15.031 1 98.88 159 ALA B CA 1
ATOM 2957 C C . ALA B 1 159 ? -5.777 -9.312 -15.625 1 98.88 159 ALA B C 1
ATOM 2959 O O . ALA B 1 159 ? -4.91 -9.883 -16.297 1 98.88 159 ALA B O 1
ATOM 2960 N N . SER B 1 160 ? -5.73 -8.086 -15.336 1 98.81 160 SER B N 1
ATOM 2961 C CA . SER B 1 160 ? -4.738 -7.18 -15.914 1 98.81 160 SER B CA 1
ATOM 2962 C C . SER B 1 160 ? -3.344 -7.473 -15.375 1 98.81 160 SER B C 1
ATOM 2964 O O . SER B 1 160 ? -2.383 -7.574 -16.141 1 98.81 160 SER B O 1
ATOM 2966 N N . VAL B 1 161 ? -3.215 -7.641 -14.062 1 98.81 161 VAL B N 1
ATOM 2967 C CA . VAL B 1 161 ? -1.887 -7.797 -13.477 1 98.81 161 VAL B CA 1
ATOM 2968 C C . VAL B 1 161 ? -1.283 -9.133 -13.906 1 98.81 161 VAL B C 1
ATOM 2970 O O . VAL B 1 161 ? -0.078 -9.227 -14.148 1 98.81 161 VAL B O 1
ATOM 2973 N N . MET B 1 162 ? -2.137 -10.156 -14.031 1 98.88 162 MET B N 1
ATOM 2974 C CA . MET B 1 162 ? -1.598 -11.445 -14.461 1 98.88 162 MET B CA 1
ATOM 2975 C C . MET B 1 162 ? -1.195 -11.398 -15.938 1 98.88 162 MET B C 1
ATOM 2977 O O . MET B 1 162 ? -0.203 -12.016 -16.328 1 98.88 162 MET B O 1
ATOM 2981 N N . TRP B 1 163 ? -1.983 -10.711 -16.734 1 98.81 163 TRP B N 1
ATOM 2982 C CA . TRP B 1 163 ? -1.595 -10.523 -18.141 1 98.81 163 TRP B CA 1
ATOM 2983 C C . TRP B 1 163 ? -0.272 -9.773 -18.234 1 98.81 163 TRP B C 1
ATOM 2985 O O . TRP B 1 163 ? 0.625 -10.18 -18.984 1 98.81 163 TRP B O 1
ATOM 2995 N N . LEU B 1 164 ? -0.124 -8.672 -17.5 1 98.75 164 LEU B N 1
ATOM 2996 C CA . LEU B 1 164 ? 1.113 -7.898 -17.484 1 98.75 164 LEU B CA 1
ATOM 2997 C C . LEU B 1 164 ? 2.291 -8.758 -17.047 1 98.75 164 LEU B C 1
ATOM 2999 O O . LEU B 1 164 ? 3.35 -8.742 -17.672 1 98.75 164 LEU B O 1
ATOM 3003 N N . TYR B 1 165 ? 2.08 -9.5 -15.984 1 98.75 165 TYR B N 1
ATOM 3004 C CA . TYR B 1 165 ? 3.148 -10.312 -15.414 1 98.75 165 TYR B CA 1
ATOM 3005 C C . TYR B 1 165 ? 3.676 -11.312 -16.438 1 98.75 165 TYR B C 1
ATOM 3007 O O . TYR B 1 165 ? 4.887 -11.43 -16.641 1 98.75 165 TYR B O 1
ATOM 3015 N N . GLU B 1 166 ? 2.736 -11.945 -17.109 1 98.62 166 GLU B N 1
ATOM 3016 C CA . GLU B 1 166 ? 3.139 -13.039 -18 1 98.62 166 GLU B CA 1
ATOM 3017 C C . GLU B 1 166 ? 3.656 -12.5 -19.328 1 98.62 166 GLU B C 1
ATOM 3019 O O . GLU B 1 166 ? 4.516 -13.125 -19.969 1 98.62 166 GLU B O 1
ATOM 3024 N N . ASN B 1 167 ? 3.154 -11.367 -19.75 1 98 167 ASN B N 1
ATOM 3025 C CA . ASN B 1 167 ? 3.473 -10.906 -21.094 1 98 167 ASN B CA 1
ATOM 3026 C C . ASN B 1 167 ? 4.379 -9.68 -21.078 1 98 167 ASN B C 1
ATOM 3028 O O . ASN B 1 167 ? 5.113 -9.422 -22.031 1 98 167 ASN B O 1
ATOM 3032 N N . GLU B 1 168 ? 4.273 -8.922 -20.062 1 98.19 168 GLU B N 1
ATOM 3033 C CA . GLU B 1 168 ? 5.023 -7.676 -19.922 1 98.19 168 GLU B CA 1
ATOM 3034 C C . GLU B 1 168 ? 5.602 -7.531 -18.516 1 98.19 168 GLU B C 1
ATOM 3036 O O . GLU B 1 168 ? 5.445 -6.484 -17.891 1 98.19 168 GLU B O 1
ATOM 3041 N N . GLY B 1 169 ? 6.27 -8.539 -18.016 1 97.69 169 GLY B N 1
ATOM 3042 C CA . GLY B 1 169 ? 6.719 -8.602 -16.641 1 97.69 169 GLY B CA 1
ATOM 3043 C C . GLY B 1 169 ? 7.633 -7.445 -16.25 1 97.69 169 GLY B C 1
ATOM 3044 O O . GLY B 1 169 ? 7.617 -6.992 -15.109 1 97.69 169 GLY B O 1
ATOM 3045 N N . ALA B 1 170 ? 8.422 -6.969 -17.203 1 96.44 170 ALA B N 1
ATOM 3046 C CA . ALA B 1 170 ? 9.398 -5.914 -16.938 1 96.44 170 ALA B CA 1
ATOM 3047 C C . ALA B 1 170 ? 8.711 -4.59 -16.641 1 96.44 170 ALA B C 1
ATOM 3049 O O . ALA B 1 170 ? 9.336 -3.654 -16.141 1 96.44 170 ALA B O 1
ATOM 3050 N N . SER B 1 171 ? 7.43 -4.461 -17 1 96.38 171 SER B N 1
ATOM 3051 C CA . SER B 1 171 ? 6.688 -3.229 -16.75 1 96.38 171 SER B CA 1
ATOM 3052 C C . SER B 1 171 ? 6.242 -3.127 -15.297 1 96.38 171 SER B C 1
ATOM 3054 O O . SER B 1 171 ? 5.855 -2.051 -14.836 1 96.38 171 SER B O 1
ATOM 3056 N N . LEU B 1 172 ? 6.25 -4.238 -14.57 1 97.31 172 LEU B N 1
ATOM 3057 C CA . LEU B 1 172 ? 5.824 -4.238 -13.172 1 97.31 172 LEU B CA 1
ATOM 3058 C C . LEU B 1 172 ? 6.953 -3.775 -12.258 1 97.31 172 LEU B C 1
ATOM 3060 O O . LEU B 1 172 ? 8.133 -3.928 -12.594 1 97.31 172 LEU B O 1
ATOM 3064 N N . HIS B 1 173 ? 6.527 -3.146 -11.18 1 94.5 173 HIS B N 1
ATOM 3065 C CA . HIS B 1 173 ? 7.508 -2.793 -10.164 1 94.5 173 HIS B CA 1
ATOM 3066 C C . HIS B 1 173 ? 8.336 -4.008 -9.75 1 94.5 173 HIS B C 1
ATOM 3068 O O . HIS B 1 173 ? 7.793 -5.102 -9.578 1 94.5 173 HIS B O 1
ATOM 3074 N N . PRO B 1 174 ? 9.602 -3.83 -9.516 1 94.44 174 PRO B N 1
ATOM 3075 C CA . PRO B 1 174 ? 10.5 -4.961 -9.273 1 94.44 174 PRO B CA 1
ATOM 3076 C C . PRO B 1 174 ? 10.094 -5.781 -8.047 1 94.44 174 PRO B C 1
ATOM 3078 O O . PRO B 1 174 ? 10.18 -7.012 -8.062 1 94.44 174 PRO B O 1
ATOM 3081 N N . SER B 1 175 ? 9.68 -5.145 -6.996 1 92.06 175 SER B N 1
ATOM 3082 C CA . SER B 1 175 ? 9.273 -5.867 -5.793 1 92.06 175 SER B CA 1
ATOM 3083 C C . SER B 1 175 ? 8.062 -6.75 -6.059 1 92.06 175 SER B C 1
ATOM 3085 O O . SER B 1 175 ? 8 -7.891 -5.59 1 92.06 175 SER B O 1
ATOM 3087 N N . LEU B 1 176 ? 7.141 -6.281 -6.812 1 96.19 176 LEU B N 1
ATOM 3088 C CA . LEU B 1 176 ? 5.961 -7.059 -7.18 1 96.19 176 LEU B CA 1
ATOM 3089 C C . LEU B 1 176 ? 6.34 -8.227 -8.086 1 96.19 176 LEU B C 1
ATOM 3091 O O . LEU B 1 176 ? 5.895 -9.359 -7.863 1 96.19 176 LEU B O 1
ATOM 3095 N N . ARG B 1 177 ? 7.16 -7.949 -9.031 1 97.5 177 ARG B N 1
ATOM 3096 C CA . ARG B 1 177 ? 7.594 -8.992 -9.961 1 97.5 177 ARG B CA 1
ATOM 3097 C C . ARG B 1 177 ? 8.305 -10.117 -9.219 1 97.5 177 ARG B C 1
ATOM 3099 O O . ARG B 1 177 ? 8.078 -11.297 -9.508 1 97.5 177 ARG B O 1
ATOM 3106 N N . LYS B 1 178 ? 9.086 -9.742 -8.305 1 96.25 178 LYS B N 1
ATOM 3107 C CA . LYS B 1 178 ? 9.812 -10.742 -7.531 1 96.25 178 LYS B CA 1
ATOM 3108 C C . LYS B 1 178 ? 8.852 -11.656 -6.773 1 96.25 178 LYS B C 1
ATOM 3110 O O . LYS B 1 178 ? 9.031 -12.875 -6.754 1 96.25 178 LYS B O 1
ATOM 3115 N N . SER B 1 179 ? 7.883 -11.055 -6.137 1 96.75 179 SER B N 1
ATOM 3116 C CA . SER B 1 179 ? 6.867 -11.836 -5.434 1 96.75 179 SER B CA 1
ATOM 3117 C C . SER B 1 179 ? 6.125 -12.766 -6.391 1 96.75 179 SER B C 1
ATOM 3119 O O . SER B 1 179 ? 5.887 -13.93 -6.074 1 96.75 179 SER B O 1
ATOM 3121 N N . MET B 1 180 ? 5.836 -12.273 -7.539 1 98.56 180 MET B N 1
ATOM 3122 C CA . MET B 1 180 ? 5.074 -13.055 -8.508 1 98.56 180 MET B CA 1
ATOM 3123 C C . MET B 1 180 ? 5.934 -14.156 -9.117 1 98.56 180 MET B C 1
ATOM 3125 O O . MET B 1 180 ? 5.434 -15.242 -9.414 1 98.56 180 MET B O 1
ATOM 3129 N N . ASP B 1 181 ? 7.199 -13.906 -9.242 1 98.5 181 ASP B N 1
ATOM 3130 C CA . ASP B 1 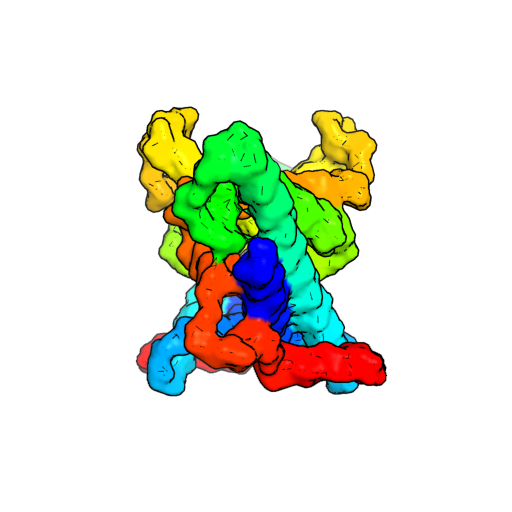181 ? 8.109 -14.961 -9.688 1 98.5 181 ASP B CA 1
ATOM 3131 C C . ASP B 1 181 ? 8.102 -16.141 -8.719 1 98.5 181 ASP B C 1
ATOM 3133 O O . ASP B 1 181 ? 8.047 -17.297 -9.141 1 98.5 181 ASP B O 1
ATOM 3137 N N . PHE B 1 182 ? 8.133 -15.836 -7.523 1 98.06 182 PHE B N 1
ATOM 3138 C CA . PHE B 1 182 ? 8.117 -16.891 -6.512 1 98.06 182 PHE B CA 1
ATOM 3139 C C . PHE B 1 182 ? 6.812 -17.672 -6.574 1 98.06 182 PHE B C 1
ATOM 3141 O O . PHE B 1 182 ? 6.82 -18.906 -6.492 1 98.06 182 PHE B O 1
ATOM 3148 N N . LEU B 1 183 ? 5.742 -17.062 -6.758 1 98.62 183 LEU B N 1
ATOM 3149 C CA . LEU B 1 183 ? 4.414 -17.656 -6.699 1 98.62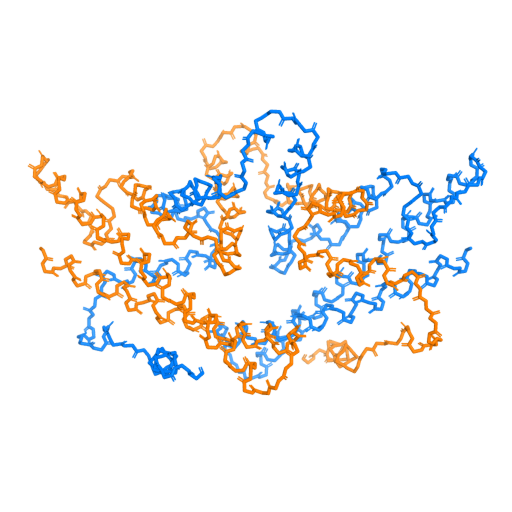 183 LEU B CA 1
ATOM 3150 C C . LEU B 1 183 ? 4.113 -18.453 -7.969 1 98.62 183 LEU B C 1
ATOM 3152 O O . LEU B 1 183 ? 3.637 -19.578 -7.906 1 98.62 183 LEU B O 1
ATOM 3156 N N . TYR B 1 184 ? 4.465 -17.828 -9.109 1 98.5 184 TYR B N 1
ATOM 3157 C CA . TYR B 1 184 ? 3.902 -18.359 -10.344 1 98.5 184 TYR B CA 1
ATOM 3158 C C . TYR B 1 184 ? 4.984 -19 -11.203 1 98.5 184 TYR B C 1
ATOM 3160 O O . TYR B 1 184 ? 4.703 -19.922 -11.977 1 98.5 184 TYR B O 1
ATOM 3168 N N . ASP B 1 185 ? 6.172 -18.5 -11.094 1 98.19 185 ASP B N 1
ATOM 3169 C CA . ASP B 1 185 ? 7.246 -19.047 -11.914 1 98.19 185 ASP B CA 1
ATOM 3170 C C . ASP B 1 185 ? 8.008 -20.141 -11.164 1 98.19 185 ASP B C 1
ATOM 3172 O O . ASP B 1 185 ? 8.109 -21.266 -11.641 1 98.19 185 ASP B O 1
ATOM 3176 N N . GLU B 1 186 ? 8.508 -19.828 -10.016 1 97.5 186 GLU B N 1
ATOM 3177 C CA . GLU B 1 186 ? 9.305 -20.781 -9.242 1 97.5 186 GLU B CA 1
ATOM 3178 C C . GLU B 1 186 ? 8.477 -22.016 -8.859 1 97.5 186 GLU B C 1
ATOM 3180 O O . GLU B 1 186 ? 9.023 -23.094 -8.664 1 97.5 186 GLU B O 1
ATOM 3185 N N . SER B 1 187 ? 7.242 -21.859 -8.797 1 97.56 187 SER B N 1
ATOM 3186 C CA . SER B 1 187 ? 6.363 -22.969 -8.414 1 97.56 187 SER B CA 1
ATOM 3187 C C . SER B 1 187 ? 6.152 -23.922 -9.578 1 97.56 187 SER B C 1
ATOM 3189 O O . SER B 1 187 ? 5.457 -24.938 -9.445 1 97.56 187 SER B O 1
ATOM 3191 N N . CYS B 1 188 ? 6.727 -23.672 -10.703 1 96.69 188 CYS B N 1
ATOM 3192 C CA . CYS B 1 188 ? 6.664 -24.562 -11.844 1 96.69 188 CYS B CA 1
ATOM 3193 C C . CYS B 1 188 ? 7.793 -25.594 -11.797 1 96.69 188 CYS B C 1
ATOM 3195 O O . CYS B 1 188 ? 7.863 -26.484 -12.648 1 96.69 188 CYS B O 1
ATOM 3197 N N . ARG B 1 189 ? 8.594 -25.484 -10.852 1 94.75 189 ARG B N 1
ATOM 3198 C CA . ARG B 1 189 ? 9.734 -26.391 -10.703 1 94.75 189 ARG B CA 1
ATOM 3199 C C . ARG B 1 189 ? 9.797 -26.953 -9.289 1 94.75 189 ARG B C 1
ATOM 3201 O O . ARG B 1 189 ? 9.5 -26.266 -8.312 1 94.75 189 ARG B O 1
ATOM 3208 N N . TRP B 1 190 ? 10.078 -28.203 -9.164 1 92.25 190 TRP B N 1
ATOM 3209 C CA . TRP B 1 190 ? 10.25 -28.875 -7.879 1 92.25 190 TRP B CA 1
ATOM 3210 C C . TRP B 1 190 ? 11.359 -29.922 -7.949 1 92.25 190 TRP B C 1
ATOM 3212 O O . TRP B 1 190 ? 11.289 -30.859 -8.742 1 92.25 190 TRP B O 1
ATOM 3222 N N . SER B 1 191 ? 12.5 -29.547 -7.477 1 90.56 191 SER B N 1
ATOM 3223 C CA . SER B 1 191 ? 13.648 -30.453 -7.59 1 90.56 191 SER B CA 1
ATOM 3224 C C . SER B 1 191 ? 14.039 -31.031 -6.23 1 90.56 191 SER B C 1
ATOM 3226 O O . SER B 1 191 ? 14.805 -31.984 -6.156 1 90.56 191 SER B O 1
ATOM 3228 N N . ALA B 1 192 ? 13.445 -30.516 -5.16 1 92.25 192 ALA B N 1
ATOM 3229 C CA . ALA B 1 192 ? 13.828 -30.953 -3.818 1 92.25 192 ALA B CA 1
ATOM 3230 C C . ALA B 1 192 ? 12.883 -32.031 -3.307 1 92.25 192 ALA B C 1
ATOM 3232 O O . ALA B 1 192 ? 12.805 -32.281 -2.102 1 92.25 192 ALA B O 1
ATOM 3233 N N . GLY B 1 193 ? 12.086 -32.625 -4.203 1 91.75 193 GLY B N 1
ATOM 3234 C CA . GLY B 1 193 ? 11.195 -33.688 -3.822 1 91.75 193 GLY B CA 1
ATOM 3235 C C . GLY B 1 193 ? 10.023 -33.219 -2.973 1 91.75 193 GLY B C 1
ATOM 3236 O O . GLY B 1 193 ? 9.414 -32.188 -3.256 1 91.75 193 GLY B O 1
ATOM 3237 N N . VAL B 1 194 ? 9.672 -33.938 -1.938 1 93.12 194 VAL B N 1
ATOM 3238 C CA . VAL B 1 194 ? 8.469 -33.75 -1.137 1 93.12 194 VAL B CA 1
ATOM 3239 C C . VAL B 1 194 ? 8.594 -32.438 -0.339 1 93.12 194 VAL B C 1
ATOM 3241 O O . VAL B 1 194 ? 7.594 -31.781 -0.049 1 93.12 194 VAL B O 1
ATOM 3244 N N . SER B 1 195 ? 9.781 -32.031 -0.011 1 93.62 195 SER B N 1
ATOM 3245 C CA . SER B 1 195 ? 10.023 -30.844 0.782 1 93.62 195 SER B CA 1
ATOM 3246 C C . SER B 1 195 ? 9.5 -29.594 0.073 1 93.62 195 SER B C 1
ATOM 3248 O O . SER B 1 195 ? 9.125 -28.609 0.723 1 93.62 195 SER B O 1
ATOM 3250 N N . ASP B 1 196 ? 9.422 -29.641 -1.255 1 95.31 196 ASP B N 1
ATOM 3251 C CA . ASP B 1 196 ? 8.938 -28.516 -2.053 1 95.31 196 ASP B CA 1
ATOM 3252 C C . ASP B 1 196 ? 7.438 -28.312 -1.839 1 95.31 196 ASP B C 1
ATOM 3254 O O . ASP B 1 196 ? 6.902 -27.25 -2.178 1 95.31 196 ASP B O 1
ATOM 3258 N N . PHE B 1 197 ? 6.77 -29.234 -1.187 1 97.06 197 PHE B N 1
ATOM 3259 C CA . PHE B 1 197 ? 5.312 -29.203 -1.104 1 97.06 197 PHE B CA 1
ATOM 3260 C C . PHE B 1 197 ? 4.855 -29.094 0.346 1 97.06 197 PHE B C 1
ATOM 3262 O O . PHE B 1 197 ? 3.656 -29.016 0.621 1 97.06 197 PHE B O 1
ATOM 3269 N N . LEU B 1 198 ? 5.777 -29 1.282 1 96.38 198 LEU B N 1
ATOM 3270 C CA . LEU B 1 198 ? 5.453 -28.938 2.703 1 96.38 198 LEU B CA 1
ATOM 3271 C C . LEU B 1 198 ? 5.305 -27.484 3.16 1 96.38 198 LEU B C 1
ATOM 3273 O O . LEU B 1 198 ? 6.027 -26.594 2.691 1 96.38 198 LEU B O 1
ATOM 3277 N N . PRO B 1 199 ? 4.387 -27.297 4.09 1 96 199 PRO B N 1
ATOM 3278 C CA . PRO B 1 199 ? 4.277 -25.953 4.637 1 96 199 PRO B CA 1
ATOM 3279 C C . PRO B 1 199 ? 5.461 -25.578 5.527 1 96 199 PRO B C 1
ATOM 3281 O O . PRO B 1 199 ? 6.121 -26.453 6.082 1 96 199 PRO B O 1
ATOM 3284 N N . SER B 1 200 ? 5.793 -24.312 5.617 1 95.69 200 SER B N 1
ATOM 3285 C CA . SER B 1 200 ? 6.762 -23.859 6.609 1 95.69 200 SER B CA 1
ATOM 3286 C C . SER B 1 200 ? 6.223 -24.016 8.023 1 95.69 200 SER B C 1
ATOM 3288 O O . SER B 1 200 ? 5.008 -24.109 8.227 1 95.69 200 SER B O 1
ATOM 3290 N N . PRO B 1 201 ? 7.09 -24.047 9 1 95.06 201 PRO B N 1
ATOM 3291 C CA . PRO B 1 201 ? 6.625 -24.109 10.383 1 95.06 201 PRO B CA 1
ATOM 3292 C C . PRO B 1 201 ? 5.688 -22.969 10.742 1 95.06 201 PRO B C 1
ATOM 3294 O O . PRO B 1 201 ? 4.691 -23.172 11.445 1 95.06 201 PRO B O 1
ATOM 3297 N N . ALA B 1 202 ? 6.004 -21.828 10.258 1 95.25 202 ALA B N 1
ATOM 3298 C CA . ALA B 1 202 ? 5.152 -20.672 10.539 1 95.25 202 ALA B CA 1
ATOM 3299 C C . ALA B 1 202 ? 3.762 -20.859 9.938 1 95.25 202 ALA B C 1
ATOM 3301 O O . ALA B 1 202 ? 2.754 -20.562 10.586 1 95.25 202 ALA B O 1
ATOM 3302 N N . THR B 1 203 ? 3.734 -21.328 8.727 1 96.75 203 THR B N 1
ATOM 3303 C CA . THR B 1 203 ? 2.463 -21.594 8.062 1 96.75 203 THR B CA 1
ATOM 3304 C C . THR B 1 203 ? 1.659 -22.641 8.82 1 96.75 203 THR B C 1
ATOM 3306 O O . THR B 1 203 ? 0.462 -22.469 9.062 1 96.75 203 THR B O 1
ATOM 3309 N N . ALA B 1 204 ? 2.328 -23.688 9.188 1 96.81 204 ALA B N 1
ATOM 3310 C CA . ALA B 1 204 ? 1.669 -24.75 9.938 1 96.81 204 ALA B CA 1
ATOM 3311 C C . ALA B 1 204 ? 1.096 -24.234 11.25 1 96.81 204 ALA B C 1
ATOM 3313 O O . ALA B 1 204 ? -0.028 -24.578 11.625 1 96.81 204 ALA B O 1
ATOM 3314 N N . ALA B 1 205 ? 1.852 -23.422 11.93 1 95.56 205 ALA B N 1
ATOM 3315 C CA . ALA B 1 205 ? 1.414 -22.859 13.203 1 95.56 205 ALA B CA 1
ATOM 3316 C C . ALA B 1 205 ? 0.166 -22 13.016 1 95.56 205 ALA B C 1
ATOM 3318 O O . ALA B 1 205 ? -0.794 -22.109 13.781 1 95.56 205 ALA B O 1
ATOM 3319 N N . VAL B 1 206 ? 0.15 -21.188 11.977 1 95.81 206 VAL B N 1
ATOM 3320 C CA . VAL B 1 206 ? -0.974 -20.297 11.727 1 95.81 206 VAL B CA 1
ATOM 3321 C C . VAL B 1 206 ? -2.229 -21.109 11.43 1 95.81 206 VAL B C 1
ATOM 3323 O O . VAL B 1 206 ? -3.303 -20.828 11.961 1 95.81 206 VAL B O 1
ATOM 3326 N N . PHE B 1 207 ? -2.094 -22.078 10.648 1 95.25 207 PHE B N 1
ATOM 3327 C CA . PHE B 1 207 ? -3.242 -22.891 10.258 1 95.25 207 PHE B CA 1
ATOM 3328 C C . PHE B 1 207 ? -3.748 -23.703 11.445 1 95.25 207 PHE B C 1
ATOM 3330 O O . PHE B 1 207 ? -4.957 -23.844 11.633 1 95.25 207 PHE B O 1
ATOM 3337 N N . LEU B 1 208 ? -2.838 -24.203 12.273 1 94 208 LEU B N 1
ATOM 3338 C CA . LEU B 1 208 ? -3.217 -24.969 13.461 1 94 208 LEU B CA 1
ATOM 3339 C C . LEU B 1 208 ? -3.938 -24.078 14.469 1 94 208 LEU B C 1
ATOM 3341 O O . LEU B 1 208 ? -4.961 -24.469 15.031 1 94 208 LEU B O 1
ATOM 3345 N N . LEU B 1 209 ? -3.371 -22.922 14.703 1 94.06 209 LEU B N 1
ATOM 3346 C CA . LEU B 1 209 ? -3.971 -21.984 15.656 1 94.06 209 LEU B CA 1
ATOM 3347 C C . LEU B 1 209 ? -5.352 -21.547 15.188 1 94.06 209 LEU B C 1
ATOM 3349 O O . LEU B 1 209 ? -6.258 -21.359 16 1 94.06 209 LEU B O 1
ATOM 3353 N N . THR B 1 210 ? -5.496 -21.344 13.938 1 92.75 210 THR B N 1
ATOM 3354 C CA . THR B 1 210 ? -6.797 -21 13.383 1 92.75 210 THR B CA 1
ATOM 3355 C C . THR B 1 210 ? -7.793 -22.141 13.57 1 92.75 210 THR B C 1
ATOM 3357 O O . THR B 1 210 ? -8.945 -21.906 13.945 1 92.75 210 THR B O 1
ATOM 3360 N N . TRP B 1 211 ? -7.348 -23.281 13.297 1 90.94 211 TRP B N 1
ATOM 3361 C CA . TRP B 1 211 ? -8.188 -24.469 13.453 1 90.94 211 TRP B CA 1
ATOM 3362 C C . TRP B 1 211 ? -8.625 -24.641 14.898 1 90.94 211 TRP B C 1
ATOM 3364 O O . TRP B 1 211 ? -9.766 -25.031 15.172 1 90.94 211 TRP B O 1
ATOM 3374 N N . MET B 1 212 ? -7.809 -24.266 15.82 1 90.88 212 MET B N 1
ATOM 3375 C CA . MET B 1 212 ? -8.078 -24.391 17.25 1 90.88 212 MET B CA 1
ATOM 3376 C C . MET B 1 212 ? -8.938 -23.234 17.75 1 90.88 212 MET B C 1
ATOM 3378 O O . MET B 1 212 ? -9.359 -23.219 18.906 1 90.88 212 MET B O 1
ATOM 3382 N N . GLU B 1 213 ? -9.18 -22.344 16.875 1 85.88 213 GLU B N 1
ATOM 3383 C CA . GLU B 1 213 ? -9.961 -21.156 17.234 1 85.88 213 GLU B CA 1
ATOM 3384 C C . GLU B 1 213 ? -9.32 -20.406 18.391 1 85.88 213 GLU B C 1
ATOM 3386 O O . GLU B 1 213 ? -10 -20.031 19.344 1 85.88 213 GLU B O 1
ATOM 3391 N N . ILE B 1 214 ? -7.988 -20.375 18.328 1 74.06 214 ILE B N 1
ATOM 3392 C CA . ILE B 1 214 ? -7.23 -19.578 19.297 1 74.06 214 ILE B CA 1
ATOM 3393 C C . ILE B 1 214 ? -6.824 -18.25 18.656 1 74.06 214 ILE B C 1
ATOM 3395 O O . ILE B 1 214 ? -6.461 -18.203 17.484 1 74.06 214 ILE B O 1
#

Foldseek 3Di:
DVVLVVLLVVLLVVLLVVLLVPQLVVLLVCLVVPPDDDPVVSVVSSVVLSCLRSNLRSQLLNQLSVQQQVVLVVCCVVVPDADDDRSDHSDPCSNVVSNVVSCCPRLVDDDPSSVVVVVVVVVVVVVVVLVVCLVVVHPPSVVDDCVVVVVVVVVVVVVVVVCCCVPVVVPDDPVVNVVVCVVPPVLVDDDPPPVSVDDDPVVVVVVVCVVVVD/DVVLVVLLVVLLVVLLVVLLVPQLVVLLVCLVVPPDDDPVVSVVSSVVLSCLRSNLRSQLLNQLSVQQQVVLVVCCVVVNDADDDRSDHSDPCSNVVSNVVSCCPRLVDDDPSSVVVVVVVVVVVVVVVLVVCLVVVHPPSVVDDCVVVVVVVVVVVVVVVVCCCVPVVVPDDPVVNVVVCVVPPVLVDDDPPPVSVDDDPVVVVVVVCVVVVD

Secondary structure (DSSP, 8-state):
-HHHHHHHHHHHHHHHHHHHHHHHHHHHHHHHHH--S-HHHHHHHHHHHHHHHHHHHHHHHHHHHHHHHHHHHHHHHHHS---SPTTS-SSHHHHHHHHHHHIIIIISS--HHHHHHHHHHHHHHHHHHHHHHHHTT-TTTTT--HHHHHHHHHHHHHHHHHHHHHH-GGGS-HHHHHHHIIIIIGGG---SGGGGGSPPHHHHHHHHHHHTT-/-HHHHHHHHHHHHHHHHHHHHHHHHHHHHHHHHH--S-HHHHHHHHHHHHHHHHHHHHHHHHHHHHHHHHHHHHHHHHHS---SPTTS-SSHHHHHHHHHHHIIIIISS--HHHHHHHHHHHHHHHHHHHHHHHHTT-TTTTS--HHHHHHHHHHHHHHHHHHHHHHHGGGS-HHHHHHHIIIIIGGG---SGGGGGSPPHHHHHHHHHHHTT-

Radius of gyration: 23.98 Å; Cα contacts (8 Å, |Δi|>4): 603; chains: 2; bounding box: 52×76×59 Å

Solvent-accessible surface area (backbone atoms only — not comparable to full-atom values): 21142 Å² total; per-residue (Å²): 108,69,64,46,53,48,23,22,50,23,9,25,29,38,17,29,42,50,25,30,67,58,34,35,61,51,34,46,50,50,38,69,72,70,52,86,74,53,71,66,56,43,52,30,50,24,42,50,55,16,42,52,49,8,51,43,41,10,49,29,39,24,43,26,28,48,42,28,46,53,53,36,49,52,46,27,72,74,68,55,77,70,86,56,58,72,56,43,53,70,45,77,63,42,29,24,53,18,20,25,53,24,18,38,74,53,49,26,54,88,42,73,69,38,49,52,51,45,43,55,49,42,36,48,42,55,52,20,50,46,46,48,39,20,74,70,57,39,83,74,48,42,80,56,53,65,84,69,45,46,25,55,51,34,13,54,44,31,13,48,43,36,26,35,48,76,74,40,40,85,42,40,58,66,70,58,42,52,55,45,38,52,36,56,51,52,21,50,57,75,87,66,60,71,67,57,53,51,72,45,72,66,38,48,50,38,54,50,37,54,73,66,71,83,107,69,64,48,53,49,24,22,50,22,9,25,29,39,16,31,41,50,26,32,67,59,34,36,61,51,34,44,50,50,39,69,70,71,53,86,75,53,71,67,56,43,52,30,49,24,41,50,54,16,43,51,49,8,50,43,41,10,50,30,40,24,43,27,30,48,44,28,44,53,52,36,50,52,45,28,73,73,69,50,80,73,90,54,58,72,54,44,54,69,47,77,65,43,30,24,51,18,21,26,54,23,18,38,73,52,48,26,55,87,44,74,68,39,48,53,51,45,43,55,48,43,37,47,40,55,53,18,50,46,45,47,40,21,74,72,58,37,82,74,49,42,79,55,54,66,84,68,46,47,24,58,51,34,13,52,43,32,13,47,43,36,26,35,49,76,75,40,40,86,41,40,58,66,71,58,42,52,55,46,37,51,35,54,53,52,20,49,58,72,86,68,58,72,66,56,54,52,71,44,71,67,38,49,50,38,53,50,36,53,73,66,72,82

Sequence (428 aa):
MMEAALSVLRGVRNGTFYGTKIRAPHAFVMVFLFQRGTLREKLHGVVRLTFEHSKNLALFVGIYKAVLAVLRHHKEMVEGSVTTEVGKPAEHWHAAVAGAVGGYLIWGRYSGVNYQIAMYLFARVIIGAARVLAKRGIYPFAQHKFKDVYPVFVTAVWASVMWLYENEGASLHPSLRKSMDFLYDESCRWSAGVSDFLPSPATAAVFLLTWMEIMMEAALSVLRGVRNGTFYGTKIRAPHAFVMVFLFQRGTLREKLHGVVRLTFEHSKNLALFVGIYKAVLAVLRHHKEMVEGSVTTEVGKPAEHWHAAVAGAVGGYLIWGRYSGVNYQIAMYLFARVIIGAARVLAKRGIYPFAQHKFKDVYPVFVTAVWASVMWLYENEGASLHPSLRKSMDFLYDESCRWSAGVSDFLPSPATAAVFLLTWMEI

pLDDT: mean 95.3, std 4.34, range [73.75, 98.94]

InterPro domains:
  IPR019531 Peroxisomal membrane protein 4 [PTHR15460] (2-198)

Organism: Pythium oligandrum (NCBI:txid41045)